Protein AF-A0A833LNR4-F1 (afdb_monomer)

Nearest PDB structures (foldseek):
  7oy2-assembly1_C  TM=5.574E-01  e=5.222E-10  Escherichia coli K-12
  7ose-assembly1_D  TM=5.497E-01  e=9.649E-09  Escherichia coli BW25113
  6rx4-assembly1_A  TM=5.932E-01  e=3.301E-07  Escherichia coli K-12
  5ir6-assembly1_A  TM=5.352E-01  e=8.827E-06  Geobacillus stearothermophilus

Structure (mmCIF, N/CA/C/O backbone):
data_AF-A0A833LNR4-F1
#
_entry.id   AF-A0A833LNR4-F1
#
loop_
_atom_site.group_PDB
_atom_site.id
_atom_site.type_symbol
_atom_site.label_atom_id
_atom_site.label_alt_id
_atom_site.label_comp_id
_atom_site.label_asym_id
_atom_site.label_entity_id
_atom_site.label_seq_id
_atom_site.pdbx_PDB_ins_code
_atom_site.Cartn_x
_atom_site.Cartn_y
_atom_site.Cartn_z
_atom_site.occupancy
_atom_site.B_iso_or_equiv
_atom_site.auth_seq_id
_atom_site.auth_comp_id
_atom_site.auth_asym_id
_atom_site.auth_atom_id
_atom_site.pdbx_PDB_model_num
ATOM 1 N N . MET A 1 1 ? -3.643 -22.275 0.382 1.00 26.97 1 MET A N 1
ATOM 2 C CA . MET A 1 1 ? -3.975 -20.830 0.351 1.00 26.97 1 MET A CA 1
ATOM 3 C C . MET A 1 1 ? -5.478 -20.564 0.208 1.00 26.97 1 MET A C 1
ATOM 5 O O . MET A 1 1 ? -6.018 -19.852 1.044 1.00 26.97 1 MET A O 1
ATOM 9 N N . TYR A 1 2 ? -6.187 -21.166 -0.759 1.00 21.41 2 TYR A N 1
ATOM 10 C CA . TYR A 1 2 ? -7.639 -20.962 -0.960 1.00 21.41 2 TYR A CA 1
ATOM 11 C C . TYR A 1 2 ? -8.532 -21.499 0.190 1.00 21.41 2 TYR A C 1
ATOM 13 O O . TYR A 1 2 ? -9.515 -20.869 0.572 1.00 21.41 2 TYR A O 1
ATOM 21 N N . SER A 1 3 ? -8.159 -22.621 0.821 1.00 20.62 3 SER A N 1
ATOM 22 C CA . SER A 1 3 ? -8.869 -23.191 1.984 1.00 20.62 3 SER A CA 1
ATOM 23 C C . SER A 1 3 ? -8.682 -22.378 3.275 1.00 20.62 3 SER A C 1
ATOM 25 O O . SER A 1 3 ? -9.603 -22.268 4.082 1.00 20.62 3 SER A O 1
ATOM 27 N N . THR A 1 4 ? -7.523 -21.738 3.438 1.00 26.19 4 THR A N 1
ATOM 28 C CA . THR A 1 4 ? -7.178 -20.885 4.586 1.00 26.19 4 THR A CA 1
ATOM 29 C C . THR A 1 4 ? -7.967 -19.567 4.573 1.00 26.19 4 THR A C 1
ATOM 31 O O . THR A 1 4 ? -8.422 -19.106 5.617 1.00 26.19 4 THR A O 1
ATOM 34 N N . PHE A 1 5 ? -8.225 -19.009 3.384 1.00 25.56 5 PHE A N 1
ATOM 35 C CA . PHE A 1 5 ? -9.082 -17.829 3.196 1.00 25.56 5 PHE A CA 1
ATOM 36 C C . PHE A 1 5 ? -10.557 -18.112 3.525 1.00 25.56 5 PHE A C 1
ATOM 38 O O . PHE A 1 5 ? -11.243 -17.280 4.119 1.00 25.56 5 PHE A O 1
ATOM 45 N N . LYS A 1 6 ? -11.040 -19.321 3.206 1.00 23.75 6 LYS A N 1
ATOM 46 C CA . LYS A 1 6 ? -12.401 -19.771 3.539 1.00 23.75 6 LYS A CA 1
ATOM 47 C C . LYS A 1 6 ? -12.593 -19.959 5.051 1.00 23.75 6 LYS A C 1
ATOM 49 O O . LYS A 1 6 ? -13.648 -19.608 5.572 1.00 23.75 6 LYS A O 1
ATOM 54 N N . ALA A 1 7 ? -11.566 -20.440 5.757 1.00 25.20 7 ALA A N 1
ATOM 55 C CA . ALA A 1 7 ? -11.578 -20.577 7.216 1.00 25.20 7 ALA A CA 1
ATOM 56 C C . ALA A 1 7 ? -11.598 -19.214 7.933 1.00 25.20 7 ALA A C 1
ATOM 58 O O . ALA A 1 7 ? -12.363 -19.031 8.879 1.00 25.20 7 ALA A O 1
ATOM 59 N N . ALA A 1 8 ? -10.841 -18.229 7.430 1.00 25.89 8 ALA A N 1
ATOM 60 C CA . ALA A 1 8 ? -10.901 -16.855 7.928 1.00 25.89 8 ALA A CA 1
ATOM 61 C C . ALA A 1 8 ? -12.287 -16.226 7.691 1.00 25.89 8 ALA A C 1
ATOM 63 O O . ALA A 1 8 ? -12.847 -15.622 8.599 1.00 25.89 8 ALA A O 1
ATOM 64 N N . ALA A 1 9 ? -12.895 -16.433 6.518 1.00 26.27 9 ALA A N 1
ATOM 65 C CA . ALA A 1 9 ? -14.231 -15.918 6.208 1.00 26.27 9 ALA A CA 1
ATOM 66 C C . ALA A 1 9 ? -15.363 -16.587 7.020 1.00 26.27 9 ALA A C 1
ATOM 68 O O . ALA A 1 9 ? -16.347 -15.926 7.351 1.00 26.27 9 ALA A O 1
ATOM 69 N N . ALA A 1 10 ? -15.229 -17.873 7.365 1.00 25.19 10 ALA A N 1
ATOM 70 C CA . ALA A 1 10 ? -16.212 -18.607 8.167 1.00 25.19 10 ALA A CA 1
ATOM 71 C C . ALA A 1 10 ? -16.162 -18.228 9.660 1.00 25.19 10 ALA A C 1
ATOM 73 O O . ALA A 1 10 ? -17.213 -18.088 10.288 1.00 25.19 10 ALA A O 1
ATOM 74 N N . ALA A 1 11 ? -14.968 -17.974 10.208 1.00 27.94 11 ALA A N 1
ATOM 75 C CA . ALA A 1 11 ? -14.774 -17.605 11.615 1.00 27.94 11 ALA A CA 1
ATOM 76 C C . ALA A 1 11 ? -15.354 -16.224 11.986 1.00 27.94 11 ALA A C 1
ATOM 78 O O . ALA A 1 11 ? -15.681 -15.983 13.145 1.00 27.94 11 ALA A O 1
ATOM 79 N N . PHE A 1 12 ? -15.548 -15.332 11.009 1.00 30.39 12 PHE A N 1
ATOM 80 C CA . PHE A 1 12 ? -16.202 -14.032 11.216 1.00 30.39 12 PHE A CA 1
ATOM 81 C C . PHE A 1 12 ? -17.741 -14.111 11.315 1.00 30.39 12 PHE A C 1
ATOM 83 O O . PHE A 1 12 ? -18.375 -13.107 11.628 1.00 30.39 12 PHE A O 1
ATOM 90 N N . SER A 1 13 ? -18.367 -15.265 11.042 1.00 27.08 13 SER A N 1
ATOM 91 C CA . SER A 1 13 ? -19.835 -15.381 10.921 1.00 27.08 13 SER A CA 1
ATOM 92 C C . SER A 1 13 ? -20.575 -15.844 12.188 1.00 27.08 13 SER A C 1
ATOM 94 O O . SER A 1 13 ? -21.800 -15.714 12.263 1.00 27.08 13 SER A O 1
ATOM 96 N N . THR A 1 14 ? -19.865 -16.359 13.196 1.00 24.86 14 THR A N 1
ATOM 97 C CA . THR A 1 14 ? -20.464 -17.110 14.320 1.00 24.86 14 THR A CA 1
ATOM 98 C C . THR A 1 14 ? -20.619 -16.347 15.640 1.00 24.86 14 THR A C 1
ATOM 100 O O . THR A 1 14 ? -21.005 -16.942 16.642 1.00 24.86 14 THR A O 1
ATOM 103 N N . THR A 1 15 ? -20.400 -15.034 15.680 1.00 28.66 15 THR A N 1
ATOM 104 C CA . THR A 1 15 ? -20.482 -14.240 16.920 1.00 28.66 15 THR A CA 1
ATOM 105 C C . THR A 1 15 ? -21.613 -13.212 16.886 1.00 28.66 15 THR A C 1
ATOM 107 O O . THR A 1 15 ? -21.409 -12.040 16.605 1.00 28.66 15 THR A O 1
ATOM 110 N N . SER A 1 16 ? -22.823 -13.638 17.249 1.00 30.72 16 SER A N 1
ATOM 111 C CA . SER A 1 16 ? -23.807 -12.741 17.875 1.00 30.72 16 SER A CA 1
ATOM 112 C C . SER A 1 16 ? -24.598 -13.534 18.916 1.00 30.72 16 SER A C 1
ATOM 114 O O . SER A 1 16 ? -25.577 -14.209 18.592 1.00 30.72 16 SER A O 1
ATOM 116 N N . GLY A 1 17 ? -24.104 -13.518 20.155 1.00 27.55 17 GLY A N 1
ATOM 117 C CA . GLY A 1 17 ? -24.778 -14.102 21.311 1.00 27.55 17 GLY A CA 1
ATOM 118 C C . GLY A 1 17 ? -26.038 -13.314 21.670 1.00 27.55 17 GLY A C 1
ATOM 119 O O . GLY A 1 17 ? -26.046 -12.086 21.629 1.00 27.55 17 GLY A O 1
ATOM 120 N N . ARG A 1 18 ? -27.100 -14.055 22.003 1.00 26.69 18 ARG A N 1
ATOM 121 C CA . ARG A 1 18 ? -28.385 -13.566 22.518 1.00 26.69 18 ARG A CA 1
ATOM 122 C C . ARG A 1 18 ? -28.190 -12.713 23.772 1.00 26.69 18 ARG A C 1
ATOM 124 O O . ARG A 1 18 ? -27.484 -13.128 24.685 1.00 26.69 18 ARG A O 1
ATOM 131 N N . CYS A 1 19 ? -28.915 -11.603 23.851 1.00 25.64 19 CYS A N 1
ATOM 132 C CA . CYS A 1 19 ? -29.234 -10.946 25.112 1.00 25.64 19 CYS A CA 1
ATOM 133 C C . CYS A 1 19 ? -30.764 -10.877 25.208 1.00 25.64 19 CYS A C 1
ATOM 135 O O . CYS A 1 19 ? -31.403 -10.169 24.431 1.00 25.64 19 CYS A O 1
ATOM 137 N N . GLU A 1 20 ? -31.351 -11.690 26.087 1.00 25.50 20 GLU A N 1
ATOM 138 C CA . GLU A 1 20 ? -32.779 -11.659 26.409 1.00 25.50 20 GLU A CA 1
ATOM 139 C C . GLU A 1 20 ? -33.092 -10.404 27.232 1.00 25.50 20 GLU A C 1
ATOM 141 O O . GLU A 1 20 ? -32.463 -10.132 28.255 1.00 25.50 20 GLU A O 1
ATOM 146 N N . SER A 1 21 ? -34.068 -9.625 26.770 1.00 26.22 21 SER A N 1
ATOM 147 C CA . SER A 1 21 ? -34.586 -8.450 27.463 1.00 26.22 21 SER A CA 1
ATOM 148 C C . SER A 1 21 ? -35.647 -8.855 28.486 1.00 26.22 21 SER A C 1
ATOM 150 O O . SER A 1 21 ? -36.695 -9.381 28.112 1.00 26.22 21 SER A O 1
ATOM 152 N N . SER A 1 22 ? -35.431 -8.526 29.757 1.00 24.62 22 SER A N 1
ATOM 153 C CA . SER A 1 22 ? -36.500 -8.438 30.755 1.00 24.62 22 SER A CA 1
ATOM 154 C C . SER A 1 22 ? -36.568 -7.005 31.273 1.00 24.62 22 SER A C 1
ATOM 156 O O . SER A 1 22 ? -35.786 -6.618 32.138 1.00 24.62 22 SER A O 1
ATOM 158 N N . SER A 1 23 ? -37.524 -6.223 30.770 1.00 27.25 23 SER A N 1
ATOM 159 C CA . SER A 1 23 ? -37.958 -4.970 31.390 1.00 27.25 23 SER A CA 1
ATOM 160 C C . SER A 1 23 ? -39.469 -5.018 31.633 1.00 27.25 23 SER A C 1
ATOM 162 O O . SER A 1 23 ? -40.284 -4.926 30.719 1.00 27.25 23 SER A O 1
ATOM 164 N N . LYS A 1 24 ? -39.852 -5.172 32.904 1.00 26.02 24 LYS A N 1
ATOM 165 C CA . LYS A 1 24 ? -41.174 -4.785 33.406 1.00 26.02 24 LYS A CA 1
ATOM 166 C C . LYS A 1 24 ? -41.070 -3.333 33.867 1.00 26.02 24 LYS A C 1
ATOM 168 O O . LYS A 1 24 ? -40.304 -3.051 34.783 1.00 26.02 24 LYS A O 1
ATOM 173 N N . VAL A 1 25 ? -41.850 -2.438 33.268 1.00 27.92 25 VAL A N 1
ATOM 174 C CA . VAL A 1 25 ? -42.151 -1.115 33.833 1.00 27.92 25 VAL A CA 1
ATOM 175 C C . VAL A 1 25 ? -43.666 -0.953 33.838 1.00 27.92 25 VAL A C 1
ATOM 177 O O . VAL A 1 25 ? -44.320 -1.078 32.805 1.00 27.92 25 VAL A O 1
ATOM 180 N N . SER A 1 26 ? -44.207 -0.747 35.037 1.00 26.31 26 SER A N 1
ATOM 181 C CA . SER A 1 26 ? -45.615 -0.505 35.331 1.00 26.31 26 SER A CA 1
ATOM 182 C C . SER A 1 26 ? -46.020 0.922 34.964 1.00 26.31 26 SER A C 1
ATOM 184 O O . SER A 1 26 ? -45.296 1.869 35.268 1.00 26.31 26 SER A O 1
ATOM 186 N N . ALA A 1 27 ? -47.206 1.064 34.379 1.00 26.52 27 ALA A N 1
ATOM 187 C CA . ALA A 1 27 ? -47.874 2.334 34.128 1.00 26.52 27 ALA A CA 1
ATOM 188 C C . ALA A 1 27 ? -48.898 2.673 35.230 1.00 26.52 27 ALA A C 1
ATOM 190 O O . ALA A 1 27 ? -49.461 1.776 35.857 1.00 26.52 27 ALA A O 1
ATOM 191 N N . GLY A 1 28 ? -49.191 3.972 35.357 1.00 25.56 28 GLY A N 1
ATOM 192 C CA . GLY A 1 28 ? -50.339 4.546 36.072 1.00 25.56 28 GLY A CA 1
ATOM 193 C C . GLY A 1 28 ? -49.942 5.225 37.384 1.00 25.56 28 GLY A C 1
ATOM 194 O O . GLY A 1 28 ? -49.178 4.669 38.158 1.00 25.56 28 GLY A O 1
ATOM 195 N N . SER A 1 29 ? -50.413 6.409 37.752 1.00 26.56 29 SER A N 1
ATOM 196 C CA . SER A 1 29 ? -51.312 7.421 37.184 1.00 26.56 29 SER A CA 1
ATOM 197 C C . SER A 1 29 ? -51.276 8.596 38.183 1.00 26.56 29 SER A C 1
ATOM 199 O O . SER A 1 29 ? -50.959 8.364 39.352 1.00 26.56 29 SER A O 1
ATOM 201 N N . ARG A 1 30 ? -51.601 9.830 37.764 1.00 28.72 30 ARG A N 1
ATOM 202 C CA . ARG A 1 30 ? -52.413 10.803 38.535 1.00 28.72 30 ARG A CA 1
ATOM 203 C C . ARG A 1 30 ? -52.502 12.157 37.829 1.00 28.72 30 ARG A C 1
ATOM 205 O O . ARG A 1 30 ? -51.495 12.807 37.563 1.00 28.72 30 ARG A O 1
ATOM 212 N N . ASP A 1 31 ? -53.749 12.547 37.596 1.00 28.44 31 ASP A N 1
ATOM 213 C CA . ASP A 1 31 ? -54.226 13.900 37.330 1.00 28.44 31 ASP A CA 1
ATOM 214 C C . ASP A 1 31 ? -53.944 14.859 38.499 1.00 28.44 31 ASP A C 1
ATOM 216 O O . ASP A 1 31 ? -53.999 14.450 39.660 1.00 28.44 31 ASP A O 1
ATOM 220 N N . HIS A 1 32 ? -53.783 16.154 38.196 1.00 30.45 32 HIS A N 1
ATOM 221 C CA . HIS A 1 32 ? -54.558 17.202 38.872 1.00 30.45 32 HIS A CA 1
ATOM 222 C C . HIS A 1 32 ? -54.570 18.552 38.127 1.00 30.45 32 HIS A C 1
ATOM 224 O O . HIS A 1 32 ? -53.598 19.009 37.535 1.00 30.45 32 HIS A O 1
ATOM 230 N N . GLN A 1 33 ? -55.751 19.158 38.216 1.00 29.45 33 GLN A N 1
ATOM 231 C CA . GLN A 1 33 ? -56.315 20.380 37.646 1.00 29.45 33 GLN A CA 1
ATOM 232 C C . GLN A 1 33 ? -55.677 21.751 37.993 1.00 29.45 33 GLN A C 1
ATOM 234 O O . GLN A 1 33 ? -55.513 22.110 39.153 1.00 29.45 33 GLN A O 1
ATOM 239 N N . SER A 1 34 ? -55.654 22.598 36.953 1.00 28.27 34 SER A N 1
ATOM 240 C CA . SER A 1 34 ? -56.197 23.980 36.871 1.00 28.27 34 SER A CA 1
ATOM 241 C C . SER A 1 34 ? -55.483 25.210 37.467 1.00 28.27 34 SER A C 1
ATOM 243 O O . SER A 1 34 ? -55.195 25.271 38.658 1.00 28.27 34 SER A O 1
ATOM 245 N N . ARG A 1 35 ? -55.402 26.282 36.648 1.00 27.23 35 ARG A N 1
ATOM 246 C CA . ARG A 1 35 ? -56.013 27.617 36.889 1.00 27.23 35 ARG A CA 1
ATOM 247 C C . ARG A 1 35 ? -55.856 28.572 35.682 1.00 27.23 35 ARG A C 1
ATOM 249 O O . ARG A 1 35 ? -54.918 28.458 34.906 1.00 27.23 35 ARG A O 1
ATOM 256 N N . ARG A 1 36 ? -56.852 29.461 35.552 1.00 28.61 36 ARG A N 1
ATOM 257 C CA . ARG A 1 36 ? -57.173 30.448 34.494 1.00 28.61 36 ARG A CA 1
ATOM 258 C C . ARG A 1 36 ? -56.266 31.693 34.464 1.00 28.61 36 ARG A C 1
ATOM 260 O O . ARG A 1 36 ? -55.694 32.039 35.492 1.00 28.61 36 ARG A O 1
ATOM 267 N N . GLY A 1 37 ? -56.327 32.444 33.354 1.00 25.69 37 GLY A N 1
ATOM 268 C CA . GLY A 1 37 ? -56.049 33.890 33.296 1.00 25.69 37 GLY A CA 1
ATOM 269 C C . GLY A 1 37 ? -56.087 34.468 31.871 1.00 25.69 37 GLY A C 1
ATOM 270 O O . GLY A 1 37 ? -55.189 34.189 31.087 1.00 25.69 37 GLY A O 1
ATOM 271 N N . ASP A 1 38 ? -57.131 35.245 31.563 1.00 27.75 38 ASP A N 1
ATOM 272 C CA . ASP A 1 38 ? -57.493 35.859 30.270 1.00 27.75 38 ASP A CA 1
ATOM 273 C C . ASP A 1 38 ? -56.772 37.193 29.939 1.00 27.75 38 ASP A C 1
ATOM 275 O O . ASP A 1 38 ? -56.253 37.860 30.832 1.00 27.75 38 ASP A O 1
ATOM 279 N N . GLY A 1 39 ? -56.871 37.634 28.668 1.00 25.98 39 GLY A N 1
ATOM 280 C CA . GLY A 1 39 ? -56.767 39.047 28.222 1.00 25.98 39 GLY A CA 1
ATOM 281 C C . GLY A 1 39 ? -56.064 39.239 26.860 1.00 25.98 39 GLY A C 1
ATOM 282 O O . GLY A 1 39 ? -54.843 39.200 26.811 1.00 25.98 39 GLY A O 1
ATOM 283 N N . ALA A 1 40 ? -56.778 39.232 25.715 1.00 26.20 40 ALA A N 1
ATOM 284 C CA . ALA A 1 40 ? -57.269 40.393 24.917 1.00 26.20 40 ALA A CA 1
ATOM 285 C C . ALA A 1 40 ? -56.138 41.306 24.351 1.00 26.20 40 ALA A C 1
ATOM 287 O O . ALA A 1 40 ? -55.266 41.709 25.106 1.00 26.20 40 ALA A O 1
ATOM 288 N N . TRP A 1 41 ? -56.010 41.624 23.047 1.00 26.23 41 TRP A N 1
ATOM 289 C CA . TRP A 1 41 ? -56.839 42.504 22.182 1.00 26.23 41 TRP A CA 1
ATOM 290 C C . TRP A 1 41 ? -56.400 42.362 20.685 1.00 26.23 41 TRP A C 1
ATOM 292 O O . TRP A 1 41 ? -55.207 42.277 20.419 1.00 26.23 41 TRP A O 1
ATOM 302 N N . SER A 1 42 ? -57.310 42.130 19.715 1.00 24.00 42 SER A N 1
ATOM 303 C CA . SER A 1 42 ? -57.925 43.088 18.738 1.00 24.00 42 SER A CA 1
ATOM 304 C C . SER A 1 42 ? -56.969 43.680 17.663 1.00 24.00 42 SER A C 1
ATOM 306 O O . SER A 1 42 ? -56.093 44.449 18.025 1.00 24.00 42 SER A O 1
ATOM 308 N N . VAL A 1 43 ? -56.958 43.273 16.374 1.00 27.83 43 VAL A N 1
ATOM 309 C CA . VAL A 1 43 ? -57.868 43.501 15.198 1.00 27.83 43 VAL A CA 1
ATOM 310 C C . VAL A 1 43 ? -57.495 44.712 14.305 1.00 27.83 43 VAL A C 1
ATOM 312 O O . VAL A 1 43 ? -57.303 45.815 14.800 1.00 27.83 43 VAL A O 1
ATOM 315 N N . SER A 1 44 ? -57.562 44.476 12.976 1.00 26.72 44 SER A N 1
ATOM 316 C CA . SER A 1 44 ? -57.637 45.404 11.811 1.00 26.72 44 SER A CA 1
ATOM 317 C C . SER A 1 44 ? -56.313 45.999 11.291 1.00 26.72 44 SER A C 1
ATOM 319 O O . SER A 1 44 ? -55.415 46.259 12.073 1.00 26.72 44 SER A O 1
ATOM 321 N N . SER A 1 45 ? -56.071 46.251 9.997 1.00 26.86 45 SER A N 1
ATOM 322 C CA . SER A 1 45 ? -56.759 46.003 8.716 1.00 26.86 45 SER A CA 1
ATOM 323 C C . SER A 1 45 ? -55.799 46.398 7.564 1.00 26.86 45 SER A C 1
ATOM 325 O O . SER A 1 45 ? -55.014 47.330 7.679 1.00 26.86 45 SER A O 1
ATOM 327 N N . LEU A 1 46 ? -55.857 45.645 6.459 1.00 29.38 46 LEU A N 1
ATOM 328 C CA . LEU A 1 46 ? -55.750 46.055 5.042 1.00 29.38 46 LEU A CA 1
ATOM 329 C C . LEU A 1 46 ? -55.273 47.493 4.688 1.00 29.38 46 LEU A C 1
ATOM 331 O O . LEU A 1 46 ? -55.995 48.448 4.946 1.00 29.38 46 LEU A O 1
ATOM 335 N N . THR A 1 47 ? -54.194 47.643 3.895 1.00 28.19 47 THR A N 1
ATOM 336 C CA . THR A 1 47 ? -54.214 48.065 2.459 1.00 28.19 47 THR A CA 1
ATOM 337 C C . THR A 1 47 ? -52.827 48.435 1.879 1.00 28.19 47 THR A C 1
ATOM 339 O O . THR A 1 47 ? -51.884 48.772 2.581 1.00 28.19 47 THR A O 1
ATOM 342 N N . ARG A 1 48 ? -52.753 48.290 0.545 1.00 29.05 48 ARG A N 1
ATOM 343 C CA . ARG A 1 48 ? -51.685 48.502 -0.459 1.00 29.05 48 ARG A CA 1
ATOM 344 C C . ARG A 1 48 ? -50.717 49.682 -0.258 1.00 29.05 48 ARG A C 1
ATOM 346 O O . ARG A 1 48 ? -51.140 50.778 0.080 1.00 29.05 48 ARG A O 1
ATOM 353 N N . GLY A 1 49 ? -49.482 49.513 -0.747 1.00 25.94 49 GLY A N 1
ATOM 354 C CA . GLY A 1 49 ? -48.644 50.637 -1.186 1.00 25.94 49 GLY A CA 1
ATOM 355 C C . GLY A 1 49 ? -47.181 50.273 -1.445 1.00 25.94 49 GLY A C 1
ATOM 356 O O . GLY A 1 49 ? -46.469 49.857 -0.546 1.00 25.94 49 GLY A O 1
ATOM 357 N N . SER A 1 50 ? -46.750 50.428 -2.692 1.00 30.98 50 SER A N 1
ATOM 358 C CA . SER A 1 50 ? -45.412 50.191 -3.244 1.00 30.98 50 SER A CA 1
ATOM 359 C C . SER A 1 50 ? -44.260 50.923 -2.540 1.00 30.98 50 SER A C 1
ATOM 361 O O . SER A 1 50 ? -44.377 52.103 -2.224 1.00 30.98 50 SER A O 1
ATOM 363 N N . GLY A 1 51 ? -43.094 50.274 -2.458 1.00 27.16 51 GLY A N 1
ATOM 364 C CA . GLY A 1 51 ? -41.832 50.932 -2.113 1.00 27.16 51 GLY A CA 1
ATOM 365 C C . GLY A 1 51 ? -40.657 49.959 -2.092 1.00 27.16 51 GLY A C 1
ATOM 366 O O . GLY A 1 51 ? -40.286 49.444 -1.042 1.00 27.16 51 GLY A O 1
ATOM 367 N N . ALA A 1 52 ? -40.074 49.685 -3.259 1.00 33.59 52 ALA A N 1
ATOM 368 C CA . ALA A 1 52 ? -38.844 48.915 -3.376 1.00 33.59 52 ALA A CA 1
ATOM 369 C C . ALA A 1 52 ? -37.682 49.641 -2.668 1.00 33.59 52 ALA A C 1
ATOM 371 O O . ALA A 1 52 ? -37.197 50.666 -3.140 1.00 33.59 52 ALA A O 1
ATOM 372 N N . ARG A 1 53 ? -37.197 49.079 -1.555 1.00 28.78 53 ARG A N 1
ATOM 373 C CA . ARG A 1 53 ? -35.840 49.317 -1.044 1.00 28.78 53 ARG A CA 1
ATOM 374 C C . ARG A 1 53 ? -35.069 48.010 -1.153 1.00 28.78 53 ARG A C 1
ATOM 376 O O . ARG A 1 53 ? -35.308 47.071 -0.398 1.00 28.78 53 ARG A O 1
ATOM 383 N N . ALA A 1 54 ? -34.158 47.953 -2.120 1.00 30.17 54 ALA A N 1
ATOM 384 C CA . ALA A 1 54 ? -33.188 46.880 -2.239 1.00 30.17 54 ALA A CA 1
ATOM 385 C C . ALA A 1 54 ? -32.276 46.896 -1.004 1.00 30.17 54 ALA A C 1
ATOM 387 O O . ALA A 1 54 ? -31.374 47.722 -0.887 1.00 30.17 54 ALA A O 1
ATOM 388 N N . VAL A 1 55 ? -32.530 45.987 -0.065 1.00 32.72 55 VAL A N 1
ATOM 389 C CA . VAL A 1 55 ? -31.573 45.646 0.986 1.00 32.72 55 VAL A CA 1
ATOM 390 C C . VAL A 1 55 ? -30.513 44.767 0.332 1.00 32.72 55 VAL A C 1
ATOM 392 O O . VAL A 1 55 ? -30.745 43.588 0.061 1.00 32.72 55 VAL A O 1
ATOM 395 N N . THR A 1 56 ? -29.348 45.342 0.043 1.00 35.91 56 THR A N 1
ATOM 396 C CA . THR A 1 56 ? -28.143 44.592 -0.317 1.00 35.91 56 THR A CA 1
ATOM 397 C C . THR A 1 56 ? -27.748 43.721 0.873 1.00 35.91 56 THR A C 1
ATOM 399 O O . THR A 1 56 ? -27.119 44.157 1.834 1.00 35.91 56 THR A O 1
ATOM 402 N N . ARG A 1 57 ? -28.178 42.458 0.844 1.00 38.50 57 ARG A N 1
ATOM 403 C CA . ARG A 1 57 ? -27.816 41.459 1.850 1.00 38.50 57 ARG A CA 1
ATOM 404 C C . ARG A 1 57 ? -26.312 41.203 1.732 1.00 38.50 57 ARG A C 1
ATOM 406 O O . ARG A 1 57 ? -25.851 40.691 0.714 1.00 38.50 57 ARG A O 1
ATOM 413 N N . ALA A 1 58 ? -25.548 41.575 2.757 1.00 43.03 58 ALA A N 1
ATOM 414 C CA . ALA A 1 58 ? -24.139 41.211 2.843 1.00 43.03 58 ALA A CA 1
ATOM 415 C C . ALA A 1 58 ? -24.002 39.676 2.725 1.00 43.03 58 ALA A C 1
ATOM 417 O O . ALA A 1 58 ? -24.803 38.954 3.327 1.00 43.03 58 ALA A O 1
ATOM 418 N N . PRO A 1 59 ? -23.024 39.158 1.959 1.00 41.44 59 PRO A N 1
ATOM 419 C CA . PRO A 1 59 ? -22.837 37.720 1.808 1.00 41.44 59 PRO A CA 1
ATOM 420 C C . PRO A 1 59 ? -22.610 37.072 3.178 1.00 41.44 59 PRO A C 1
ATOM 422 O O . PRO A 1 59 ? -21.827 37.585 3.987 1.00 41.44 59 PRO A O 1
ATOM 425 N N . SER A 1 60 ? -23.305 35.959 3.439 1.00 45.28 60 SER A N 1
ATOM 426 C CA . SER A 1 60 ? -23.207 35.231 4.704 1.00 45.28 60 SER A CA 1
ATOM 427 C C . SER A 1 60 ? -21.771 34.743 4.930 1.00 45.28 60 SER A C 1
ATOM 429 O O . SER A 1 60 ? -20.980 34.595 3.992 1.00 45.28 60 SER A O 1
ATOM 431 N N . ALA A 1 61 ? -21.401 34.487 6.188 1.00 43.25 61 ALA A N 1
ATOM 432 C CA . ALA A 1 61 ? -20.070 33.977 6.533 1.00 43.25 61 ALA A CA 1
ATOM 433 C C . ALA A 1 61 ? -19.717 32.672 5.778 1.00 43.25 61 ALA A C 1
ATOM 435 O O . ALA A 1 61 ? -18.551 32.437 5.460 1.00 43.25 61 ALA A O 1
ATOM 436 N N . GLU A 1 62 ? -20.731 31.878 5.413 1.00 41.31 62 GLU A N 1
ATOM 437 C CA . GLU A 1 62 ? -20.631 30.698 4.542 1.00 41.31 62 GLU A CA 1
ATOM 438 C C . GLU A 1 62 ? -20.178 31.058 3.114 1.00 41.31 62 GLU A C 1
ATOM 440 O O . GLU A 1 62 ? -19.263 30.430 2.579 1.00 41.31 62 GLU A O 1
ATOM 445 N N . THR A 1 63 ? -20.733 32.118 2.511 1.00 44.41 63 THR A N 1
ATOM 446 C CA . THR A 1 63 ? -20.351 32.581 1.164 1.00 44.41 63 THR A CA 1
ATOM 447 C C . THR A 1 63 ? -18.923 33.135 1.135 1.00 44.41 63 THR A C 1
ATOM 449 O O . THR A 1 63 ? -18.172 32.874 0.193 1.00 44.41 63 THR A O 1
ATOM 452 N N . LYS A 1 64 ? -18.514 33.851 2.194 1.00 40.12 64 LYS A N 1
ATOM 453 C CA . LYS A 1 64 ? -17.145 34.380 2.332 1.00 40.12 64 LYS A CA 1
ATOM 454 C C . LYS A 1 64 ? -16.110 33.263 2.521 1.00 40.12 64 LYS A C 1
ATOM 456 O O . LYS A 1 64 ? -15.052 33.316 1.896 1.00 40.12 64 LYS A O 1
ATOM 461 N N . ARG A 1 65 ? -16.422 32.220 3.307 1.00 47.97 65 ARG A N 1
ATOM 462 C CA . ARG A 1 65 ? -15.571 31.019 3.445 1.00 47.97 65 ARG A CA 1
ATOM 463 C C . ARG A 1 65 ? -15.441 30.246 2.129 1.00 47.97 65 ARG A C 1
ATOM 465 O O . ARG A 1 65 ? -14.334 29.851 1.775 1.00 47.97 65 ARG A O 1
ATOM 472 N N . GLY A 1 66 ? -16.532 30.096 1.374 1.00 39.59 66 GLY A N 1
ATOM 473 C CA . GLY A 1 66 ? -16.512 29.449 0.058 1.00 39.59 66 GLY A CA 1
ATOM 474 C C . GLY A 1 66 ? -15.664 30.200 -0.977 1.00 39.59 66 GLY A C 1
ATOM 475 O O . GLY A 1 66 ? -14.925 29.582 -1.742 1.00 39.59 66 GLY A O 1
ATOM 476 N N . GLN A 1 67 ? -15.704 31.536 -0.972 1.00 41.22 67 GLN A N 1
ATOM 477 C CA . GLN A 1 67 ? -14.848 32.363 -1.833 1.00 41.22 67 GLN A CA 1
ATOM 478 C C . GLN A 1 67 ? -13.374 32.348 -1.412 1.00 41.22 67 GLN A C 1
ATOM 480 O O . GLN A 1 67 ? -12.505 32.290 -2.281 1.00 41.22 67 GLN A O 1
ATOM 485 N N . ALA A 1 68 ? -13.081 32.366 -0.108 1.00 44.78 68 ALA A N 1
ATOM 486 C CA . ALA A 1 68 ? -11.713 32.254 0.395 1.00 44.78 68 ALA A CA 1
ATOM 487 C C . ALA A 1 68 ? -11.090 30.904 0.012 1.00 44.78 68 ALA A C 1
ATOM 489 O O . ALA A 1 68 ? -9.993 30.875 -0.534 1.00 44.78 68 ALA A O 1
ATOM 490 N N . MET A 1 69 ? -11.830 29.803 0.173 1.00 43.00 69 MET A N 1
ATOM 491 C CA . MET A 1 69 ? -11.359 28.466 -0.197 1.00 43.00 69 MET A CA 1
ATOM 492 C C . MET A 1 69 ? -11.162 28.308 -1.710 1.00 43.00 69 MET A C 1
ATOM 494 O O . MET A 1 69 ? -10.171 27.725 -2.136 1.00 43.00 69 MET A O 1
ATOM 498 N N . ARG A 1 70 ? -12.034 28.902 -2.539 1.00 47.03 70 ARG A N 1
ATOM 499 C CA . ARG A 1 70 ? -11.838 28.967 -4.000 1.00 47.03 70 ARG A CA 1
ATOM 500 C C . ARG A 1 70 ? -10.554 29.697 -4.383 1.00 47.03 70 ARG A C 1
ATOM 502 O O . ARG A 1 70 ? -9.837 29.232 -5.262 1.00 47.03 70 ARG A O 1
ATOM 509 N N . ARG A 1 71 ? -10.250 30.814 -3.712 1.00 48.91 71 ARG A N 1
ATOM 510 C CA . ARG A 1 71 ? -8.996 31.553 -3.913 1.00 48.91 71 ARG A CA 1
ATOM 511 C C . ARG A 1 71 ? -7.794 30.721 -3.474 1.00 48.91 71 ARG A C 1
ATOM 513 O O . ARG A 1 71 ? -6.829 30.651 -4.217 1.00 48.91 71 ARG A O 1
ATOM 520 N N . THR A 1 72 ? -7.871 30.028 -2.339 1.00 53.72 72 THR A N 1
ATOM 521 C CA . THR A 1 72 ? -6.791 29.150 -1.867 1.00 53.72 72 THR A CA 1
ATOM 522 C C . THR A 1 72 ? -6.555 27.965 -2.807 1.00 53.72 72 THR A C 1
ATOM 524 O O . THR A 1 72 ? -5.412 27.702 -3.152 1.00 53.72 72 THR A O 1
ATOM 527 N N . CYS A 1 73 ? -7.601 27.288 -3.293 1.00 42.69 73 CYS A N 1
ATOM 528 C CA . CYS A 1 73 ? -7.459 26.198 -4.265 1.00 42.69 73 CYS A CA 1
ATOM 529 C C . CYS A 1 73 ? -6.921 26.685 -5.619 1.00 42.69 73 CYS A C 1
ATOM 531 O O . CYS A 1 73 ? -6.103 25.998 -6.220 1.00 42.69 73 CYS A O 1
ATOM 533 N N . ALA A 1 74 ? -7.336 27.869 -6.084 1.00 44.78 74 ALA A N 1
ATOM 534 C CA . ALA A 1 74 ? -6.803 28.465 -7.309 1.00 44.78 74 ALA A CA 1
ATOM 535 C C . ALA A 1 74 ? -5.323 28.855 -7.159 1.00 44.78 74 ALA A C 1
ATOM 537 O O . ALA A 1 74 ? -4.531 28.591 -8.057 1.00 44.78 74 ALA A O 1
ATOM 538 N N . VAL A 1 75 ? -4.939 29.420 -6.010 1.00 54.53 75 VAL A N 1
ATOM 539 C CA . VAL A 1 75 ? -3.543 29.755 -5.689 1.00 54.53 75 VAL A CA 1
ATOM 540 C C . VAL A 1 75 ? -2.693 28.491 -5.571 1.00 54.53 75 VAL A C 1
ATOM 542 O O . VAL A 1 75 ? -1.615 28.440 -6.145 1.00 54.53 75 VAL A O 1
ATOM 545 N N . LEU A 1 76 ? -3.185 27.442 -4.907 1.00 48.34 76 LEU A N 1
ATOM 546 C CA . LEU A 1 76 ? -2.487 26.156 -4.829 1.00 48.34 76 LEU A CA 1
ATOM 547 C C . LEU A 1 76 ? -2.355 25.495 -6.208 1.00 48.34 76 LEU A C 1
ATOM 549 O O . LEU A 1 76 ? -1.286 24.990 -6.528 1.00 48.34 76 LEU A O 1
ATOM 553 N N . GLY A 1 77 ? -3.395 25.555 -7.047 1.00 42.84 77 GLY A N 1
ATOM 554 C CA . GLY A 1 77 ? -3.346 25.085 -8.434 1.00 42.84 77 GLY A CA 1
ATOM 555 C C . GLY A 1 77 ? -2.317 25.842 -9.278 1.00 42.84 77 GLY A C 1
ATOM 556 O O . GLY A 1 77 ? -1.533 25.218 -9.985 1.00 42.84 77 GLY A O 1
ATOM 557 N N . LEU A 1 78 ? -2.253 27.171 -9.142 1.00 50.50 78 LEU A N 1
ATOM 558 C CA . LEU A 1 78 ? -1.218 28.007 -9.761 1.00 50.50 78 LEU A CA 1
ATOM 559 C C . LEU A 1 78 ? 0.186 27.658 -9.254 1.00 50.50 78 LEU A C 1
ATOM 561 O O . LEU A 1 78 ? 1.112 27.611 -10.054 1.00 50.50 78 LEU A O 1
ATOM 565 N N . ILE A 1 79 ? 0.344 27.358 -7.963 1.00 55.22 79 ILE A N 1
ATOM 566 C CA . ILE A 1 79 ? 1.621 26.917 -7.384 1.00 55.22 79 ILE A CA 1
ATOM 567 C C . ILE A 1 79 ? 2.032 25.545 -7.933 1.00 55.22 79 ILE A C 1
ATOM 569 O O . ILE A 1 79 ? 3.202 25.359 -8.238 1.00 55.22 79 ILE A O 1
ATOM 573 N N . ALA A 1 80 ? 1.107 24.597 -8.118 1.00 48.41 80 ALA A N 1
ATOM 574 C CA . ALA A 1 80 ? 1.431 23.302 -8.725 1.00 48.41 80 ALA A CA 1
ATOM 575 C C . ALA A 1 80 ? 1.790 23.418 -10.208 1.00 48.41 80 ALA A C 1
ATOM 577 O O . ALA A 1 80 ? 2.720 22.754 -10.653 1.00 48.41 80 ALA A O 1
ATOM 578 N N . VAL A 1 81 ? 1.098 24.277 -10.962 1.00 53.31 81 VAL A N 1
ATOM 579 C CA . VAL A 1 81 ? 1.453 24.571 -12.359 1.00 53.31 81 VAL A CA 1
ATOM 580 C C . VAL A 1 81 ? 2.809 25.271 -12.430 1.00 53.31 81 VAL A C 1
ATOM 582 O O . VAL A 1 81 ? 3.628 24.904 -13.261 1.00 53.31 81 VAL A O 1
ATOM 585 N N . ALA A 1 82 ? 3.088 26.217 -11.530 1.00 52.06 82 ALA A N 1
ATOM 586 C CA . ALA A 1 82 ? 4.382 26.887 -11.446 1.00 52.06 82 ALA A CA 1
ATOM 587 C C . ALA A 1 82 ? 5.507 25.933 -11.013 1.00 52.06 82 ALA A C 1
ATOM 589 O O . ALA A 1 82 ? 6.601 26.014 -11.553 1.00 52.06 82 ALA A O 1
ATOM 590 N N . ALA A 1 83 ? 5.247 25.000 -10.094 1.00 49.81 83 ALA A N 1
ATOM 591 C CA . ALA A 1 83 ? 6.208 23.980 -9.679 1.00 49.81 83 ALA A CA 1
ATOM 592 C C . ALA A 1 83 ? 6.469 22.957 -10.795 1.00 49.81 83 ALA A C 1
ATOM 594 O O . ALA A 1 83 ? 7.617 22.602 -11.036 1.00 49.81 83 ALA A O 1
ATOM 595 N N . ALA A 1 84 ? 5.429 22.530 -11.519 1.00 47.25 84 ALA A N 1
ATOM 596 C CA . ALA A 1 84 ? 5.572 21.694 -12.708 1.00 47.25 84 ALA A CA 1
ATOM 597 C C . ALA A 1 84 ? 6.348 22.424 -13.815 1.00 47.25 84 ALA A C 1
ATOM 599 O O . ALA A 1 84 ? 7.242 21.842 -14.413 1.00 47.25 84 ALA A O 1
ATOM 600 N N . ALA A 1 85 ? 6.067 23.710 -14.042 1.00 52.62 85 ALA A N 1
ATOM 601 C CA . ALA A 1 85 ? 6.791 24.539 -15.004 1.00 52.62 85 ALA A CA 1
ATOM 602 C C . ALA A 1 85 ? 8.247 24.800 -14.585 1.00 52.62 85 ALA A C 1
ATOM 604 O O . ALA A 1 85 ? 9.116 24.852 -15.444 1.00 52.62 85 ALA A O 1
ATOM 605 N N . ALA A 1 86 ? 8.526 24.923 -13.284 1.00 55.62 86 ALA A N 1
ATOM 606 C CA . ALA A 1 86 ? 9.879 25.073 -12.754 1.00 55.62 86 ALA A CA 1
ATOM 607 C C . ALA A 1 86 ? 10.691 23.771 -12.846 1.00 55.62 86 ALA A C 1
ATOM 609 O O . ALA A 1 86 ? 11.887 23.828 -13.096 1.00 55.62 86 ALA A O 1
ATOM 610 N N . LEU A 1 87 ? 10.051 22.606 -12.691 1.00 51.62 87 LEU A N 1
ATOM 611 C CA . LEU A 1 87 ? 10.679 21.299 -12.933 1.00 51.62 87 LEU A CA 1
ATOM 612 C C . LEU A 1 87 ? 10.934 21.050 -14.424 1.00 51.62 87 LEU A C 1
ATOM 614 O O . LEU A 1 87 ? 11.868 20.345 -14.770 1.00 51.62 87 LEU A O 1
ATOM 618 N N . LEU A 1 88 ? 10.100 21.617 -15.297 1.00 49.03 88 LEU A N 1
ATOM 619 C CA . LEU A 1 88 ? 10.232 21.539 -16.754 1.00 49.03 88 LEU A CA 1
ATOM 620 C C . LEU A 1 88 ? 11.077 22.684 -17.339 1.00 49.03 88 LEU A C 1
ATOM 622 O O . LEU A 1 88 ? 11.187 22.786 -18.561 1.00 49.03 88 LEU A O 1
ATOM 626 N N . ALA A 1 89 ? 11.636 23.562 -16.499 1.00 43.53 89 ALA A N 1
ATOM 627 C CA . ALA A 1 89 ? 12.492 24.642 -16.962 1.00 43.53 89 ALA A CA 1
ATOM 628 C C . ALA A 1 89 ? 13.794 24.033 -17.510 1.00 43.53 89 ALA A C 1
ATOM 630 O O . ALA A 1 89 ? 14.451 23.279 -16.794 1.00 43.53 89 ALA A O 1
ATOM 631 N N . PRO A 1 90 ? 14.165 24.314 -18.768 1.00 43.28 90 PRO A N 1
ATOM 632 C CA . PRO A 1 90 ? 15.358 23.732 -19.358 1.00 43.28 90 PRO A CA 1
ATOM 633 C C . PRO A 1 90 ? 16.605 24.266 -18.649 1.00 43.28 90 PRO A C 1
ATOM 635 O O . PRO A 1 90 ? 16.814 25.481 -18.598 1.00 43.28 90 PRO A O 1
ATOM 638 N N . ASP A 1 91 ? 17.468 23.369 -18.170 1.00 39.12 91 ASP A N 1
ATOM 639 C CA . ASP A 1 91 ? 18.871 23.714 -17.963 1.00 39.12 91 ASP A CA 1
ATOM 640 C C . ASP A 1 91 ? 19.474 23.968 -19.346 1.00 39.12 91 ASP A C 1
ATOM 642 O O . ASP A 1 91 ? 19.723 23.058 -20.138 1.00 39.12 91 ASP A O 1
ATOM 646 N N . ALA A 1 92 ? 19.650 25.246 -19.673 1.00 35.91 92 ALA A N 1
ATOM 647 C CA . ALA A 1 92 ? 20.312 25.689 -20.888 1.00 35.91 92 ALA A CA 1
ATOM 648 C C . ALA A 1 92 ? 21.827 25.438 -20.776 1.00 35.91 92 ALA A C 1
ATOM 650 O O . ALA A 1 92 ? 22.619 26.371 -20.665 1.00 35.91 92 ALA A O 1
ATOM 651 N N . ALA A 1 93 ? 22.234 24.171 -20.807 1.00 35.16 93 ALA A N 1
ATOM 652 C CA . ALA A 1 93 ? 23.619 23.760 -20.983 1.00 35.16 93 ALA A CA 1
ATOM 653 C C . ALA A 1 93 ? 23.749 22.996 -22.311 1.00 35.16 93 ALA A C 1
ATOM 655 O O . ALA A 1 93 ? 23.382 21.836 -22.447 1.00 35.16 93 ALA A O 1
ATOM 656 N N . LEU A 1 94 ? 24.223 23.746 -23.306 1.00 44.28 94 LEU A N 1
ATOM 657 C CA . LEU A 1 94 ? 24.667 23.392 -24.657 1.00 44.28 94 LEU A CA 1
ATOM 658 C C . LEU A 1 94 ? 24.893 21.897 -24.966 1.00 44.28 94 LEU A C 1
ATOM 660 O O . LEU A 1 94 ? 25.858 21.298 -24.500 1.00 44.28 94 LEU A O 1
ATOM 664 N N . ALA A 1 95 ? 24.143 21.380 -25.942 1.00 31.80 95 ALA A N 1
ATOM 665 C CA . ALA A 1 95 ? 24.609 20.304 -26.815 1.00 31.80 95 ALA A CA 1
ATOM 666 C C . ALA A 1 95 ? 24.095 20.532 -28.248 1.00 31.80 95 ALA A C 1
ATOM 668 O O . ALA A 1 95 ? 22.984 20.152 -28.612 1.00 31.80 95 ALA A O 1
ATOM 669 N N . GLN A 1 96 ? 24.912 21.192 -29.074 1.00 39.50 96 GLN A N 1
ATOM 670 C CA . GLN A 1 96 ? 24.779 21.117 -30.529 1.00 39.50 96 GLN A CA 1
ATOM 671 C C . GLN A 1 96 ? 25.410 19.796 -30.985 1.00 39.50 96 GLN A C 1
ATOM 673 O O . GLN A 1 96 ? 26.620 19.617 -30.870 1.00 39.50 96 GLN A O 1
ATOM 678 N N . GLY A 1 97 ? 24.585 18.879 -31.490 1.00 31.80 97 GLY A N 1
ATOM 679 C CA . GLY A 1 97 ? 25.005 17.592 -32.041 1.00 31.80 97 GLY A CA 1
ATOM 680 C C . GLY A 1 97 ? 24.136 17.189 -33.234 1.00 31.80 97 GLY A C 1
ATOM 681 O O . GLY A 1 97 ? 22.926 17.390 -33.238 1.00 31.80 97 GLY A O 1
ATOM 682 N N . THR A 1 98 ? 24.804 16.678 -34.261 1.00 31.41 98 THR A N 1
ATOM 683 C CA . THR A 1 98 ? 24.395 16.347 -35.638 1.00 31.41 98 THR A CA 1
ATOM 684 C C . THR A 1 98 ? 23.081 15.546 -35.759 1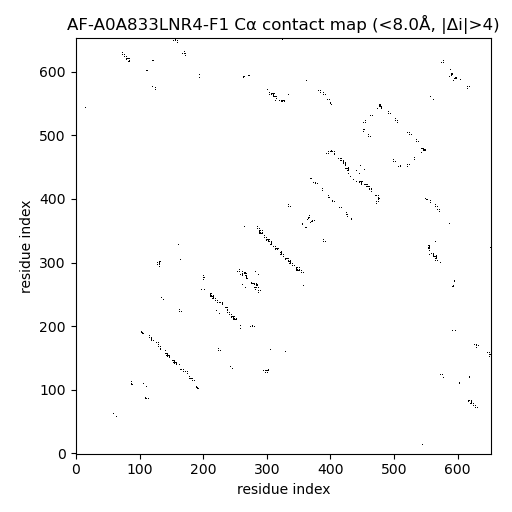.00 31.41 98 THR A C 1
ATOM 686 O O . THR A 1 98 ? 22.823 14.678 -34.926 1.00 31.41 98 THR A O 1
ATOM 689 N N . PRO A 1 99 ? 22.254 15.752 -36.811 1.00 39.69 99 PRO A N 1
ATOM 690 C CA . PRO A 1 99 ? 20.987 15.038 -36.969 1.00 39.69 99 PRO A CA 1
ATOM 691 C C . PRO A 1 99 ? 21.220 13.598 -37.451 1.00 39.69 99 PRO A C 1
ATOM 693 O O . PRO A 1 99 ? 21.254 13.326 -38.649 1.00 39.69 99 PRO A O 1
ATOM 696 N N . ALA A 1 100 ? 21.360 12.660 -36.517 1.00 34.41 100 ALA A N 1
ATOM 697 C CA . ALA A 1 100 ? 21.080 11.251 -36.784 1.00 34.41 100 ALA A CA 1
ATOM 698 C C . ALA A 1 100 ? 19.554 11.035 -36.784 1.00 34.41 100 ALA A C 1
ATOM 700 O O . ALA A 1 100 ? 18.836 11.751 -36.081 1.00 34.41 100 ALA A O 1
ATOM 701 N N . LEU A 1 101 ? 19.049 10.089 -37.591 1.00 38.81 101 LEU A N 1
ATOM 702 C CA . LEU A 1 101 ? 17.626 9.717 -37.647 1.00 38.81 101 LEU A CA 1
ATOM 703 C C . LEU A 1 101 ? 17.037 9.642 -36.226 1.00 38.81 101 LEU A C 1
ATOM 705 O O . LEU A 1 101 ? 17.437 8.790 -35.437 1.00 38.81 101 LEU A O 1
ATOM 709 N N . ARG A 1 102 ? 16.111 10.546 -35.891 1.00 46.22 102 ARG A N 1
ATOM 710 C CA . ARG A 1 102 ? 15.561 10.683 -34.535 1.00 46.22 102 ARG A CA 1
ATOM 711 C C . ARG A 1 102 ? 14.719 9.456 -34.158 1.00 46.22 102 ARG A C 1
ATOM 713 O O . ARG A 1 102 ? 13.538 9.393 -34.484 1.00 46.22 102 ARG A O 1
ATOM 720 N N . SER A 1 103 ? 15.323 8.498 -33.455 1.00 57.41 103 SER A N 1
ATOM 721 C CA . SER A 1 103 ? 14.635 7.410 -32.735 1.00 57.41 103 SER A CA 1
ATOM 722 C C . SER A 1 103 ? 13.880 7.905 -31.490 1.00 57.41 103 SER A C 1
ATOM 724 O O . SER A 1 103 ? 12.984 7.218 -30.998 1.00 57.41 103 SER A O 1
ATOM 726 N N . TYR A 1 104 ? 14.204 9.120 -31.039 1.00 65.44 104 TYR A N 1
ATOM 727 C CA . TYR A 1 104 ? 13.607 9.842 -29.918 1.00 65.44 104 TYR A CA 1
ATOM 728 C C . TYR A 1 104 ? 13.191 11.239 -30.376 1.00 65.44 104 TYR A C 1
ATOM 730 O O . TYR A 1 104 ? 13.894 11.865 -31.174 1.00 65.44 104 TYR A O 1
ATOM 738 N N . ALA A 1 105 ? 12.067 11.743 -29.876 1.00 64.00 105 ALA A N 1
ATOM 739 C CA . ALA A 1 105 ? 11.641 13.114 -30.130 1.00 64.00 105 ALA A CA 1
ATOM 740 C C . ALA A 1 105 ? 11.538 13.858 -28.805 1.00 64.00 105 ALA A C 1
ATOM 742 O O . ALA A 1 105 ? 10.912 13.335 -27.897 1.00 64.00 105 ALA A O 1
ATOM 743 N N . ASP A 1 106 ? 12.095 15.067 -28.717 1.00 64.00 106 ASP A N 1
ATOM 744 C CA . ASP A 1 106 ? 11.930 15.938 -27.550 1.00 64.00 106 ASP A CA 1
ATOM 745 C C . ASP A 1 106 ? 10.648 16.757 -27.703 1.00 64.00 106 ASP A C 1
ATOM 747 O O . ASP A 1 106 ? 10.621 17.728 -28.476 1.00 64.00 106 ASP A O 1
ATOM 751 N N . PRO A 1 107 ? 9.544 16.380 -27.030 1.00 53.53 107 PRO A N 1
ATOM 752 C CA . PRO A 1 107 ? 8.324 17.144 -27.143 1.00 53.53 107 PRO A CA 1
ATOM 753 C C . PRO A 1 107 ? 8.538 18.483 -26.430 1.00 53.53 107 PRO A C 1
ATOM 755 O O . PRO A 1 107 ? 8.727 18.547 -25.220 1.00 53.53 107 PRO A O 1
ATOM 758 N N . VAL A 1 108 ? 8.463 19.576 -27.194 1.00 55.38 108 VAL A N 1
ATOM 759 C CA . VAL A 1 108 ? 8.425 20.955 -26.667 1.00 55.38 108 VAL A CA 1
ATOM 760 C C . VAL A 1 108 ? 9.734 21.406 -25.987 1.00 55.38 108 VAL A C 1
ATOM 762 O O . VAL A 1 108 ? 9.717 22.253 -25.103 1.00 55.38 108 VAL A O 1
ATOM 765 N N . GLY A 1 109 ? 10.891 20.868 -26.392 1.00 62.47 109 GLY A N 1
ATOM 766 C CA . GLY A 1 109 ? 12.200 21.316 -25.880 1.00 62.47 109 GLY A CA 1
ATOM 767 C C . GLY A 1 109 ? 12.447 21.039 -24.389 1.00 62.47 109 GLY A C 1
ATOM 768 O O . GLY A 1 109 ? 13.402 21.573 -23.830 1.00 62.47 109 GLY A O 1
ATOM 769 N N . ALA A 1 110 ? 11.597 20.225 -23.757 1.00 66.75 110 ALA A N 1
ATOM 770 C CA . ALA A 1 110 ? 11.790 19.685 -22.417 1.00 66.75 110 ALA A CA 1
ATOM 771 C C . ALA A 1 110 ? 12.373 18.267 -22.507 1.00 66.75 110 ALA A C 1
ATOM 773 O O . ALA A 1 110 ? 12.107 17.553 -23.475 1.00 66.75 110 ALA A O 1
ATOM 774 N N . ASP A 1 111 ? 13.130 17.846 -21.489 1.00 79.19 111 ASP A N 1
ATOM 775 C CA . ASP A 1 111 ? 13.677 16.487 -21.426 1.00 79.19 111 ASP A CA 1
ATOM 776 C C . ASP A 1 111 ? 12.550 15.437 -21.453 1.00 79.19 111 ASP A C 1
ATOM 778 O O . ASP A 1 111 ? 11.733 15.320 -20.530 1.00 79.19 111 ASP A O 1
ATOM 782 N N . SER A 1 112 ? 12.537 14.649 -22.528 1.00 82.50 112 SER A N 1
ATOM 783 C CA . SER A 1 112 ? 11.619 13.540 -22.782 1.00 82.50 112 SER A CA 1
ATOM 784 C C . SER A 1 112 ? 11.497 12.577 -21.601 1.00 82.50 112 SER A C 1
ATOM 786 O O . SER A 1 112 ? 10.404 12.087 -21.293 1.00 82.50 112 SER A O 1
ATOM 788 N N . ARG A 1 113 ? 12.611 12.286 -20.919 1.00 83.81 113 ARG A N 1
ATOM 789 C CA . ARG A 1 113 ? 12.644 11.363 -19.781 1.00 83.81 113 ARG A CA 1
ATOM 790 C C . ARG A 1 113 ? 11.950 11.962 -18.567 1.00 83.81 113 ARG A C 1
ATOM 792 O O . ARG A 1 113 ? 11.115 11.288 -17.962 1.00 83.81 113 ARG A O 1
ATOM 799 N N . LEU A 1 114 ? 12.239 13.219 -18.240 1.00 86.19 114 LEU A N 1
ATOM 800 C CA . LEU A 1 114 ? 11.600 13.919 -17.131 1.00 86.19 114 LEU A CA 1
ATOM 801 C C . LEU A 1 114 ? 10.085 14.071 -17.332 1.00 86.19 114 LEU A C 1
ATOM 803 O O . LEU A 1 114 ? 9.316 13.798 -16.408 1.00 86.19 114 LEU A O 1
ATOM 807 N N . VAL A 1 115 ? 9.640 14.432 -18.541 1.00 88.12 115 VAL A N 1
ATOM 808 C CA . VAL A 1 115 ? 8.206 14.551 -18.868 1.00 88.12 115 VAL A CA 1
ATOM 809 C C . VAL A 1 115 ? 7.485 13.221 -18.650 1.00 88.12 115 VAL A C 1
ATOM 811 O O . VAL A 1 115 ? 6.469 13.170 -17.948 1.00 88.12 115 VAL A O 1
ATOM 814 N N . VAL A 1 116 ? 8.022 12.130 -19.210 1.00 90.94 116 VAL A N 1
ATOM 815 C CA . VAL A 1 116 ? 7.436 10.792 -19.049 1.00 90.94 116 VAL A CA 1
ATOM 816 C C . VAL A 1 116 ? 7.494 10.333 -17.594 1.00 90.94 116 VAL A C 1
ATOM 818 O O . VAL A 1 116 ? 6.531 9.733 -17.120 1.00 90.94 116 VAL A O 1
ATOM 821 N N . TRP A 1 117 ? 8.555 10.651 -16.850 1.00 91.19 117 TRP A N 1
ATOM 822 C CA . TRP A 1 117 ? 8.648 10.325 -15.427 1.00 91.19 117 TRP A CA 1
ATOM 823 C C . TRP A 1 117 ? 7.548 11.017 -14.617 1.00 91.19 117 TRP A C 1
ATOM 825 O O . TRP A 1 117 ? 6.800 10.340 -13.905 1.00 91.19 117 TRP A O 1
ATOM 835 N N . ILE A 1 118 ? 7.387 12.335 -14.761 1.00 91.88 118 ILE A N 1
ATOM 836 C CA . ILE A 1 118 ? 6.336 13.092 -14.067 1.00 91.88 118 ILE A CA 1
ATOM 837 C C . ILE A 1 118 ? 4.956 12.515 -14.414 1.00 91.88 118 ILE A C 1
ATOM 839 O O . ILE A 1 118 ? 4.163 12.233 -13.512 1.00 91.88 118 ILE A O 1
ATOM 843 N N . ALA A 1 119 ? 4.689 12.274 -15.702 1.00 94.25 119 ALA A N 1
ATOM 844 C CA . ALA A 1 119 ? 3.427 11.705 -16.172 1.00 94.25 119 ALA A CA 1
ATOM 845 C C . ALA A 1 119 ? 3.156 10.312 -15.579 1.00 94.25 119 ALA A C 1
ATOM 847 O O . ALA A 1 119 ? 2.085 10.068 -15.017 1.00 94.25 119 ALA A O 1
ATOM 848 N N . ALA A 1 120 ? 4.137 9.409 -15.665 1.00 95.12 120 ALA A N 1
ATOM 849 C CA . ALA A 1 120 ? 4.013 8.023 -15.227 1.00 95.12 120 ALA A CA 1
ATOM 850 C C . ALA A 1 120 ? 3.818 7.928 -13.717 1.00 95.12 120 ALA A C 1
ATOM 852 O O . ALA A 1 120 ? 2.978 7.167 -13.238 1.00 95.12 120 ALA A O 1
ATOM 853 N N . GLN A 1 121 ? 4.571 8.726 -12.962 1.00 95.31 121 GLN A N 1
ATOM 854 C CA . GLN A 1 121 ? 4.517 8.712 -11.512 1.00 95.31 121 GLN A CA 1
ATOM 855 C C . GLN A 1 121 ? 3.203 9.311 -10.991 1.00 95.31 121 GLN A C 1
ATOM 857 O O . GLN A 1 121 ? 2.606 8.732 -10.085 1.00 95.31 121 GLN A O 1
ATOM 862 N N . LEU A 1 122 ? 2.717 10.419 -11.571 1.00 95.94 122 LEU A N 1
ATOM 863 C CA . LEU A 1 122 ? 1.405 10.982 -11.222 1.00 95.94 122 LEU A CA 1
ATOM 864 C C . LEU A 1 122 ? 0.276 10.002 -11.540 1.00 95.94 122 LEU A C 1
ATOM 866 O O . LEU A 1 122 ? -0.580 9.760 -10.687 1.00 95.94 122 LEU A O 1
ATOM 870 N N . HIS A 1 123 ? 0.294 9.411 -12.737 1.00 96.38 123 HIS A N 1
ATOM 871 C CA . HIS A 1 123 ? -0.712 8.432 -13.130 1.00 96.38 123 HIS A CA 1
ATOM 872 C C . HIS A 1 123 ? -0.711 7.218 -12.194 1.00 96.38 123 HIS A C 1
ATOM 874 O O . HIS A 1 123 ? -1.770 6.832 -11.703 1.00 96.38 123 HIS A O 1
ATOM 880 N N . LEU A 1 124 ? 0.469 6.677 -11.864 1.00 95.50 124 LEU A N 1
ATOM 881 C CA . LEU A 1 124 ? 0.613 5.556 -10.932 1.00 95.50 124 LEU A CA 1
ATOM 882 C C . LEU A 1 124 ? -0.012 5.862 -9.565 1.00 95.50 124 LEU A C 1
ATOM 884 O O . LEU A 1 124 ? -0.688 5.004 -9.005 1.00 95.50 124 LEU A O 1
ATOM 888 N N . MET A 1 125 ? 0.191 7.069 -9.026 1.00 96.38 125 MET A N 1
ATOM 889 C CA . MET A 1 125 ? -0.387 7.451 -7.734 1.00 96.38 125 MET A CA 1
ATOM 890 C C . MET A 1 125 ? -1.912 7.498 -7.753 1.00 96.38 125 MET A C 1
ATOM 892 O O . MET A 1 125 ? -2.554 6.969 -6.846 1.00 96.38 125 MET A O 1
ATOM 896 N N . PHE A 1 126 ? -2.504 8.097 -8.784 1.00 96.12 126 PHE A N 1
ATOM 897 C CA . PHE A 1 126 ? -3.958 8.143 -8.902 1.00 96.12 126 PHE A CA 1
ATOM 898 C C . PHE A 1 126 ? -4.559 6.763 -9.198 1.00 96.12 126 PHE A C 1
ATOM 900 O O . PHE A 1 126 ? -5.534 6.383 -8.550 1.00 96.12 126 PHE A O 1
ATOM 907 N N . ALA A 1 127 ? -3.929 5.974 -10.072 1.00 95.56 127 ALA A N 1
ATOM 908 C CA . ALA A 1 127 ? -4.345 4.605 -10.369 1.00 95.56 127 ALA A CA 1
ATOM 909 C C . ALA A 1 127 ? -4.294 3.706 -9.123 1.00 95.56 127 ALA A C 1
ATOM 911 O O . ALA A 1 127 ? -5.249 2.983 -8.843 1.00 95.56 127 ALA A O 1
ATOM 912 N N . ALA A 1 128 ? -3.228 3.800 -8.319 1.00 96.50 128 ALA A N 1
ATOM 913 C CA . ALA A 1 128 ? -3.113 3.072 -7.057 1.00 96.50 128 ALA A CA 1
ATOM 914 C C . ALA A 1 128 ? -4.240 3.437 -6.079 1.00 96.50 128 ALA A C 1
ATOM 916 O O . ALA A 1 128 ? -4.826 2.552 -5.456 1.00 96.50 128 ALA A O 1
ATOM 917 N N . PHE A 1 129 ? -4.573 4.727 -5.961 1.00 95.81 129 PHE A N 1
ATOM 918 C CA . PHE A 1 129 ? -5.669 5.191 -5.109 1.00 95.81 129 PHE A CA 1
ATOM 919 C C . PHE A 1 129 ? -7.031 4.663 -5.578 1.00 95.81 129 PHE A C 1
ATOM 921 O O . PHE A 1 129 ? -7.793 4.119 -4.777 1.00 95.81 129 PHE A O 1
ATOM 928 N N . VAL A 1 130 ? -7.317 4.793 -6.875 1.00 95.19 130 VAL A N 1
ATOM 929 C CA . VAL A 1 130 ? -8.578 4.365 -7.491 1.00 95.19 130 VAL A CA 1
ATOM 930 C C . VAL A 1 130 ? -8.778 2.856 -7.415 1.00 95.19 130 VAL A C 1
ATOM 932 O O . VAL A 1 130 ? -9.901 2.423 -7.180 1.00 95.19 130 VAL A O 1
ATOM 935 N N . LEU A 1 131 ? -7.714 2.062 -7.546 1.00 95.44 131 LEU A N 1
ATOM 936 C CA . LEU A 1 131 ? -7.795 0.609 -7.400 1.00 95.44 131 LEU A CA 1
ATOM 937 C C . LEU A 1 131 ? -8.047 0.186 -5.945 1.00 95.44 131 LEU A C 1
ATOM 939 O O . LEU A 1 131 ? -8.765 -0.775 -5.680 1.00 95.44 131 LEU A O 1
ATOM 943 N N . ALA A 1 132 ? -7.436 0.887 -4.992 1.00 96.69 132 ALA A N 1
ATOM 944 C CA . ALA A 1 132 ? -7.408 0.488 -3.591 1.00 96.69 132 ALA A CA 1
ATOM 945 C C . ALA A 1 132 ? -8.714 0.750 -2.837 1.00 96.69 132 ALA A C 1
ATOM 947 O O . ALA A 1 132 ? -9.187 -0.110 -2.093 1.00 96.69 132 ALA A O 1
ATOM 948 N N . VAL A 1 133 ? -9.283 1.949 -2.993 1.00 96.88 133 VAL A N 1
ATOM 949 C CA . VAL A 1 133 ? -10.460 2.379 -2.222 1.00 96.88 133 VAL A CA 1
ATOM 950 C C . VAL A 1 133 ? -11.673 1.458 -2.418 1.00 96.88 133 VAL A C 1
ATOM 952 O O . VAL A 1 133 ? -12.279 1.085 -1.411 1.00 96.88 133 VAL A O 1
ATOM 955 N N . PRO A 1 134 ? -12.020 1.008 -3.642 1.00 97.50 134 PRO A N 1
ATOM 956 C CA . PRO A 1 134 ? -13.129 0.087 -3.855 1.00 97.50 134 PRO A CA 1
ATOM 957 C C . PRO A 1 134 ? -12.947 -1.254 -3.143 1.00 97.50 134 PRO A C 1
ATOM 959 O O . PRO A 1 134 ? -13.947 -1.852 -2.752 1.00 97.50 134 PRO A O 1
ATOM 962 N N . MET A 1 135 ? -11.711 -1.728 -2.940 1.00 96.88 135 MET A N 1
ATOM 963 C CA . MET A 1 135 ? -11.451 -3.034 -2.318 1.00 96.88 135 MET A CA 1
ATOM 964 C C . MET A 1 135 ? -11.929 -3.054 -0.871 1.00 96.88 135 MET A C 1
ATOM 966 O O . MET A 1 135 ? -12.707 -3.923 -0.469 1.00 96.88 135 MET A O 1
ATOM 970 N N . PHE A 1 136 ? -11.493 -2.075 -0.076 1.00 96.50 136 PHE A N 1
ATOM 971 C CA . PHE A 1 136 ? -11.901 -2.009 1.322 1.00 96.50 136 PHE A CA 1
ATOM 972 C C . PHE A 1 136 ? -13.278 -1.369 1.506 1.00 96.50 136 PHE A C 1
ATOM 974 O O . PHE A 1 136 ? -13.997 -1.771 2.418 1.00 96.50 136 PHE A O 1
ATOM 981 N N . ALA A 1 137 ? -13.698 -0.435 0.646 1.00 97.12 137 ALA A N 1
ATOM 982 C CA . ALA A 1 137 ? -15.043 0.131 0.723 1.00 97.12 137 ALA A CA 1
ATOM 983 C C . ALA A 1 137 ? -16.115 -0.935 0.442 1.00 97.12 137 ALA A C 1
ATOM 985 O O . ALA A 1 137 ? -17.079 -1.027 1.196 1.00 97.12 137 ALA A O 1
ATOM 986 N N . LEU A 1 138 ? -15.907 -1.817 -0.546 1.00 97.38 138 LEU A N 1
ATOM 987 C CA . LEU A 1 138 ? -16.782 -2.970 -0.788 1.00 97.38 138 LEU A CA 1
ATOM 988 C C . LEU A 1 138 ? -16.832 -3.912 0.419 1.00 97.38 138 LEU A C 1
ATOM 990 O O . LEU A 1 138 ? -17.900 -4.403 0.785 1.00 97.38 138 LEU A O 1
ATOM 994 N N . TYR A 1 139 ? -15.683 -4.179 1.044 1.00 96.25 139 TYR A N 1
ATOM 995 C CA . TYR A 1 139 ? -15.630 -5.012 2.243 1.00 96.25 139 TYR A CA 1
ATOM 996 C C . TYR A 1 139 ? -16.4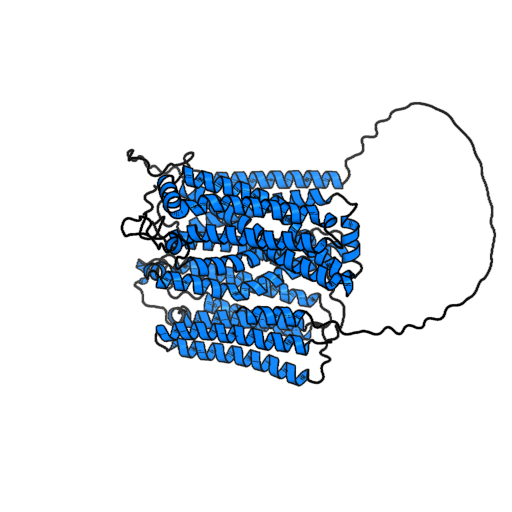62 -4.408 3.385 1.00 96.25 139 TYR A C 1
ATOM 998 O O . TYR A 1 139 ? -17.278 -5.109 3.987 1.00 96.25 139 TYR A O 1
ATOM 1006 N N . LEU A 1 140 ? -16.305 -3.107 3.645 1.00 96.00 140 LEU A N 1
ATOM 1007 C CA . LEU A 1 140 ? -17.071 -2.377 4.659 1.00 96.00 140 LEU A CA 1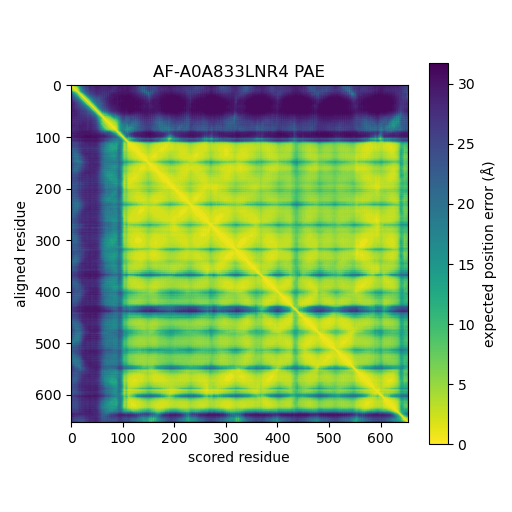
ATOM 1008 C C . LEU A 1 140 ? -18.571 -2.359 4.331 1.00 96.00 140 LEU A C 1
ATOM 1010 O O . LEU A 1 140 ? -19.395 -2.599 5.212 1.00 96.00 140 LEU A O 1
ATOM 1014 N N . GLU A 1 141 ? -18.930 -2.177 3.062 1.00 95.56 141 GLU A N 1
ATOM 1015 C CA . GLU A 1 141 ? -20.314 -2.243 2.594 1.00 95.56 141 GLU A CA 1
ATOM 1016 C C . GLU A 1 141 ? -20.926 -3.634 2.834 1.00 95.56 141 GLU A C 1
ATOM 1018 O O . GLU A 1 141 ? -22.029 -3.765 3.369 1.00 95.56 141 GLU A O 1
ATOM 1023 N N . CYS A 1 142 ? -20.187 -4.698 2.508 1.00 95.44 142 CYS A N 1
ATOM 1024 C CA . CYS A 1 142 ? -20.610 -6.075 2.753 1.00 95.44 142 CYS A CA 1
ATOM 1025 C C . CYS A 1 142 ? -20.790 -6.363 4.249 1.00 95.44 142 CYS A C 1
ATOM 1027 O O . CYS A 1 142 ? -21.705 -7.100 4.626 1.00 95.44 142 CYS A O 1
ATOM 1029 N N . MET A 1 143 ? -19.939 -5.797 5.112 1.00 93.12 143 MET A N 1
ATOM 1030 C CA . MET A 1 143 ? -20.113 -5.885 6.564 1.00 93.12 143 MET A CA 1
ATOM 1031 C C . MET A 1 143 ? -21.406 -5.201 7.011 1.00 93.12 143 MET A C 1
ATOM 1033 O O . MET A 1 143 ? -22.194 -5.821 7.727 1.00 93.12 143 MET A O 1
ATOM 1037 N N . GLY A 1 144 ? -21.654 -3.972 6.548 1.00 92.31 144 GLY A N 1
ATOM 1038 C CA . GLY A 1 144 ? -22.897 -3.250 6.820 1.00 92.31 144 GLY A CA 1
ATOM 1039 C C . GLY A 1 144 ? -24.125 -4.045 6.373 1.00 92.31 144 GLY A C 1
ATOM 1040 O O . GLY A 1 144 ? -25.050 -4.262 7.155 1.00 92.31 144 GLY A O 1
ATOM 1041 N N . TRP A 1 145 ? -24.093 -4.600 5.160 1.00 93.25 145 TRP A N 1
ATOM 1042 C CA . TRP A 1 145 ? -25.186 -5.409 4.621 1.00 93.25 145 TRP A CA 1
ATOM 1043 C C . TRP A 1 145 ? -25.460 -6.679 5.441 1.00 93.25 145 TRP A C 1
ATOM 1045 O O . TRP A 1 145 ? -26.616 -7.003 5.715 1.00 93.25 145 TRP A O 1
ATOM 1055 N N . ARG A 1 146 ? -24.413 -7.380 5.895 1.00 92.50 146 ARG A N 1
ATOM 1056 C CA . ARG A 1 146 ? -24.555 -8.571 6.755 1.00 92.50 146 ARG A CA 1
ATOM 1057 C C . ARG A 1 146 ? -25.123 -8.238 8.135 1.00 92.50 146 ARG A C 1
ATOM 1059 O O . ARG A 1 146 ? -25.873 -9.042 8.690 1.00 92.50 146 ARG A O 1
ATOM 1066 N N . LEU A 1 147 ? -24.775 -7.076 8.685 1.00 90.81 147 LEU A N 1
ATOM 1067 C CA . LEU A 1 147 ? -25.219 -6.623 10.006 1.00 90.81 147 LEU A CA 1
ATOM 1068 C C . LEU A 1 147 ? -26.609 -5.979 9.990 1.00 90.81 147 LEU A C 1
ATOM 1070 O O . LEU A 1 147 ? -27.241 -5.914 11.041 1.00 90.81 147 LEU A O 1
ATOM 1074 N N . ALA A 1 148 ? -27.122 -5.578 8.823 1.00 88.19 148 ALA A N 1
ATOM 1075 C CA . ALA A 1 148 ? -28.350 -4.792 8.675 1.00 88.19 148 ALA A CA 1
ATOM 1076 C C . ALA A 1 148 ? -29.568 -5.340 9.443 1.00 88.19 148 ALA A C 1
ATOM 1078 O O . ALA A 1 148 ? -30.365 -4.565 9.963 1.00 88.19 148 ALA A O 1
ATOM 1079 N N . LYS A 1 149 ? -29.708 -6.670 9.547 1.00 88.19 149 LYS A N 1
ATOM 1080 C CA . LYS A 1 149 ? -30.823 -7.312 10.271 1.00 88.19 149 LYS A CA 1
ATOM 1081 C C . LYS A 1 149 ? -30.590 -7.473 11.777 1.00 88.19 149 LYS A C 1
ATOM 1083 O O . LYS A 1 149 ? -31.559 -7.612 12.513 1.00 88.19 149 LYS A O 1
ATOM 1088 N N . ARG A 1 150 ? -29.332 -7.543 12.223 1.00 88.06 150 ARG A N 1
ATOM 1089 C CA . ARG A 1 150 ? -28.967 -7.862 13.618 1.00 88.06 150 ARG A CA 1
ATOM 1090 C C . ARG A 1 150 ? -28.654 -6.606 14.426 1.00 88.06 150 ARG A C 1
ATOM 1092 O O . ARG A 1 150 ? -29.079 -6.496 15.567 1.00 88.06 150 ARG A O 1
ATOM 1099 N N . GLU A 1 151 ? -27.929 -5.672 13.821 1.00 89.38 151 GLU A N 1
ATOM 1100 C CA . GLU A 1 151 ? -27.411 -4.461 14.457 1.00 89.38 151 GLU A CA 1
ATOM 1101 C C . GLU A 1 151 ? -27.551 -3.269 13.494 1.00 89.38 151 GLU A C 1
ATOM 1103 O O . GLU A 1 151 ? -26.576 -2.866 12.852 1.00 89.38 151 GLU A O 1
ATOM 1108 N N . PRO A 1 152 ? -28.762 -2.702 13.344 1.00 87.56 152 PRO A N 1
ATOM 1109 C CA . PRO A 1 152 ? -29.042 -1.701 12.312 1.00 87.56 152 PRO A CA 1
ATOM 1110 C C . PRO A 1 152 ? -28.217 -0.414 12.471 1.00 87.56 152 PRO A C 1
ATOM 1112 O O . PRO A 1 152 ? -27.801 0.165 11.472 1.00 87.56 152 PRO A O 1
ATOM 1115 N N . ALA A 1 153 ? -27.917 0.008 13.703 1.00 86.00 153 ALA A N 1
ATOM 1116 C CA . ALA A 1 153 ? -27.084 1.187 13.949 1.00 86.00 153 ALA A CA 1
ATOM 1117 C C . ALA A 1 153 ? -25.619 0.963 13.527 1.00 86.00 153 ALA A C 1
ATOM 1119 O O . ALA A 1 153 ? -25.042 1.763 12.791 1.00 86.00 153 ALA A O 1
ATOM 1120 N N . THR A 1 154 ? -25.034 -0.179 13.908 1.00 86.38 154 THR A N 1
ATOM 1121 C CA . THR A 1 154 ? -23.689 -0.586 13.476 1.00 86.38 154 THR A CA 1
ATOM 1122 C C . THR A 1 154 ? -23.620 -0.727 11.952 1.00 86.38 154 THR A C 1
ATOM 1124 O O . THR A 1 154 ? -22.656 -0.287 11.324 1.00 86.38 154 THR A O 1
ATOM 1127 N N . ALA A 1 155 ? -24.658 -1.300 11.336 1.00 89.50 155 ALA A N 1
ATOM 1128 C CA . ALA A 1 155 ? -24.763 -1.427 9.888 1.00 89.50 155 ALA A CA 1
ATOM 1129 C C . ALA A 1 155 ? -24.776 -0.064 9.179 1.00 89.50 155 ALA A C 1
ATOM 1131 O O . ALA A 1 155 ? -24.039 0.117 8.211 1.00 89.50 155 ALA A O 1
ATOM 1132 N N . ALA A 1 156 ? -25.548 0.901 9.693 1.00 89.81 156 ALA A N 1
ATOM 1133 C CA . ALA A 1 156 ? -25.599 2.262 9.159 1.00 89.81 156 ALA A CA 1
ATOM 1134 C C . ALA A 1 156 ? -24.237 2.966 9.245 1.00 89.81 156 ALA A C 1
ATOM 1136 O O . ALA A 1 156 ? -23.830 3.636 8.297 1.00 89.81 156 ALA A O 1
ATOM 1137 N N . ARG A 1 157 ? -23.488 2.761 10.337 1.00 89.75 157 ARG A N 1
ATOM 1138 C CA . ARG A 1 157 ? -22.108 3.257 10.452 1.00 89.75 157 ARG A CA 1
ATOM 1139 C C . ARG A 1 157 ? -21.213 2.679 9.356 1.00 89.75 157 ARG A C 1
ATOM 1141 O O . ARG A 1 157 ? -20.519 3.436 8.686 1.00 89.75 157 ARG A O 1
ATOM 1148 N N . TYR A 1 158 ? -21.224 1.362 9.146 1.00 93.50 158 TYR A N 1
ATOM 1149 C CA . TYR A 1 158 ? -20.403 0.729 8.103 1.00 93.50 158 TYR A CA 1
ATOM 1150 C C . TYR A 1 158 ? -20.763 1.190 6.687 1.00 93.50 158 TYR A C 1
ATOM 1152 O O . TYR A 1 158 ? -19.850 1.455 5.905 1.00 93.50 158 TYR A O 1
ATOM 1160 N N . ASP A 1 159 ? -22.054 1.330 6.372 1.00 93.38 159 ASP A N 1
ATOM 1161 C CA . ASP A 1 159 ? -22.492 1.831 5.064 1.00 93.38 159 ASP A CA 1
ATOM 1162 C C . ASP A 1 159 ? -22.069 3.296 4.860 1.00 93.38 159 ASP A C 1
ATOM 1164 O O . ASP A 1 159 ? -21.476 3.614 3.828 1.00 93.38 159 ASP A O 1
ATOM 1168 N N . TRP A 1 160 ? -22.228 4.153 5.883 1.00 93.75 160 TRP A N 1
ATOM 1169 C CA . TRP A 1 160 ? -21.722 5.530 5.855 1.00 93.75 160 TRP A CA 1
ATOM 1170 C C . TRP A 1 160 ? -20.217 5.570 5.590 1.00 93.75 160 TRP A C 1
ATOM 1172 O O . TRP A 1 160 ? -19.768 6.308 4.720 1.00 93.75 160 TRP A O 1
ATOM 1182 N N . LEU A 1 161 ? -19.427 4.767 6.308 1.00 95.06 161 LEU A N 1
ATOM 1183 C CA . LEU A 1 161 ? -17.973 4.757 6.155 1.00 95.06 161 LEU A CA 1
ATOM 1184 C C . LEU A 1 161 ? -17.547 4.305 4.757 1.00 95.06 161 LEU A C 1
ATOM 1186 O O . LEU A 1 161 ? -16.663 4.921 4.160 1.00 95.06 161 LEU A O 1
ATOM 1190 N N . ALA A 1 162 ? -18.175 3.248 4.237 1.00 96.19 162 ALA A N 1
ATOM 1191 C CA . ALA A 1 162 ? -17.922 2.754 2.890 1.00 96.19 162 ALA A CA 1
ATOM 1192 C C . ALA A 1 162 ? -18.234 3.831 1.842 1.00 96.19 162 ALA A C 1
ATOM 1194 O O . ALA A 1 162 ? -17.392 4.115 0.987 1.00 96.19 162 ALA A O 1
ATOM 1195 N N . HIS A 1 163 ? -19.396 4.479 1.952 1.00 94.69 163 HIS A N 1
ATOM 1196 C CA . HIS A 1 163 ? -19.805 5.549 1.046 1.00 94.69 163 HIS A CA 1
ATOM 1197 C C . HIS A 1 163 ? -18.879 6.769 1.141 1.00 94.69 163 HIS A C 1
ATOM 1199 O O . HIS A 1 163 ? -18.449 7.327 0.132 1.00 94.69 163 HIS A O 1
ATOM 1205 N N . GLU A 1 164 ? -18.507 7.156 2.361 1.00 93.62 164 GLU A N 1
ATOM 1206 C CA . GLU A 1 164 ? -17.659 8.314 2.632 1.00 93.62 164 GLU A CA 1
ATOM 1207 C C . GLU A 1 164 ? -16.219 8.116 2.142 1.00 93.62 164 GLU A C 1
ATOM 1209 O O . GLU A 1 164 ? -15.566 9.073 1.723 1.00 93.62 164 GLU A O 1
ATOM 1214 N N . MET A 1 165 ? -15.714 6.881 2.167 1.00 93.94 165 MET A N 1
ATOM 1215 C CA . MET A 1 165 ? -14.458 6.509 1.516 1.00 93.94 165 MET A CA 1
ATOM 1216 C C . MET A 1 165 ? -14.606 6.529 -0.011 1.00 93.94 165 MET A C 1
ATOM 1218 O O . MET A 1 165 ? -13.783 7.132 -0.701 1.00 93.94 165 MET A O 1
ATOM 1222 N N . ALA A 1 166 ? -15.686 5.942 -0.535 1.00 94.31 166 ALA A N 1
ATOM 1223 C CA . ALA A 1 166 ? -15.966 5.873 -1.966 1.00 94.31 166 ALA A CA 1
ATOM 1224 C C . ALA A 1 166 ? -16.194 7.248 -2.614 1.00 94.31 166 ALA A C 1
ATOM 1226 O O . ALA A 1 166 ? -15.891 7.418 -3.790 1.00 94.31 166 ALA A O 1
ATOM 1227 N N . ARG A 1 167 ? -16.642 8.267 -1.870 1.00 91.62 167 ARG A N 1
ATOM 1228 C CA . ARG A 1 167 ? -16.859 9.623 -2.415 1.00 91.62 167 ARG A CA 1
ATOM 1229 C C . ARG A 1 167 ? -15.617 10.275 -3.007 1.00 91.62 167 ARG A C 1
ATOM 1231 O O . ARG A 1 167 ? -15.731 11.220 -3.781 1.00 91.62 167 ARG A O 1
ATOM 1238 N N . LEU A 1 168 ? -14.436 9.809 -2.607 1.00 90.75 168 LEU A N 1
ATOM 1239 C CA . LEU A 1 168 ? -13.164 10.301 -3.124 1.00 90.75 168 LEU A CA 1
ATOM 1240 C C . LEU A 1 168 ? -12.879 9.773 -4.537 1.00 90.75 168 LEU A C 1
ATOM 1242 O O . LEU A 1 168 ? -12.045 10.337 -5.242 1.00 90.75 168 LEU A O 1
ATOM 1246 N N . LEU A 1 169 ? -13.572 8.708 -4.954 1.00 92.31 169 LEU A N 1
ATOM 1247 C CA . LEU A 1 169 ? -13.307 7.995 -6.195 1.00 92.31 169 LEU A CA 1
ATOM 1248 C C . LEU A 1 169 ? -13.679 8.770 -7.455 1.00 92.31 169 LEU A C 1
ATOM 1250 O O . LEU A 1 169 ? -12.804 8.868 -8.307 1.00 92.31 169 LEU A O 1
ATOM 1254 N N . PRO A 1 170 ? -14.889 9.345 -7.629 1.00 91.38 170 PRO A N 1
ATOM 1255 C CA . PRO A 1 170 ? -15.250 9.950 -8.910 1.00 91.38 170 PRO A CA 1
ATOM 1256 C C . PRO A 1 170 ? -14.269 11.032 -9.399 1.00 91.38 170 PRO A C 1
ATOM 1258 O O . PRO A 1 170 ? -13.832 10.949 -10.547 1.00 91.38 170 PRO A O 1
ATOM 1261 N N . PRO A 1 171 ? -13.841 12.019 -8.582 1.00 90.75 171 PRO A N 1
ATOM 1262 C CA . PRO A 1 171 ? -12.874 13.002 -9.062 1.00 90.75 171 PRO A CA 1
ATOM 1263 C C . PRO A 1 171 ? -11.451 12.438 -9.177 1.00 90.75 171 PRO A C 1
ATOM 1265 O O . PRO A 1 171 ? -10.718 12.855 -10.074 1.00 90.75 171 PRO A O 1
ATOM 1268 N N . ALA A 1 172 ? -11.054 11.480 -8.333 1.00 92.31 172 ALA A N 1
ATOM 1269 C CA . ALA A 1 172 ? -9.765 10.805 -8.483 1.00 92.31 172 ALA A CA 1
ATOM 1270 C C . ALA A 1 172 ? -9.704 9.949 -9.760 1.00 92.31 172 ALA A C 1
ATOM 1272 O O . ALA A 1 172 ? -8.664 9.901 -10.414 1.00 92.31 172 ALA A O 1
ATOM 1273 N N . TYR A 1 173 ? -10.819 9.336 -10.162 1.00 91.75 173 TYR A N 1
ATOM 1274 C CA . TYR A 1 173 ? -10.946 8.580 -11.407 1.00 91.75 173 TYR A CA 1
ATOM 1275 C C . TYR A 1 173 ? -10.748 9.485 -12.621 1.00 91.75 173 TYR A C 1
ATOM 1277 O O . TYR A 1 173 ? -9.948 9.173 -13.499 1.00 91.75 173 TYR A O 1
ATOM 1285 N N . SER A 1 174 ? -11.382 10.662 -12.631 1.00 91.25 174 SER A N 1
ATOM 1286 C CA . SER A 1 174 ? -11.166 11.662 -13.684 1.00 91.25 174 SER A CA 1
ATOM 1287 C C . SER A 1 174 ? -9.698 12.086 -13.786 1.00 91.25 174 SER A C 1
ATOM 1289 O O . SER A 1 174 ? -9.149 12.144 -14.884 1.00 91.25 174 SER A O 1
ATOM 1291 N N . LEU A 1 175 ? -9.032 12.344 -12.653 1.00 93.00 175 LEU A N 1
ATOM 1292 C CA . LEU A 1 175 ? -7.600 12.670 -12.636 1.00 93.00 175 LEU A CA 1
ATOM 1293 C C . LEU A 1 175 ? -6.738 11.498 -13.123 1.00 93.00 175 LEU A C 1
ATOM 1295 O O . LEU A 1 175 ? -5.775 11.715 -13.858 1.00 93.00 175 LEU A O 1
ATOM 1299 N N . THR A 1 176 ? -7.108 10.263 -12.778 1.00 94.44 176 THR A N 1
ATOM 1300 C CA . THR A 1 176 ? -6.454 9.042 -13.273 1.00 94.44 176 THR A CA 1
ATOM 1301 C C . THR A 1 176 ? -6.550 8.952 -14.793 1.00 94.44 176 THR A C 1
ATOM 1303 O O . THR A 1 176 ? -5.537 8.737 -15.452 1.00 94.44 176 THR A O 1
ATOM 1306 N N . ALA A 1 177 ? -7.737 9.181 -15.361 1.00 91.94 177 ALA A N 1
ATOM 1307 C CA . ALA A 1 177 ? -7.961 9.144 -16.804 1.00 91.94 177 ALA A CA 1
ATOM 1308 C C . ALA A 1 177 ? -7.182 10.247 -17.540 1.00 91.94 177 ALA A C 1
ATOM 1310 O O . ALA A 1 177 ? -6.533 9.969 -18.545 1.00 91.94 177 ALA A O 1
ATOM 1311 N N . ILE A 1 178 ? -7.185 11.481 -17.020 1.00 92.88 178 ILE A N 1
ATOM 1312 C CA . ILE A 1 178 ? -6.449 12.611 -17.613 1.00 92.88 178 ILE A CA 1
ATOM 1313 C C . ILE A 1 178 ? -4.939 12.350 -17.588 1.00 92.88 178 ILE A C 1
ATOM 1315 O O . ILE A 1 178 ? -4.272 12.478 -18.613 1.00 92.88 178 ILE A O 1
ATOM 1319 N N . THR A 1 179 ? -4.396 11.959 -16.432 1.00 94.88 179 THR A N 1
ATOM 1320 C CA . THR A 1 179 ? -2.959 11.662 -16.290 1.00 94.88 179 THR A CA 1
ATOM 1321 C C . THR A 1 179 ? -2.543 10.428 -17.091 1.00 94.88 179 THR A C 1
ATOM 1323 O O . THR A 1 179 ? -1.444 10.410 -17.634 1.00 94.88 179 THR A O 1
ATOM 1326 N N . GLY A 1 180 ? -3.422 9.431 -17.229 1.00 93.31 180 GLY A N 1
ATOM 1327 C CA . GLY A 1 180 ? -3.181 8.231 -18.033 1.00 93.31 180 GLY A CA 1
ATOM 1328 C C . GLY A 1 180 ? -3.184 8.509 -19.531 1.00 93.31 180 GLY A C 1
ATOM 1329 O O . GLY A 1 180 ? -2.281 8.067 -20.238 1.00 93.31 180 GLY A O 1
ATOM 1330 N N . ALA A 1 181 ? -4.144 9.300 -20.016 1.00 92.00 181 ALA A N 1
ATOM 1331 C CA . ALA A 1 181 ? -4.158 9.760 -21.401 1.00 92.00 181 ALA A CA 1
ATOM 1332 C C . ALA A 1 181 ? -2.906 10.592 -21.712 1.00 92.00 181 ALA A C 1
ATOM 1334 O O . ALA A 1 181 ? -2.240 10.347 -22.715 1.00 92.00 181 ALA A O 1
ATOM 1335 N N . PHE A 1 182 ? -2.543 11.520 -20.818 1.00 93.88 182 PHE A N 1
ATOM 1336 C CA . PHE A 1 182 ? -1.319 12.307 -20.949 1.00 93.88 182 PHE A CA 1
ATOM 1337 C C . PHE A 1 182 ? -0.065 11.426 -20.999 1.00 93.88 182 PHE A C 1
ATOM 1339 O O . PHE A 1 182 ? 0.760 11.612 -21.888 1.00 93.88 182 PHE A O 1
ATOM 1346 N N . LEU A 1 183 ? 0.055 10.433 -20.110 1.00 94.44 183 LEU A N 1
ATOM 1347 C CA . LEU A 1 183 ? 1.146 9.457 -20.139 1.00 94.44 183 LEU A CA 1
ATOM 1348 C C . LEU A 1 183 ? 1.201 8.700 -21.471 1.00 94.44 183 LEU A C 1
ATOM 1350 O O . LEU A 1 183 ? 2.276 8.573 -22.051 1.00 94.44 183 LEU A O 1
ATOM 1354 N N . GLY A 1 184 ? 0.057 8.220 -21.966 1.00 91.56 184 GLY A N 1
ATOM 1355 C CA . GLY A 1 184 ? -0.025 7.535 -23.254 1.00 91.56 184 GLY A CA 1
ATOM 1356 C C . GLY A 1 184 ? 0.496 8.409 -24.395 1.00 91.56 184 GLY A C 1
ATOM 1357 O O . GLY A 1 184 ? 1.392 7.992 -25.128 1.00 91.56 184 GLY A O 1
ATOM 1358 N N . PHE A 1 185 ? 0.006 9.647 -24.505 1.00 91.25 185 PHE A N 1
ATOM 1359 C CA . PHE A 1 185 ? 0.483 10.589 -25.520 1.00 91.25 185 PHE A CA 1
ATOM 1360 C C . PHE A 1 185 ? 1.972 10.911 -25.366 1.00 91.25 185 PHE A C 1
ATOM 1362 O O . PHE A 1 185 ? 2.688 10.914 -26.363 1.00 91.25 185 PHE A O 1
ATOM 1369 N N . ALA A 1 186 ? 2.451 11.131 -24.139 1.00 91.00 186 ALA A N 1
ATOM 1370 C CA . ALA A 1 186 ? 3.858 11.411 -23.871 1.00 91.00 186 ALA A CA 1
ATOM 1371 C C . ALA A 1 186 ? 4.765 10.245 -24.295 1.00 91.00 186 ALA A C 1
ATOM 1373 O O . ALA A 1 186 ? 5.788 10.477 -24.929 1.00 91.00 186 ALA A O 1
ATOM 1374 N N . LEU A 1 187 ? 4.374 8.996 -24.017 1.00 91.31 187 LEU A N 1
ATOM 1375 C CA . LEU A 1 187 ? 5.135 7.809 -24.415 1.00 91.31 187 LEU A CA 1
ATOM 1376 C C . LEU A 1 187 ? 5.206 7.643 -25.938 1.00 91.31 187 LEU A C 1
ATOM 1378 O O . LEU A 1 187 ? 6.294 7.448 -26.471 1.00 91.31 187 LEU A O 1
ATOM 1382 N N . PHE A 1 188 ? 4.076 7.744 -26.646 1.00 89.75 188 PHE A N 1
ATOM 1383 C CA . PHE A 1 188 ? 4.061 7.610 -28.109 1.00 89.75 188 PHE A CA 1
ATOM 1384 C C . PHE A 1 188 ? 4.763 8.772 -28.821 1.00 89.75 188 PHE A C 1
ATOM 1386 O O . PHE A 1 188 ? 5.354 8.559 -29.877 1.00 89.75 188 PHE A O 1
ATOM 1393 N N . ALA A 1 189 ? 4.712 9.981 -28.255 1.00 87.81 189 ALA A N 1
ATOM 1394 C CA . ALA A 1 189 ? 5.399 11.141 -28.809 1.00 87.81 189 ALA A CA 1
ATOM 1395 C C . ALA A 1 189 ? 6.912 11.082 -28.567 1.00 87.81 189 ALA A C 1
ATOM 1397 O O . ALA A 1 189 ? 7.674 11.273 -29.508 1.00 87.81 189 ALA A O 1
ATOM 1398 N N . ALA A 1 190 ? 7.347 10.810 -27.333 1.00 86.50 190 ALA A N 1
ATOM 1399 C CA . ALA A 1 190 ? 8.760 10.863 -26.962 1.00 86.50 190 ALA A CA 1
ATOM 1400 C C . ALA A 1 190 ? 9.545 9.599 -27.354 1.00 86.50 190 ALA A C 1
ATOM 1402 O O . ALA A 1 190 ? 10.715 9.682 -27.728 1.00 86.50 190 ALA A O 1
ATOM 1403 N N . TYR A 1 191 ? 8.894 8.430 -27.311 1.00 89.06 191 TYR A N 1
ATOM 1404 C CA . TYR A 1 191 ? 9.523 7.118 -27.489 1.00 89.06 191 TYR A CA 1
ATOM 1405 C C . TYR A 1 191 ? 8.817 6.261 -28.563 1.00 89.06 191 TYR A C 1
ATOM 1407 O O . TYR A 1 191 ? 8.400 5.131 -28.280 1.00 89.06 191 TYR A O 1
ATOM 1415 N N . PRO A 1 192 ? 8.672 6.747 -29.814 1.00 89.25 192 PRO A N 1
ATOM 1416 C CA . PRO A 1 192 ? 7.888 6.065 -30.847 1.00 89.25 192 PRO A CA 1
ATOM 1417 C C . PRO A 1 192 ? 8.446 4.682 -31.220 1.00 89.25 192 PRO A C 1
ATOM 1419 O O . PRO A 1 192 ? 7.669 3.749 -31.411 1.00 89.25 192 PRO A O 1
ATOM 1422 N N . GLY A 1 193 ? 9.774 4.514 -31.274 1.00 89.56 193 GLY A N 1
ATOM 1423 C CA . GLY A 1 193 ? 10.402 3.219 -31.572 1.00 89.56 193 GLY A CA 1
ATOM 1424 C C . GLY A 1 193 ? 10.149 2.170 -30.484 1.00 89.56 193 GLY A C 1
ATOM 1425 O O . GLY A 1 193 ? 9.707 1.058 -30.776 1.00 89.56 193 GLY A O 1
ATOM 1426 N N . PHE A 1 194 ? 10.345 2.551 -29.218 1.00 91.19 194 PHE A N 1
ATOM 1427 C CA . PHE A 1 194 ? 10.042 1.700 -28.064 1.00 91.19 194 PHE A CA 1
ATOM 1428 C C . PHE A 1 194 ? 8.557 1.322 -28.015 1.00 91.19 194 PHE A C 1
ATOM 1430 O O . PHE A 1 194 ? 8.221 0.148 -27.863 1.00 91.19 194 PHE A O 1
ATOM 1437 N N . MET A 1 195 ? 7.656 2.290 -28.204 1.00 93.56 195 MET A N 1
ATOM 1438 C CA . MET A 1 195 ? 6.219 2.016 -28.208 1.00 93.56 195 MET A CA 1
ATOM 1439 C C . MET A 1 195 ? 5.794 1.151 -29.398 1.00 93.56 195 MET A C 1
ATOM 1441 O O . MET A 1 195 ? 4.934 0.284 -29.235 1.00 93.56 195 MET A O 1
ATOM 1445 N N . GLY A 1 196 ? 6.418 1.313 -30.567 1.00 93.56 196 GLY A N 1
ATOM 1446 C CA . GLY A 1 196 ? 6.228 0.423 -31.714 1.00 93.56 196 GLY A CA 1
ATOM 1447 C C . GLY A 1 196 ? 6.599 -1.025 -31.385 1.00 93.56 196 GLY A C 1
ATOM 1448 O O . GLY A 1 196 ? 5.833 -1.945 -31.658 1.00 93.56 196 GLY A O 1
ATOM 1449 N N . TYR A 1 197 ? 7.727 -1.238 -30.706 1.00 94.81 197 TYR A N 1
ATOM 1450 C CA . TYR A 1 197 ? 8.119 -2.571 -30.249 1.00 94.81 197 TYR A CA 1
ATOM 1451 C C . TYR A 1 197 ? 7.144 -3.150 -29.212 1.00 94.81 197 TYR A C 1
ATOM 1453 O O . TYR A 1 197 ? 6.653 -4.268 -29.378 1.00 94.81 197 TYR A O 1
ATOM 1461 N N . MET A 1 198 ? 6.797 -2.380 -28.175 1.00 95.50 198 MET A N 1
ATOM 1462 C CA . MET A 1 198 ? 5.865 -2.824 -27.132 1.00 95.50 198 MET A CA 1
ATOM 1463 C C . MET A 1 198 ? 4.488 -3.176 -27.703 1.00 95.50 198 MET A C 1
ATOM 1465 O O . MET A 1 198 ? 3.905 -4.188 -27.318 1.00 95.50 198 MET A O 1
ATOM 1469 N N . THR A 1 199 ? 3.974 -2.381 -28.643 1.00 93.69 199 THR A N 1
ATOM 1470 C CA . THR A 1 199 ? 2.684 -2.651 -29.300 1.00 93.69 199 THR A CA 1
ATOM 1471 C C . THR A 1 199 ? 2.738 -3.858 -30.233 1.00 93.69 199 THR A C 1
ATOM 1473 O O . THR A 1 199 ? 1.756 -4.594 -30.298 1.00 93.69 199 THR A O 1
ATOM 1476 N N . ASN A 1 200 ? 3.873 -4.136 -30.880 1.00 93.06 200 ASN A N 1
ATOM 1477 C CA . ASN A 1 200 ? 4.057 -5.364 -31.659 1.00 93.06 200 ASN A CA 1
ATOM 1478 C C . ASN A 1 200 ? 4.057 -6.619 -30.771 1.00 93.06 200 ASN A C 1
ATOM 1480 O O . ASN A 1 200 ? 3.386 -7.597 -31.090 1.00 93.06 200 ASN A O 1
ATOM 1484 N N . VAL A 1 201 ? 4.763 -6.588 -29.635 1.00 94.06 201 VAL A N 1
ATOM 1485 C CA . VAL A 1 201 ? 4.821 -7.713 -28.682 1.00 94.06 201 VAL A CA 1
ATOM 1486 C C . VAL A 1 201 ? 3.464 -7.937 -28.009 1.00 94.06 201 VAL A C 1
ATOM 1488 O O . VAL A 1 201 ? 2.993 -9.068 -27.913 1.00 94.06 201 VAL A O 1
ATOM 1491 N N . PHE A 1 202 ? 2.812 -6.866 -27.553 1.00 95.69 202 PHE A N 1
ATOM 1492 C CA . PHE A 1 202 ? 1.635 -6.924 -26.680 1.00 95.69 202 PHE A CA 1
ATOM 1493 C C . PHE A 1 202 ? 0.317 -6.531 -27.358 1.00 95.69 202 PHE A C 1
ATOM 1495 O O . PHE A 1 202 ? -0.673 -6.300 -26.656 1.00 95.69 202 PHE A O 1
ATOM 1502 N N . GLY A 1 203 ? 0.269 -6.473 -28.692 1.00 90.56 203 GLY A N 1
ATOM 1503 C CA . GLY A 1 203 ? -0.860 -5.961 -29.483 1.00 90.56 203 GLY A CA 1
ATOM 1504 C C . GLY A 1 203 ? -2.254 -6.361 -28.977 1.00 90.56 203 GLY A C 1
ATOM 1505 O O . GLY A 1 203 ? -3.063 -5.471 -28.704 1.00 90.56 203 GLY A O 1
ATOM 1506 N N . PRO A 1 204 ? -2.541 -7.658 -28.735 1.00 90.94 204 PRO A N 1
ATOM 1507 C CA . PRO A 1 204 ? -3.837 -8.083 -28.201 1.00 90.94 204 PRO A CA 1
ATOM 1508 C C . PRO A 1 204 ? -4.180 -7.442 -26.850 1.00 90.94 204 PRO A C 1
ATOM 1510 O O . PRO A 1 204 ? -5.311 -7.019 -26.620 1.00 90.94 204 PRO A O 1
ATOM 1513 N N . THR A 1 205 ? -3.200 -7.319 -25.953 1.00 91.69 205 THR A N 1
ATOM 1514 C CA . THR A 1 205 ? -3.413 -6.730 -24.624 1.00 91.69 205 THR A CA 1
ATOM 1515 C C . THR A 1 205 ? -3.583 -5.210 -24.678 1.00 91.69 205 THR A C 1
ATOM 1517 O O . THR A 1 205 ? -4.370 -4.682 -23.899 1.00 91.69 205 THR A O 1
ATOM 1520 N N . PHE A 1 206 ? -2.949 -4.514 -25.633 1.00 87.75 206 PHE A N 1
ATOM 1521 C CA . PHE A 1 206 ? -3.167 -3.078 -25.874 1.00 87.75 206 PHE A CA 1
ATOM 1522 C C . PHE A 1 206 ? -4.600 -2.767 -26.337 1.00 87.75 206 PHE A C 1
ATOM 1524 O O . PHE A 1 206 ? -5.106 -1.684 -26.057 1.00 87.75 206 PHE A O 1
ATOM 1531 N N . VAL A 1 207 ? -5.273 -3.717 -26.996 1.00 86.44 207 VAL A N 1
ATOM 1532 C CA . VAL A 1 207 ? -6.691 -3.598 -27.387 1.00 86.44 207 VAL A CA 1
ATOM 1533 C C . VAL A 1 207 ? -7.629 -3.978 -26.240 1.00 86.44 207 VAL A C 1
ATOM 1535 O O . VAL A 1 207 ? -8.647 -3.324 -26.022 1.00 86.44 207 VAL A O 1
ATOM 1538 N N . VAL A 1 208 ? -7.296 -5.028 -25.487 1.00 89.31 208 VAL A N 1
ATOM 1539 C CA . VAL A 1 208 ? -8.126 -5.521 -24.375 1.00 89.31 208 VAL A CA 1
ATOM 1540 C C . VAL A 1 208 ? -8.089 -4.584 -23.162 1.00 89.31 208 VAL A C 1
ATOM 1542 O O . VAL A 1 208 ? -9.101 -4.426 -22.478 1.00 89.31 208 VAL A O 1
ATOM 1545 N N . TYR A 1 209 ? -6.957 -3.927 -22.902 1.00 90.44 209 TYR A N 1
ATOM 1546 C CA . TYR A 1 209 ? -6.776 -3.031 -21.759 1.00 90.44 209 TYR A CA 1
ATOM 1547 C C . TYR A 1 209 ? -7.816 -1.890 -21.704 1.00 90.44 209 TYR A C 1
ATOM 1549 O O . TYR A 1 209 ? -8.500 -1.775 -20.682 1.00 90.44 209 TYR A O 1
ATOM 1557 N N . PRO A 1 210 ? -8.041 -1.098 -22.778 1.00 89.81 210 PRO A N 1
ATOM 1558 C CA . PRO A 1 210 ? -9.078 -0.066 -22.786 1.00 89.81 210 PRO A CA 1
ATOM 1559 C C . PRO A 1 210 ? -10.497 -0.597 -22.551 1.00 89.81 210 PRO A C 1
ATOM 1561 O O . PRO A 1 210 ? -11.309 0.102 -21.950 1.00 89.81 210 PRO A O 1
ATOM 1564 N N . LEU A 1 211 ? -10.815 -1.824 -22.986 1.00 90.31 211 LEU A N 1
ATOM 1565 C CA . LEU A 1 211 ? -12.145 -2.413 -22.781 1.00 90.31 211 LEU A CA 1
ATOM 1566 C C . LEU A 1 211 ? -12.424 -2.654 -21.295 1.00 90.31 211 LEU A C 1
ATOM 1568 O O . LEU A 1 211 ? -13.491 -2.289 -20.800 1.00 90.31 211 LEU A O 1
ATOM 1572 N N . PHE A 1 212 ? -11.454 -3.221 -20.571 1.00 94.62 212 PHE A N 1
ATOM 1573 C CA . PHE A 1 212 ? -11.574 -3.401 -19.124 1.00 94.62 212 PHE A CA 1
ATOM 1574 C C . PHE A 1 212 ? -11.549 -2.074 -18.370 1.00 94.62 212 PHE A C 1
ATOM 1576 O O . PHE A 1 212 ? -12.295 -1.934 -17.407 1.00 94.62 212 PHE A O 1
ATOM 1583 N N . PHE A 1 213 ? -10.782 -1.085 -18.834 1.00 89.94 213 PHE A N 1
ATOM 1584 C CA . PHE A 1 213 ? -10.817 0.273 -18.286 1.00 89.94 213 PHE A CA 1
ATOM 1585 C C . PHE A 1 213 ? -12.208 0.922 -18.425 1.00 89.94 213 PHE A C 1
ATOM 1587 O O . PHE A 1 213 ? -12.734 1.487 -17.467 1.00 89.94 213 PHE A O 1
ATOM 1594 N N . VAL A 1 214 ? -12.865 0.791 -19.583 1.00 91.69 214 VAL A N 1
ATOM 1595 C CA . VAL A 1 214 ? -14.244 1.280 -19.771 1.00 91.69 214 VAL A CA 1
ATOM 1596 C C . VAL A 1 214 ? -15.224 0.511 -18.882 1.00 91.69 214 VAL A C 1
ATOM 1598 O O . VAL A 1 214 ? -16.080 1.123 -18.243 1.00 91.69 214 VAL A O 1
ATOM 1601 N N . ALA A 1 215 ? -15.099 -0.816 -18.796 1.00 94.69 215 ALA A N 1
ATOM 1602 C CA . ALA A 1 215 ? -15.947 -1.635 -17.931 1.00 94.69 215 ALA A CA 1
ATOM 1603 C C . ALA A 1 215 ? -15.783 -1.272 -16.444 1.00 94.69 215 ALA A C 1
ATOM 1605 O O . ALA A 1 215 ? -16.775 -1.151 -15.722 1.00 94.69 215 ALA A O 1
ATOM 1606 N N . GLU A 1 216 ? -14.547 -1.043 -16.000 1.00 94.81 216 GLU A N 1
ATOM 1607 C CA . GLU A 1 216 ? -14.206 -0.540 -14.669 1.00 94.81 216 GLU A CA 1
ATOM 1608 C C . GLU A 1 216 ? -14.849 0.831 -14.425 1.00 94.81 216 GLU A C 1
ATOM 1610 O O . GLU A 1 216 ? -15.547 1.003 -13.425 1.00 94.81 216 GLU A O 1
ATOM 1615 N N . THR A 1 217 ? -14.697 1.773 -15.366 1.00 93.06 217 THR A N 1
ATOM 1616 C CA . THR A 1 217 ? -15.312 3.109 -15.295 1.00 93.06 217 THR A CA 1
ATOM 1617 C C . THR A 1 217 ? -16.822 2.988 -15.099 1.00 93.06 217 THR A C 1
ATOM 1619 O O . THR A 1 217 ? -17.388 3.554 -14.165 1.00 93.06 217 THR A O 1
ATOM 1622 N N . LEU A 1 218 ? -17.498 2.216 -15.952 1.00 94.75 218 LEU A N 1
ATOM 1623 C CA . LEU A 1 218 ? -18.946 2.032 -15.875 1.00 94.75 218 LEU A CA 1
ATOM 1624 C C . LEU A 1 218 ? -19.361 1.440 -14.525 1.00 94.75 218 LEU A C 1
ATOM 1626 O O . LEU A 1 218 ? -20.284 1.959 -13.897 1.00 94.75 218 LEU A O 1
ATOM 1630 N N . CYS A 1 219 ? -18.660 0.409 -14.045 1.00 96.62 219 CYS A N 1
ATOM 1631 C CA . CYS A 1 219 ? -18.940 -0.185 -12.741 1.00 96.62 219 CYS A CA 1
ATOM 1632 C C . CYS A 1 219 ? -18.752 0.823 -11.606 1.00 96.62 219 CYS A C 1
ATOM 1634 O O . CYS A 1 219 ? -19.611 0.892 -10.735 1.00 96.62 219 CYS A O 1
ATOM 1636 N N . LEU A 1 220 ? -17.694 1.640 -11.630 1.00 95.25 220 LEU A N 1
ATOM 1637 C CA . LEU A 1 220 ? -17.431 2.651 -10.604 1.00 95.25 220 LEU A CA 1
ATOM 1638 C C . LEU A 1 220 ? -18.528 3.705 -10.535 1.00 95.25 220 LEU A C 1
ATOM 1640 O O . LEU A 1 220 ? -19.052 3.979 -9.454 1.00 95.25 220 LEU A O 1
ATOM 1644 N N . TYR A 1 221 ? -18.891 4.289 -11.677 1.00 93.38 221 TYR A N 1
ATOM 1645 C CA . TYR A 1 221 ? -19.908 5.335 -11.718 1.00 93.38 221 TYR A CA 1
ATOM 1646 C C . TYR A 1 221 ? -21.291 4.777 -11.367 1.00 93.38 221 TYR A C 1
ATOM 1648 O O . TYR A 1 221 ? -22.027 5.410 -10.609 1.00 93.38 221 TYR A O 1
ATOM 1656 N N . LEU A 1 222 ? -21.640 3.580 -11.852 1.00 95.12 222 LEU A N 1
ATOM 1657 C CA . LEU A 1 222 ? -22.896 2.929 -11.480 1.00 95.12 222 LEU A CA 1
ATOM 1658 C C . LEU A 1 222 ? -22.926 2.566 -9.996 1.00 95.12 222 LEU A C 1
ATOM 1660 O O . LEU A 1 222 ? -23.924 2.846 -9.344 1.00 95.12 222 LEU A O 1
ATOM 1664 N N . TRP A 1 223 ? -21.849 1.998 -9.453 1.00 95.69 223 TRP A N 1
ATOM 1665 C CA . TRP A 1 223 ? -21.738 1.667 -8.034 1.00 95.69 223 TRP A CA 1
ATOM 1666 C C . TRP A 1 223 ? -21.898 2.930 -7.180 1.00 95.69 223 TRP A C 1
ATOM 1668 O O . TRP A 1 223 ? -22.844 3.041 -6.410 1.00 95.69 223 TRP A O 1
ATOM 1678 N N . TYR A 1 224 ? -21.084 3.962 -7.403 1.00 95.00 224 TYR A N 1
ATOM 1679 C CA . TYR A 1 224 ? -21.134 5.165 -6.574 1.00 95.00 224 TYR A CA 1
ATOM 1680 C C . TYR A 1 224 ? -22.458 5.945 -6.685 1.00 95.00 224 TYR A C 1
ATOM 1682 O O . TYR A 1 224 ? -23.060 6.297 -5.672 1.00 95.00 224 TYR A O 1
ATOM 1690 N N . TYR A 1 225 ? -22.953 6.219 -7.897 1.00 94.12 225 TYR A N 1
ATOM 1691 C CA . TYR A 1 225 ? -24.154 7.051 -8.066 1.00 94.12 225 TYR A CA 1
ATOM 1692 C C . TYR A 1 225 ? -25.468 6.294 -7.848 1.00 94.12 225 TYR A C 1
ATOM 1694 O O . TYR A 1 225 ? -26.506 6.924 -7.620 1.00 94.12 225 TYR A O 1
ATOM 1702 N N . ALA A 1 226 ? -25.460 4.960 -7.898 1.00 93.81 226 ALA A N 1
ATOM 1703 C CA . ALA A 1 226 ? -26.634 4.155 -7.582 1.00 93.81 226 ALA A CA 1
ATOM 1704 C C . ALA A 1 226 ? -26.712 3.747 -6.102 1.00 93.81 226 ALA A C 1
ATOM 1706 O O . ALA A 1 226 ? -27.644 3.016 -5.756 1.00 93.81 226 ALA A O 1
ATOM 1707 N N . TRP A 1 227 ? -25.825 4.264 -5.236 1.00 93.06 227 TRP A N 1
ATOM 1708 C CA . TRP A 1 227 ? -25.741 3.899 -3.815 1.00 93.06 227 TRP A CA 1
ATOM 1709 C C . TRP A 1 227 ? -27.098 3.878 -3.119 1.00 93.06 227 TRP A C 1
ATOM 1711 O O . TRP A 1 227 ? -27.477 2.859 -2.560 1.00 93.06 227 TRP A O 1
ATOM 1721 N N . ASN A 1 228 ? -27.883 4.954 -3.234 1.00 89.94 228 ASN A N 1
ATOM 1722 C CA . ASN A 1 228 ? -29.205 5.058 -2.597 1.00 89.94 228 ASN A CA 1
ATOM 1723 C C . ASN A 1 228 ? -30.314 4.336 -3.379 1.00 89.94 228 ASN A C 1
ATOM 1725 O O . ASN A 1 228 ? -31.324 3.931 -2.809 1.00 89.94 228 ASN A O 1
ATOM 1729 N N . ARG A 1 229 ? -30.150 4.180 -4.699 1.00 91.25 229 ARG A N 1
ATOM 1730 C CA . ARG A 1 229 ? -31.170 3.592 -5.589 1.00 91.25 229 ARG A CA 1
ATOM 1731 C C . ARG A 1 229 ? -31.196 2.067 -5.536 1.00 91.25 229 ARG A C 1
ATOM 1733 O O . ARG A 1 229 ? -32.232 1.468 -5.821 1.00 91.25 229 ARG A O 1
ATOM 1740 N N . LEU A 1 230 ? -30.063 1.451 -5.212 1.00 91.69 230 LEU A N 1
ATOM 1741 C CA . LEU A 1 230 ? -29.895 0.003 -5.140 1.00 91.69 230 LEU A CA 1
ATOM 1742 C C . LEU A 1 230 ? -29.860 -0.510 -3.693 1.00 91.69 230 LEU A C 1
ATOM 1744 O O . LEU A 1 230 ? -29.290 -1.560 -3.438 1.00 91.69 230 LEU A O 1
ATOM 1748 N N . GLN A 1 231 ? -30.478 0.192 -2.741 1.00 88.69 231 GLN A N 1
ATOM 1749 C CA . GLN A 1 231 ? -30.645 -0.303 -1.367 1.00 88.69 231 GLN A CA 1
ATOM 1750 C C . GLN A 1 231 ? -31.813 -1.306 -1.253 1.00 88.69 231 GLN A C 1
ATOM 1752 O O . GLN A 1 231 ? -32.557 -1.544 -2.209 1.00 88.69 231 GLN A O 1
ATOM 1757 N N . GLY A 1 232 ? -31.977 -1.918 -0.074 1.00 86.94 232 GLY A N 1
ATOM 1758 C CA . GLY A 1 232 ? -33.042 -2.893 0.198 1.00 86.94 232 GLY A CA 1
ATOM 1759 C C . GLY A 1 232 ? -32.858 -4.194 -0.589 1.00 86.94 232 GLY A C 1
ATOM 1760 O O . GLY A 1 232 ? -31.760 -4.750 -0.627 1.00 86.94 232 GLY A O 1
ATOM 1761 N N . ASP A 1 233 ? -33.914 -4.665 -1.257 1.00 88.50 233 ASP A N 1
ATOM 1762 C CA . ASP A 1 233 ? -33.902 -5.931 -2.011 1.00 88.50 233 ASP A CA 1
ATOM 1763 C C . ASP A 1 233 ? -32.910 -5.936 -3.183 1.00 88.50 233 ASP A C 1
ATOM 1765 O O . ASP A 1 233 ? -32.489 -6.993 -3.651 1.00 88.50 233 ASP A O 1
ATOM 1769 N N . ARG A 1 234 ? -32.494 -4.752 -3.652 1.00 93.38 234 ARG A N 1
ATOM 1770 C CA . ARG A 1 234 ? -31.540 -4.585 -4.758 1.00 93.38 234 ARG A CA 1
ATOM 1771 C C . ARG A 1 234 ? -30.086 -4.443 -4.296 1.00 93.38 234 ARG A C 1
ATOM 1773 O O . ARG A 1 234 ? -29.210 -4.333 -5.150 1.00 93.38 234 ARG A O 1
ATOM 1780 N N . LYS A 1 235 ? -29.801 -4.511 -2.986 1.00 93.31 235 LYS A N 1
ATOM 1781 C CA . LYS A 1 235 ? -28.440 -4.335 -2.429 1.00 93.31 235 LYS A CA 1
ATOM 1782 C C . LYS A 1 235 ? -27.426 -5.316 -3.007 1.00 93.31 235 LYS A C 1
ATOM 1784 O O . LYS A 1 235 ? -26.269 -4.960 -3.205 1.00 93.31 235 LYS A O 1
ATOM 1789 N N . TRP A 1 236 ? -27.863 -6.520 -3.368 1.00 93.75 236 TRP A N 1
ATOM 1790 C CA . TRP A 1 236 ? -26.994 -7.505 -4.009 1.00 93.75 236 TRP A CA 1
ATOM 1791 C C . TRP A 1 236 ? -26.463 -7.036 -5.377 1.00 93.75 236 TRP A C 1
ATOM 1793 O O . TRP A 1 236 ? -25.316 -7.336 -5.696 1.00 93.75 236 TRP A O 1
ATOM 1803 N N . LEU A 1 237 ? -27.246 -6.272 -6.158 1.00 96.12 237 LEU A N 1
ATOM 1804 C CA . LEU A 1 237 ? -26.800 -5.694 -7.435 1.00 96.12 237 LEU A CA 1
ATOM 1805 C C . LEU A 1 237 ? -25.716 -4.646 -7.202 1.00 96.12 237 LEU A C 1
ATOM 1807 O O . LEU A 1 237 ? -24.728 -4.612 -7.927 1.00 96.12 237 LEU A O 1
ATOM 1811 N N . HIS A 1 238 ? -25.885 -3.814 -6.173 1.00 96.31 238 HIS A N 1
ATOM 1812 C CA . HIS A 1 238 ? -24.886 -2.821 -5.796 1.00 96.31 238 HIS A CA 1
ATOM 1813 C C . HIS A 1 238 ? -23.567 -3.493 -5.386 1.00 96.31 238 HIS A C 1
ATOM 1815 O O . HIS A 1 238 ? -22.513 -3.177 -5.930 1.00 96.31 238 HIS A O 1
ATOM 1821 N N . VAL A 1 239 ? -23.629 -4.513 -4.527 1.00 96.38 239 VAL A N 1
ATOM 1822 C CA . VAL A 1 239 ? -22.449 -5.303 -4.140 1.00 96.38 239 VAL A CA 1
ATOM 1823 C C . VAL A 1 239 ? -21.815 -6.000 -5.349 1.00 96.38 239 VAL A C 1
ATOM 1825 O O . VAL A 1 239 ? -20.593 -6.014 -5.469 1.00 96.38 239 VAL A O 1
ATOM 1828 N N . MET A 1 240 ? -22.614 -6.533 -6.280 1.00 97.12 240 MET A N 1
ATOM 1829 C CA . MET A 1 240 ? -22.108 -7.134 -7.520 1.00 97.12 240 MET A CA 1
ATOM 1830 C C . MET A 1 240 ? -21.344 -6.116 -8.378 1.00 97.12 240 MET A C 1
ATOM 1832 O O . MET A 1 240 ? -20.266 -6.442 -8.868 1.00 97.12 240 MET A O 1
ATOM 1836 N N . LEU A 1 241 ? -21.853 -4.886 -8.528 1.00 97.38 241 LEU A N 1
ATOM 1837 C CA . LEU A 1 241 ? -21.141 -3.808 -9.228 1.00 97.38 241 LEU A CA 1
ATOM 1838 C C . LEU A 1 241 ? -19.798 -3.501 -8.559 1.00 97.38 241 LEU A C 1
ATOM 1840 O O . LEU A 1 241 ? -18.795 -3.358 -9.252 1.00 97.38 241 LEU A O 1
ATOM 1844 N N . GLY A 1 242 ? -19.755 -3.476 -7.225 1.00 97.12 242 GLY A N 1
ATOM 1845 C CA . GLY A 1 242 ? -18.508 -3.319 -6.481 1.00 97.12 242 GLY A CA 1
ATOM 1846 C C . GLY A 1 242 ? -17.534 -4.487 -6.690 1.00 97.12 242 GLY A C 1
ATOM 1847 O O . GLY A 1 242 ? -16.333 -4.267 -6.843 1.00 97.12 242 GLY A O 1
ATOM 1848 N N . VAL A 1 243 ? -18.014 -5.735 -6.751 1.00 98.25 243 VAL A N 1
ATOM 1849 C CA . VAL A 1 243 ? -17.173 -6.909 -7.066 1.00 98.25 243 VAL A CA 1
ATOM 1850 C C . VAL A 1 243 ? -16.604 -6.811 -8.482 1.00 98.25 243 VAL A C 1
ATOM 1852 O O . VAL A 1 243 ? -15.407 -7.019 -8.669 1.00 98.25 243 VAL A O 1
ATOM 1855 N N . LEU A 1 244 ? -17.438 -6.471 -9.469 1.00 98.25 244 LEU A N 1
ATOM 1856 C CA . LEU A 1 244 ? -17.018 -6.307 -10.863 1.00 98.25 244 LEU A CA 1
ATOM 1857 C C . LEU A 1 244 ? -16.014 -5.164 -11.023 1.00 98.25 244 LEU A C 1
ATOM 1859 O O . LEU A 1 244 ? -15.010 -5.341 -11.703 1.00 98.25 244 LEU A O 1
ATOM 1863 N N . LEU A 1 245 ? -16.232 -4.039 -10.339 1.00 97.88 245 LEU A N 1
ATOM 1864 C CA . LEU A 1 245 ? -15.286 -2.926 -10.279 1.00 97.88 245 LEU A CA 1
AT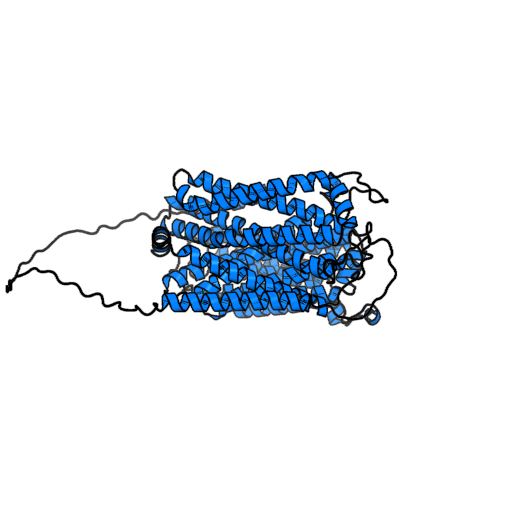OM 1865 C C . LEU A 1 245 ? -13.900 -3.396 -9.820 1.00 97.88 245 LEU A C 1
ATOM 1867 O O . LEU A 1 245 ? -12.906 -3.161 -10.501 1.00 97.88 245 LEU A O 1
ATOM 1871 N N . ASN A 1 246 ? -13.840 -4.115 -8.698 1.00 98.06 246 ASN A N 1
ATOM 1872 C CA . ASN A 1 246 ? -12.581 -4.632 -8.164 1.00 98.06 246 ASN A CA 1
ATOM 1873 C C . ASN A 1 246 ? -11.929 -5.669 -9.090 1.00 98.06 246 ASN A C 1
ATOM 1875 O O . ASN A 1 246 ? -10.706 -5.685 -9.238 1.00 98.06 246 ASN A O 1
ATOM 1879 N N . LEU A 1 247 ? -12.733 -6.525 -9.728 1.00 98.00 247 LEU A N 1
ATOM 1880 C CA . LEU A 1 247 ? -12.255 -7.506 -10.697 1.00 98.00 247 LEU A CA 1
ATOM 1881 C C . LEU A 1 247 ? -11.626 -6.819 -11.915 1.00 98.00 247 LEU A C 1
ATOM 1883 O O . LEU A 1 247 ? -10.493 -7.133 -12.270 1.00 98.00 247 LEU A O 1
ATOM 1887 N N . PHE A 1 248 ? -12.336 -5.873 -12.532 1.00 98.00 248 PHE A N 1
ATOM 1888 C CA . PHE A 1 248 ? -11.860 -5.165 -13.718 1.00 98.00 248 PHE A CA 1
ATOM 1889 C C . PHE A 1 248 ? -10.637 -4.303 -13.414 1.00 98.00 248 PHE A C 1
ATOM 1891 O O . PHE A 1 248 ? -9.652 -4.416 -14.138 1.00 98.00 248 PHE A O 1
ATOM 1898 N N . GLY A 1 249 ? -10.629 -3.552 -12.308 1.00 96.50 249 GLY A N 1
ATOM 1899 C CA . GLY A 1 249 ? -9.447 -2.793 -11.893 1.00 96.50 249 GLY A CA 1
ATOM 1900 C C . GLY A 1 249 ? -8.222 -3.688 -11.664 1.00 96.50 249 GLY A C 1
ATOM 1901 O O . GLY A 1 249 ? -7.113 -3.363 -12.089 1.00 96.50 249 GLY A O 1
ATOM 1902 N N . THR A 1 250 ? -8.412 -4.872 -11.068 1.00 97.56 250 THR A N 1
ATOM 1903 C CA . THR A 1 250 ? -7.317 -5.842 -10.878 1.00 97.56 250 THR A CA 1
ATOM 1904 C C . THR A 1 250 ? -6.803 -6.384 -12.215 1.00 97.56 250 THR A C 1
ATOM 1906 O O . THR A 1 250 ? -5.594 -6.499 -12.398 1.00 97.56 250 THR A O 1
ATOM 1909 N N . ILE A 1 251 ? -7.692 -6.672 -13.173 1.00 97.19 251 ILE A N 1
ATOM 1910 C CA . ILE A 1 251 ? -7.307 -7.107 -14.527 1.00 97.19 251 ILE A CA 1
ATOM 1911 C C . ILE A 1 251 ? -6.512 -6.011 -15.250 1.00 97.19 251 ILE A C 1
ATOM 1913 O O . ILE A 1 251 ? -5.467 -6.305 -15.829 1.00 97.19 251 ILE A O 1
ATOM 1917 N N . VAL A 1 252 ? -6.964 -4.755 -15.184 1.00 96.12 252 VAL A N 1
ATOM 1918 C CA . VAL A 1 252 ? -6.263 -3.593 -15.762 1.00 96.12 252 VAL A CA 1
ATOM 1919 C C . VAL A 1 252 ? -4.854 -3.472 -15.176 1.00 96.12 252 VAL A C 1
ATOM 1921 O O . VAL A 1 252 ? -3.888 -3.351 -15.932 1.00 96.12 252 VAL A O 1
ATOM 1924 N N . MET A 1 253 ? -4.716 -3.591 -13.850 1.00 96.69 253 MET A N 1
ATOM 1925 C CA . MET A 1 253 ? -3.411 -3.597 -13.181 1.00 96.69 253 MET A CA 1
ATOM 1926 C C . MET A 1 253 ? -2.529 -4.748 -13.676 1.00 96.69 253 MET A C 1
ATOM 1928 O O . MET A 1 253 ? -1.381 -4.516 -14.039 1.00 96.69 253 MET A O 1
ATOM 1932 N N . PHE A 1 254 ? -3.064 -5.969 -13.744 1.00 97.75 254 PHE A N 1
ATOM 1933 C CA . PHE A 1 254 ? -2.315 -7.157 -14.161 1.00 97.75 254 PHE A CA 1
ATOM 1934 C C . PHE A 1 254 ? -1.795 -7.040 -15.597 1.00 97.75 254 PHE A C 1
ATOM 1936 O O . PHE A 1 254 ? -0.670 -7.453 -15.883 1.00 97.75 254 PHE A O 1
ATOM 1943 N N . ILE A 1 255 ? -2.584 -6.455 -16.501 1.00 97.19 255 ILE A N 1
ATOM 1944 C CA . ILE A 1 255 ? -2.150 -6.189 -17.875 1.00 97.19 255 ILE A CA 1
ATOM 1945 C C . ILE A 1 255 ? -1.036 -5.132 -17.891 1.00 97.19 255 ILE A C 1
ATOM 1947 O O . ILE A 1 255 ? 0.010 -5.362 -18.494 1.00 97.19 255 ILE A O 1
ATOM 1951 N N . ALA A 1 256 ? -1.211 -4.005 -17.195 1.00 96.00 256 ALA A N 1
ATOM 1952 C CA . ALA A 1 256 ? -0.190 -2.955 -17.138 1.00 96.00 256 ALA A CA 1
ATOM 1953 C C . ALA A 1 256 ? 1.124 -3.446 -16.502 1.00 96.00 256 ALA A C 1
ATOM 1955 O O . ALA A 1 256 ? 2.219 -3.088 -16.944 1.00 96.00 256 ALA A O 1
ATOM 1956 N N . ASP A 1 257 ? 1.027 -4.304 -15.489 1.00 97.00 257 ASP A N 1
ATOM 1957 C CA . ASP A 1 257 ? 2.180 -4.899 -14.826 1.00 97.00 257 ASP A CA 1
ATOM 1958 C C . ASP A 1 257 ? 2.896 -5.912 -15.719 1.00 97.00 257 ASP A C 1
ATOM 1960 O O . ASP A 1 257 ? 4.113 -6.033 -15.603 1.00 97.00 257 ASP A O 1
ATOM 1964 N N . ALA A 1 258 ? 2.210 -6.571 -16.661 1.00 97.62 258 ALA A N 1
ATOM 1965 C CA . ALA A 1 258 ? 2.860 -7.388 -17.692 1.00 97.62 258 ALA A CA 1
ATOM 1966 C C . ALA A 1 258 ? 3.811 -6.542 -18.541 1.00 97.62 258 ALA A C 1
ATOM 1968 O O . ALA A 1 258 ? 4.977 -6.896 -18.699 1.00 97.62 258 ALA A O 1
ATOM 1969 N N . TRP A 1 259 ? 3.350 -5.377 -19.000 1.00 96.38 259 TRP A N 1
ATOM 1970 C CA . TRP A 1 259 ? 4.176 -4.456 -19.781 1.00 96.38 259 TRP A CA 1
ATOM 1971 C C . TRP A 1 259 ? 5.354 -3.926 -18.959 1.00 96.38 259 TRP A C 1
ATOM 1973 O O . TRP A 1 259 ? 6.494 -3.945 -19.418 1.00 96.38 259 TRP A O 1
ATOM 1983 N N . ALA A 1 260 ? 5.099 -3.505 -17.717 1.00 95.25 260 ALA A N 1
ATOM 1984 C CA . ALA A 1 260 ? 6.131 -2.952 -16.846 1.00 95.25 260 ALA A CA 1
ATOM 1985 C C . ALA A 1 260 ? 7.192 -3.989 -16.436 1.00 95.25 260 ALA A C 1
ATOM 1987 O O . ALA A 1 260 ? 8.367 -3.649 -16.302 1.00 95.25 260 ALA A O 1
ATOM 1988 N N . THR A 1 261 ? 6.790 -5.242 -16.207 1.00 96.38 261 THR A N 1
ATOM 1989 C CA . THR A 1 261 ? 7.703 -6.326 -15.801 1.00 96.38 261 THR A CA 1
ATOM 1990 C C . THR A 1 261 ? 8.465 -6.906 -16.968 1.00 96.38 261 THR A C 1
ATOM 1992 O O . THR A 1 261 ? 9.642 -7.200 -16.800 1.00 96.38 261 THR A O 1
ATOM 1995 N N . PHE A 1 262 ? 7.877 -6.943 -18.162 1.00 97.25 262 PHE A N 1
ATOM 1996 C CA . PHE A 1 262 ? 8.593 -7.317 -19.376 1.00 97.25 262 PHE A CA 1
ATOM 1997 C C . PHE A 1 262 ? 9.797 -6.403 -19.647 1.00 97.25 262 PHE A C 1
ATOM 1999 O O . PHE A 1 262 ? 10.845 -6.878 -20.065 1.00 97.25 262 PHE A O 1
ATOM 2006 N N . MET A 1 263 ? 9.703 -5.110 -19.317 1.00 95.69 263 MET A N 1
ATOM 2007 C CA . MET A 1 263 ? 10.846 -4.191 -19.406 1.00 95.69 263 MET A CA 1
ATOM 2008 C C . MET A 1 263 ? 12.018 -4.591 -18.489 1.00 95.69 263 MET A C 1
ATOM 2010 O O . MET A 1 263 ? 13.162 -4.248 -18.773 1.00 95.69 263 MET A O 1
ATOM 2014 N N . MET A 1 264 ? 11.752 -5.271 -17.368 1.00 94.62 264 MET A N 1
ATOM 2015 C CA . MET A 1 264 ? 12.767 -5.681 -16.385 1.00 94.62 264 MET A CA 1
ATOM 2016 C C . MET A 1 264 ? 13.236 -7.120 -16.616 1.00 94.62 264 MET A C 1
ATOM 2018 O O . MET A 1 264 ? 14.423 -7.405 -16.650 1.00 94.62 264 MET A O 1
ATOM 2022 N N . THR A 1 265 ? 12.305 -8.042 -16.792 1.00 95.50 265 THR A N 1
ATOM 2023 C CA . THR A 1 265 ? 12.586 -9.467 -16.950 1.00 95.50 265 THR A CA 1
ATOM 2024 C C . THR A 1 265 ? 11.954 -9.950 -18.247 1.00 95.50 265 THR A C 1
ATOM 2026 O O . THR A 1 265 ? 10.942 -10.649 -18.190 1.00 95.50 265 THR A O 1
ATOM 2029 N N . PRO A 1 266 ? 12.462 -9.531 -19.421 1.00 96.00 266 PRO A N 1
ATOM 2030 C CA . PRO A 1 266 ? 11.859 -9.929 -20.682 1.00 96.00 266 PRO A CA 1
ATOM 2031 C C . PRO A 1 266 ? 11.935 -11.446 -20.871 1.00 96.00 266 PRO A C 1
ATOM 2033 O O . PRO A 1 266 ? 12.938 -12.088 -20.559 1.00 96.00 266 PRO A O 1
ATOM 2036 N N . ALA A 1 267 ? 10.851 -12.017 -21.389 1.00 95.31 267 ALA A N 1
ATOM 2037 C CA . ALA A 1 267 ? 10.707 -13.440 -21.667 1.00 95.31 267 ALA A CA 1
ATOM 2038 C C . ALA A 1 267 ? 9.789 -13.642 -22.882 1.00 95.31 267 ALA A C 1
ATOM 2040 O O . ALA A 1 267 ? 9.051 -12.740 -23.268 1.00 95.31 267 ALA A O 1
ATOM 2041 N N . GLY A 1 268 ? 9.824 -14.823 -23.504 1.00 95.06 268 GLY A N 1
ATOM 2042 C CA . GLY A 1 268 ? 8.961 -15.120 -24.655 1.00 95.06 268 GLY A CA 1
ATOM 2043 C C . GLY A 1 268 ? 9.367 -14.444 -25.967 1.00 95.06 268 GLY A C 1
ATOM 2044 O O . GLY A 1 268 ? 8.557 -14.415 -26.894 1.00 95.06 268 GLY A O 1
ATOM 2045 N N . VAL A 1 269 ? 10.598 -13.940 -26.062 1.00 95.56 269 VAL A N 1
ATOM 2046 C CA . VAL A 1 269 ? 11.191 -13.362 -27.277 1.00 95.56 269 VAL A CA 1
ATOM 2047 C C . VAL A 1 269 ? 12.508 -14.058 -27.630 1.00 95.56 269 VAL A C 1
ATOM 2049 O O . VAL A 1 269 ? 13.137 -14.660 -26.75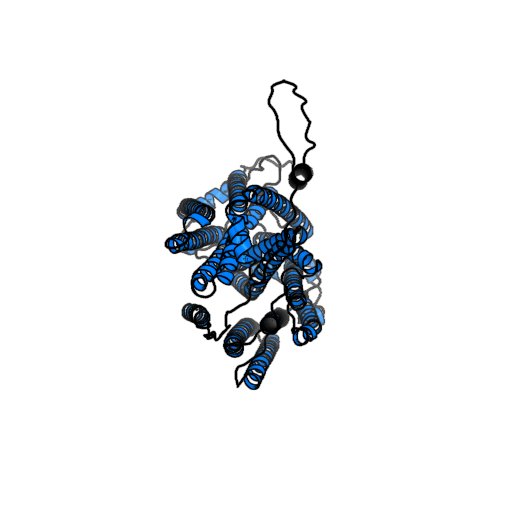7 1.00 95.56 269 VAL A O 1
ATOM 2052 N N . ASP A 1 270 ? 12.901 -14.017 -28.903 1.00 92.56 270 ASP A N 1
ATOM 2053 C CA . ASP A 1 270 ? 14.192 -14.533 -29.374 1.00 92.56 270 ASP A CA 1
ATOM 2054 C C . ASP A 1 270 ? 15.353 -13.562 -29.073 1.00 92.56 270 ASP A C 1
ATOM 2056 O O . ASP A 1 270 ? 15.161 -12.477 -28.523 1.00 92.56 270 ASP A O 1
ATOM 2060 N N . GLN A 1 271 ? 16.580 -13.948 -29.442 1.00 86.19 271 GLN A N 1
ATOM 2061 C CA . GLN A 1 271 ? 17.776 -13.111 -29.257 1.00 86.19 271 GLN A CA 1
ATOM 2062 C C . GLN A 1 271 ? 17.741 -11.808 -30.072 1.00 86.19 271 GLN A C 1
ATOM 2064 O O . GLN A 1 271 ? 18.444 -10.860 -29.739 1.00 86.19 271 GLN A O 1
ATOM 2069 N N . SER A 1 272 ? 16.942 -11.759 -31.137 1.00 87.56 272 SER A N 1
ATOM 2070 C CA . SER A 1 272 ? 16.717 -10.567 -31.957 1.00 87.56 272 SER A CA 1
ATOM 2071 C C . SER A 1 272 ? 15.541 -9.721 -31.449 1.00 87.56 272 SER A C 1
ATOM 2073 O O . SER A 1 272 ? 15.232 -8.690 -32.040 1.00 87.56 272 SER A O 1
ATOM 2075 N N . GLY A 1 273 ? 14.887 -10.135 -30.358 1.00 89.56 273 GLY A N 1
ATOM 2076 C CA . GLY A 1 273 ? 13.737 -9.466 -29.761 1.00 89.56 273 GLY A CA 1
ATOM 2077 C C . GLY A 1 273 ? 12.392 -9.798 -30.414 1.00 89.56 273 GLY A C 1
ATOM 2078 O O . GLY A 1 273 ? 11.385 -9.213 -30.018 1.00 89.56 273 GLY A O 1
ATOM 2079 N N . ASN A 1 274 ? 12.315 -10.723 -31.372 1.00 92.62 274 ASN A N 1
ATOM 2080 C CA . ASN A 1 274 ? 11.043 -11.094 -31.995 1.00 92.62 274 ASN A CA 1
ATOM 2081 C C . ASN A 1 274 ? 10.202 -11.964 -31.059 1.00 92.62 274 ASN A C 1
ATOM 2083 O O . ASN A 1 274 ? 10.720 -12.817 -30.339 1.00 92.62 274 ASN A O 1
ATOM 2087 N N . LEU A 1 275 ? 8.882 -11.779 -31.094 1.00 95.50 275 LEU A N 1
ATOM 2088 C CA . LEU A 1 275 ? 7.952 -12.529 -30.255 1.00 95.50 275 LEU A CA 1
ATOM 2089 C C . LEU A 1 275 ? 7.909 -14.016 -30.637 1.00 95.50 275 LEU A C 1
ATOM 2091 O O . LEU A 1 275 ? 7.533 -14.365 -31.752 1.00 95.50 275 LEU A O 1
ATOM 2095 N N . ILE A 1 276 ? 8.198 -14.887 -29.668 1.00 96.19 276 ILE A N 1
ATOM 2096 C CA . ILE A 1 276 ? 8.003 -16.341 -29.765 1.00 96.19 276 ILE A CA 1
ATOM 2097 C C . ILE A 1 276 ? 6.707 -16.750 -29.051 1.00 96.19 276 ILE A C 1
ATOM 2099 O O . ILE A 1 276 ? 5.951 -17.587 -29.540 1.00 96.19 276 ILE A O 1
ATOM 2103 N N . SER A 1 277 ? 6.445 -16.183 -27.868 1.00 96.56 277 SER A N 1
ATOM 2104 C CA . SER A 1 277 ? 5.300 -16.549 -27.031 1.00 96.56 277 SER A CA 1
ATOM 2105 C C . SER A 1 277 ? 4.775 -15.357 -26.241 1.00 96.56 277 SER A C 1
ATOM 2107 O O . SER A 1 277 ? 5.395 -14.906 -25.277 1.00 96.56 277 SER A O 1
ATOM 2109 N N . LEU A 1 278 ? 3.570 -14.901 -26.602 1.00 95.38 278 LEU A N 1
ATOM 2110 C CA . LEU A 1 278 ? 2.859 -13.854 -25.861 1.00 95.38 278 LEU A CA 1
ATOM 2111 C C . LEU A 1 278 ? 2.598 -14.270 -24.410 1.00 95.38 278 LEU A C 1
ATOM 2113 O O . LEU A 1 278 ? 2.706 -13.448 -23.505 1.00 95.38 278 LEU A O 1
ATOM 2117 N N . TYR A 1 279 ? 2.288 -15.548 -24.176 1.00 96.44 279 TYR A N 1
ATOM 2118 C CA . TYR A 1 279 ? 2.065 -16.049 -22.823 1.00 96.44 279 TYR A CA 1
ATOM 2119 C C . TYR A 1 279 ? 3.315 -15.884 -21.957 1.00 96.44 279 TYR A C 1
ATOM 2121 O O . TYR A 1 279 ? 3.206 -15.395 -20.840 1.00 96.44 279 TYR A O 1
ATOM 2129 N N . ALA A 1 280 ? 4.496 -16.240 -22.471 1.00 96.62 280 ALA A N 1
ATOM 2130 C CA . ALA A 1 280 ? 5.744 -16.092 -21.723 1.00 96.62 280 ALA A CA 1
ATOM 2131 C C . ALA A 1 280 ? 6.160 -14.619 -21.552 1.00 96.62 280 ALA A C 1
ATOM 2133 O O . ALA A 1 280 ? 6.741 -14.277 -20.528 1.00 96.62 280 ALA A O 1
ATOM 2134 N N . ALA A 1 281 ? 5.821 -13.742 -22.504 1.00 96.62 281 ALA A N 1
ATOM 2135 C CA . ALA A 1 281 ? 6.032 -12.300 -22.361 1.00 96.62 281 ALA A CA 1
ATOM 2136 C C . ALA A 1 281 ? 5.152 -11.689 -21.257 1.00 96.62 281 ALA A C 1
ATOM 2138 O O . ALA A 1 281 ? 5.620 -10.864 -20.468 1.00 96.62 281 ALA A O 1
ATOM 2139 N N . VAL A 1 282 ? 3.888 -12.124 -21.163 1.00 96.56 282 VAL A N 1
ATOM 2140 C CA . VAL A 1 282 ? 2.957 -11.701 -20.105 1.00 96.56 282 VAL A CA 1
ATOM 2141 C C . VAL A 1 282 ? 3.331 -12.320 -18.759 1.00 96.56 282 VAL A C 1
ATOM 2143 O O . VAL A 1 282 ? 3.541 -11.600 -17.789 1.00 96.56 282 VAL A O 1
ATOM 2146 N N . TRP A 1 283 ? 3.446 -13.647 -18.696 1.00 96.56 283 TRP A N 1
ATOM 2147 C CA . TRP A 1 283 ? 3.818 -14.410 -17.502 1.00 96.56 283 TRP A CA 1
ATOM 2148 C C . TRP A 1 283 ? 5.342 -14.483 -17.348 1.00 96.56 283 TRP A C 1
ATOM 2150 O O . TRP A 1 283 ? 5.939 -15.553 -17.234 1.00 96.56 283 TRP A O 1
ATOM 2160 N N . ASN A 1 284 ? 5.993 -13.327 -17.386 1.00 96.50 284 ASN A N 1
ATOM 2161 C CA . ASN A 1 284 ? 7.427 -13.242 -17.163 1.00 96.50 284 ASN A CA 1
ATOM 2162 C C . ASN A 1 284 ? 7.760 -13.364 -15.653 1.00 96.50 284 ASN A C 1
ATOM 2164 O O . ASN A 1 284 ? 6.863 -13.202 -14.816 1.00 96.50 284 ASN A O 1
ATOM 2168 N N . PRO A 1 285 ? 9.024 -13.639 -15.269 1.00 95.62 285 PRO A N 1
ATOM 2169 C CA . PRO A 1 285 ? 9.398 -13.901 -13.872 1.00 95.62 285 PRO A CA 1
ATOM 2170 C C . PRO A 1 285 ? 8.978 -12.806 -12.880 1.00 95.62 285 PRO A C 1
ATOM 2172 O O . PRO A 1 285 ? 8.552 -13.099 -11.764 1.00 95.62 285 PRO A O 1
ATOM 2175 N N . GLY A 1 286 ? 9.031 -11.536 -13.292 1.00 95.44 286 GLY A N 1
ATOM 2176 C CA . GLY A 1 286 ? 8.647 -10.403 -12.454 1.00 95.44 286 GLY A CA 1
ATOM 2177 C C . GLY A 1 286 ? 7.136 -10.188 -12.307 1.00 95.44 286 GLY A C 1
ATOM 2178 O O . GLY A 1 286 ? 6.727 -9.459 -11.401 1.00 95.44 286 GLY A O 1
ATOM 2179 N N . TRP A 1 287 ? 6.300 -10.804 -13.151 1.00 97.31 287 TRP A N 1
ATOM 2180 C CA . TRP A 1 287 ? 4.879 -10.465 -13.285 1.00 97.31 287 TRP A CA 1
ATOM 2181 C C . TRP A 1 287 ? 4.052 -10.727 -12.023 1.00 97.31 287 TRP A C 1
ATOM 2183 O O . TRP A 1 287 ? 3.508 -9.800 -11.421 1.00 97.31 287 TRP A O 1
ATOM 2193 N N . MET A 1 288 ? 3.964 -11.986 -11.586 1.00 96.38 288 MET A N 1
ATOM 2194 C CA . MET A 1 288 ? 3.166 -12.349 -10.410 1.00 96.38 288 MET A CA 1
ATOM 2195 C C . MET A 1 288 ? 3.698 -11.729 -9.104 1.00 96.38 288 MET A C 1
ATOM 2197 O O . MET A 1 288 ? 2.891 -11.199 -8.334 1.00 96.38 288 MET A O 1
ATOM 2201 N N . PRO A 1 289 ? 5.017 -11.724 -8.831 1.00 95.44 289 PRO A N 1
ATOM 2202 C CA . PRO A 1 289 ? 5.537 -11.058 -7.642 1.00 95.44 289 PRO A CA 1
ATOM 2203 C C . PRO A 1 289 ? 5.212 -9.558 -7.616 1.00 95.44 289 PRO A C 1
ATOM 2205 O O . PRO A 1 289 ? 4.818 -9.043 -6.566 1.00 95.44 289 PRO A O 1
ATOM 2208 N N . LEU A 1 290 ? 5.313 -8.858 -8.758 1.00 95.69 290 LEU A N 1
ATOM 2209 C CA . LEU A 1 290 ? 4.954 -7.441 -8.824 1.00 95.69 290 LEU A CA 1
ATOM 2210 C C . LEU A 1 290 ? 3.450 -7.228 -8.625 1.00 95.69 290 LEU A C 1
ATOM 2212 O O . LEU A 1 290 ? 3.087 -6.332 -7.865 1.00 95.69 290 LEU A O 1
ATOM 2216 N N . ASN A 1 291 ? 2.593 -8.059 -9.227 1.00 97.50 291 ASN A N 1
ATOM 2217 C CA . ASN A 1 291 ? 1.141 -8.001 -9.030 1.00 97.50 291 ASN A CA 1
ATOM 2218 C C . ASN A 1 291 ? 0.766 -8.136 -7.548 1.00 97.50 291 ASN A C 1
ATOM 2220 O O . ASN A 1 291 ? -0.022 -7.345 -7.030 1.00 97.50 291 ASN A O 1
ATOM 2224 N N . ILE A 1 292 ? 1.360 -9.106 -6.840 1.00 96.00 292 ILE A N 1
ATOM 2225 C CA . ILE A 1 292 ? 1.141 -9.299 -5.398 1.00 96.00 292 ILE A CA 1
ATOM 2226 C C . ILE A 1 292 ? 1.609 -8.064 -4.624 1.00 96.00 292 ILE A C 1
ATOM 2228 O O . ILE A 1 292 ? 0.878 -7.549 -3.776 1.00 96.00 292 ILE A O 1
ATOM 2232 N N . HIS A 1 293 ? 2.811 -7.566 -4.923 1.00 95.75 293 HIS A N 1
ATOM 2233 C CA . HIS A 1 293 ? 3.353 -6.383 -4.265 1.00 95.75 293 HIS A CA 1
ATOM 2234 C C . HIS A 1 293 ? 2.463 -5.157 -4.473 1.00 95.75 293 HIS A C 1
ATOM 2236 O O . HIS A 1 293 ? 2.102 -4.496 -3.501 1.00 95.75 293 HIS A O 1
ATOM 2242 N N . ARG A 1 294 ? 2.082 -4.862 -5.719 1.00 95.75 294 ARG A N 1
ATOM 2243 C CA . ARG A 1 294 ? 1.261 -3.701 -6.070 1.00 95.75 294 ARG A CA 1
ATOM 2244 C C . ARG A 1 294 ? -0.136 -3.796 -5.497 1.00 95.75 294 ARG A C 1
ATOM 2246 O O . ARG A 1 294 ? -0.598 -2.805 -4.952 1.00 95.75 294 ARG A O 1
ATOM 2253 N N . LEU A 1 295 ? -0.771 -4.965 -5.513 1.00 96.12 295 LEU A N 1
ATOM 2254 C CA . LEU A 1 295 ? -2.085 -5.142 -4.896 1.00 96.12 295 LEU A CA 1
ATOM 2255 C C . LEU A 1 295 ? -2.064 -4.734 -3.412 1.00 96.12 295 LEU A C 1
ATOM 2257 O O . LEU A 1 295 ? -2.864 -3.912 -2.969 1.00 96.12 295 LEU A O 1
ATOM 2261 N N . VAL A 1 296 ? -1.103 -5.261 -2.648 1.00 96.19 296 VAL A N 1
ATOM 2262 C CA . VAL A 1 296 ? -0.976 -4.986 -1.207 1.00 96.19 296 VAL A CA 1
ATOM 2263 C C . VAL A 1 296 ? -0.518 -3.542 -0.942 1.00 96.19 296 VAL A C 1
ATOM 2265 O O . VAL A 1 296 ? -1.020 -2.878 -0.026 1.00 96.19 296 VAL A O 1
ATOM 2268 N N . ALA A 1 297 ? 0.420 -3.032 -1.745 1.00 96.25 297 ALA A N 1
ATOM 2269 C CA . ALA A 1 297 ? 0.915 -1.662 -1.648 1.00 96.25 297 ALA A CA 1
ATOM 2270 C C . ALA A 1 297 ? -0.180 -0.635 -1.957 1.00 96.25 297 ALA A C 1
ATOM 2272 O O . ALA A 1 297 ? -0.324 0.331 -1.211 1.00 96.25 297 ALA A O 1
ATOM 2273 N N . ASN A 1 298 ? -1.000 -0.877 -2.983 1.00 97.31 298 ASN A N 1
ATOM 2274 C CA . ASN A 1 298 ? -2.103 -0.003 -3.366 1.00 97.31 298 ASN A CA 1
ATOM 2275 C C . ASN A 1 298 ? -3.133 0.081 -2.235 1.00 97.31 298 ASN A C 1
ATOM 2277 O O . ASN A 1 298 ? -3.503 1.186 -1.846 1.00 97.31 298 ASN A O 1
ATOM 2281 N N . ILE A 1 299 ? -3.527 -1.044 -1.619 1.00 97.81 299 ILE A N 1
ATOM 2282 C CA . ILE A 1 299 ? -4.459 -1.027 -0.474 1.00 97.81 299 ILE A CA 1
ATOM 2283 C C . ILE A 1 299 ? -3.902 -0.183 0.682 1.00 97.81 299 ILE A C 1
ATOM 2285 O O . ILE A 1 299 ? -4.619 0.648 1.239 1.00 97.81 299 ILE A O 1
ATOM 2289 N N . THR A 1 300 ? -2.613 -0.341 1.001 1.00 97.19 300 THR A N 1
ATOM 2290 C CA . THR A 1 300 ? -1.935 0.471 2.026 1.00 97.19 300 THR A CA 1
ATOM 2291 C C . THR A 1 300 ? -1.967 1.958 1.669 1.00 97.19 300 THR A C 1
ATOM 2293 O O . THR A 1 300 ? -2.334 2.793 2.495 1.00 97.19 300 THR A O 1
ATOM 2296 N N . PHE A 1 301 ? -1.610 2.281 0.427 1.00 97.69 301 PHE A N 1
ATOM 2297 C CA . PHE A 1 301 ? -1.585 3.635 -0.111 1.00 97.69 301 PHE A CA 1
ATOM 2298 C C . PHE A 1 301 ? -2.963 4.304 -0.022 1.00 97.69 301 PHE A C 1
ATOM 2300 O O . PHE A 1 301 ? -3.095 5.382 0.560 1.00 97.69 301 PHE A O 1
ATOM 2307 N N . GLY A 1 302 ? -4.010 3.634 -0.512 1.00 97.06 302 GLY A N 1
ATOM 2308 C CA . GLY A 1 302 ? -5.383 4.129 -0.462 1.00 97.06 302 GLY A CA 1
ATOM 2309 C C . GLY A 1 302 ? -5.899 4.319 0.962 1.00 97.06 302 GLY A C 1
ATOM 2310 O O . GLY A 1 302 ? -6.499 5.348 1.268 1.00 97.06 302 GLY A O 1
ATOM 2311 N N . ALA A 1 303 ? -5.610 3.374 1.857 1.00 97.81 303 ALA A N 1
ATOM 2312 C CA . ALA A 1 303 ? -6.036 3.445 3.249 1.00 97.81 303 ALA A CA 1
ATOM 2313 C C . ALA A 1 303 ? -5.386 4.617 4.009 1.00 97.81 303 ALA A C 1
ATOM 2315 O O . ALA A 1 303 ? -6.075 5.318 4.757 1.00 97.81 303 ALA A O 1
ATOM 2316 N N . LEU A 1 304 ? -4.094 4.885 3.779 1.00 97.69 304 LEU A N 1
ATOM 2317 C CA . LEU A 1 304 ? -3.401 6.040 4.359 1.00 97.69 304 LEU A CA 1
ATOM 2318 C C . LEU A 1 304 ? -3.904 7.370 3.781 1.00 97.69 304 LEU A C 1
ATOM 2320 O O . LEU A 1 304 ? -4.082 8.321 4.541 1.00 97.69 304 LEU A O 1
ATOM 2324 N N . LEU A 1 305 ? -4.211 7.443 2.480 1.00 96.88 305 LEU A N 1
ATOM 2325 C CA . LEU A 1 305 ? -4.814 8.640 1.880 1.00 96.88 305 LEU A CA 1
ATOM 2326 C C . LEU A 1 305 ? -6.233 8.907 2.403 1.00 96.88 305 LEU A C 1
ATOM 2328 O O . LEU A 1 305 ? -6.553 10.047 2.747 1.00 96.88 305 LEU A O 1
ATOM 2332 N N . CYS A 1 306 ? -7.069 7.873 2.547 1.00 96.25 306 CYS A N 1
ATOM 2333 C CA . CYS A 1 306 ? -8.361 7.997 3.227 1.00 96.25 306 CYS A CA 1
ATOM 2334 C C . CYS A 1 306 ? -8.190 8.417 4.695 1.00 96.25 306 CYS A C 1
ATOM 2336 O O . CYS A 1 306 ? -8.974 9.226 5.190 1.00 96.25 306 CYS A O 1
ATOM 2338 N N . GLY A 1 307 ? -7.155 7.920 5.379 1.00 96.50 307 GLY A N 1
ATOM 2339 C CA . GLY A 1 307 ? -6.797 8.335 6.735 1.00 96.50 307 GLY A CA 1
ATOM 2340 C C . GLY A 1 307 ? -6.420 9.815 6.823 1.00 96.50 307 GLY A C 1
ATOM 2341 O O . GLY A 1 307 ? -6.940 10.531 7.674 1.00 96.50 307 GLY A O 1
ATOM 2342 N N . ALA A 1 308 ? -5.585 10.314 5.911 1.00 95.94 308 ALA A N 1
ATOM 2343 C CA . ALA A 1 308 ? -5.231 11.732 5.844 1.00 95.94 308 ALA A CA 1
ATOM 2344 C C . ALA A 1 308 ? -6.431 12.620 5.502 1.00 95.94 308 ALA A C 1
ATOM 2346 O O . ALA A 1 308 ? -6.591 13.702 6.068 1.00 95.94 308 ALA A O 1
ATOM 2347 N N . TYR A 1 309 ? -7.314 12.147 4.624 1.00 94.69 309 TYR A N 1
ATOM 2348 C CA . TYR A 1 309 ? -8.568 12.828 4.344 1.00 94.69 309 TYR A CA 1
ATOM 2349 C C . TYR A 1 309 ? -9.471 12.918 5.582 1.00 94.69 309 TYR A C 1
ATOM 2351 O O . TYR A 1 309 ? -10.008 13.984 5.892 1.00 94.69 309 TYR A O 1
ATOM 2359 N N . ALA A 1 310 ? -9.600 11.818 6.323 1.00 95.31 310 ALA A N 1
ATOM 2360 C CA . ALA A 1 310 ? -10.331 11.786 7.579 1.00 95.31 310 ALA A CA 1
ATOM 2361 C C . ALA A 1 310 ? -9.710 12.735 8.613 1.00 95.31 310 ALA A C 1
ATOM 2363 O O . ALA A 1 310 ? -10.428 13.500 9.245 1.00 95.31 310 ALA A O 1
ATOM 2364 N N . ALA A 1 311 ? -8.381 12.773 8.717 1.00 95.69 311 ALA A N 1
ATOM 2365 C CA . ALA A 1 311 ? -7.662 13.695 9.590 1.00 95.69 311 ALA A CA 1
ATOM 2366 C C . ALA A 1 311 ? -7.917 15.164 9.238 1.00 95.69 311 ALA A C 1
ATOM 2368 O O . ALA A 1 311 ? -8.206 15.977 10.117 1.00 95.69 311 ALA A O 1
ATOM 2369 N N . TYR A 1 312 ? -7.878 15.505 7.949 1.00 92.88 312 TYR A N 1
ATOM 2370 C CA . TYR A 1 312 ? -8.222 16.841 7.469 1.00 92.88 312 TYR A CA 1
ATOM 2371 C C . TYR A 1 312 ? -9.657 17.225 7.853 1.00 92.88 312 TYR A C 1
ATOM 2373 O O . TYR A 1 312 ? -9.890 18.303 8.403 1.00 92.88 312 TYR A O 1
ATOM 2381 N N . ARG A 1 313 ? -10.623 16.326 7.629 1.00 92.25 313 ARG A N 1
ATOM 2382 C CA . ARG A 1 313 ? -12.026 16.560 7.987 1.00 92.25 313 ARG A CA 1
ATOM 2383 C C . ARG A 1 313 ? -12.247 16.639 9.497 1.00 92.25 313 ARG A C 1
ATOM 2385 O O . ARG A 1 313 ? -12.971 17.522 9.938 1.00 92.25 313 ARG A O 1
ATOM 2392 N N . PHE A 1 314 ? -11.579 15.800 10.284 1.00 94.19 314 PHE A N 1
ATOM 2393 C CA . PHE A 1 314 ? -11.601 15.837 11.747 1.00 94.19 314 PHE A CA 1
ATOM 2394 C C . PHE A 1 314 ? -11.127 17.195 12.281 1.00 94.19 314 PHE A C 1
ATOM 2396 O O . PHE A 1 314 ? -11.740 17.752 13.189 1.00 94.19 314 PHE A O 1
ATOM 2403 N N . LEU A 1 315 ? -10.037 17.740 11.725 1.00 93.56 315 LEU A N 1
ATOM 2404 C CA . LEU A 1 315 ? -9.472 19.024 12.155 1.00 93.56 315 LEU A CA 1
ATOM 2405 C C . LEU A 1 315 ? -10.373 20.218 11.807 1.00 93.56 315 LEU A C 1
ATOM 2407 O O . LEU A 1 315 ? -10.308 21.241 12.488 1.00 93.56 315 LEU A O 1
ATOM 2411 N N . LEU A 1 316 ? -11.203 20.090 10.768 1.00 90.94 316 LEU A N 1
ATOM 2412 C CA . LEU A 1 316 ? -12.158 21.116 10.342 1.00 90.94 316 LEU A CA 1
ATOM 2413 C C . LEU A 1 316 ? -13.570 20.938 10.913 1.00 90.94 316 LEU A C 1
ATOM 2415 O O . LEU A 1 316 ? -14.371 21.868 10.801 1.00 90.94 316 LEU A O 1
ATOM 2419 N N . ALA A 1 317 ? -13.877 19.780 11.499 1.00 92.00 317 ALA A N 1
ATOM 2420 C CA . ALA A 1 317 ? -15.197 19.460 12.028 1.00 92.00 317 ALA A CA 1
ATOM 2421 C C . ALA A 1 317 ? -15.611 20.463 13.116 1.00 92.00 317 ALA A C 1
ATOM 2423 O O . ALA A 1 317 ? -14.918 20.633 14.131 1.00 92.00 317 ALA A O 1
ATOM 2424 N N . ALA A 1 318 ? -16.748 21.124 12.893 1.00 88.75 318 ALA A N 1
ATOM 2425 C CA . ALA A 1 318 ? -17.298 22.112 13.816 1.00 88.75 318 ALA A CA 1
ATOM 2426 C C . ALA A 1 318 ? -18.023 21.441 14.989 1.00 88.75 318 ALA A C 1
ATOM 2428 O O . ALA A 1 318 ? -17.909 21.902 16.123 1.00 88.75 318 ALA A O 1
ATOM 2429 N N . ASP A 1 319 ? -18.725 20.345 14.714 1.00 91.38 319 ASP A N 1
ATOM 2430 C CA . ASP A 1 319 ? -19.458 19.553 15.691 1.00 91.38 319 ASP A CA 1
ATOM 2431 C C . ASP A 1 319 ? -18.699 18.283 16.109 1.00 91.38 319 ASP A C 1
ATOM 2433 O O . ASP A 1 319 ? -17.859 17.741 15.382 1.00 91.38 319 ASP A O 1
ATOM 2437 N N . ASP A 1 320 ? -18.979 17.830 17.331 1.00 90.25 320 ASP A N 1
ATOM 2438 C CA . ASP A 1 320 ? -18.328 16.661 17.932 1.00 90.25 320 ASP A CA 1
ATOM 2439 C C . ASP A 1 320 ? -18.745 15.352 17.246 1.00 90.25 320 ASP A C 1
ATOM 2441 O O . ASP A 1 320 ? -17.979 14.391 17.209 1.00 90.25 320 ASP A O 1
ATOM 2445 N N . GLU A 1 321 ? -19.936 15.338 16.653 1.00 88.31 321 GLU A N 1
ATOM 2446 C CA . GLU A 1 321 ? -20.527 14.207 15.947 1.00 88.31 321 GLU A CA 1
ATOM 2447 C C . GLU A 1 321 ? -19.778 13.907 14.636 1.00 88.31 321 GLU A C 1
ATOM 2449 O O . GLU A 1 321 ? -19.294 12.794 14.413 1.00 88.31 321 GLU A O 1
ATOM 2454 N N . GLU A 1 322 ? -19.580 14.921 13.794 1.00 89.00 322 GLU A N 1
ATOM 2455 C CA . GLU A 1 322 ? -18.764 14.846 12.586 1.00 89.00 322 GLU A CA 1
ATOM 2456 C C . GLU A 1 322 ? -17.313 14.494 12.933 1.00 89.00 322 GLU A C 1
ATOM 2458 O O . GLU A 1 322 ? -16.679 13.678 12.254 1.00 89.00 322 GLU A O 1
ATOM 2463 N N . ARG A 1 323 ? -16.792 15.052 14.031 1.00 93.25 323 ARG A N 1
ATOM 2464 C CA . ARG A 1 323 ? -15.450 14.726 14.515 1.00 93.25 323 ARG A CA 1
ATOM 2465 C C . ARG A 1 323 ? -15.328 13.250 14.897 1.00 93.25 323 ARG A C 1
ATOM 2467 O O . ARG A 1 323 ? -14.332 12.621 14.545 1.00 93.25 323 ARG A O 1
ATOM 2474 N N . ALA A 1 324 ? -16.331 12.679 15.561 1.00 93.56 324 ALA A N 1
ATOM 2475 C CA . ALA A 1 324 ? -16.369 11.264 15.923 1.00 93.56 324 ALA A CA 1
ATOM 2476 C C . ALA A 1 324 ? -16.396 10.339 14.696 1.00 93.56 324 ALA A C 1
ATOM 2478 O O . ALA A 1 324 ? -15.666 9.345 14.648 1.00 93.56 324 ALA A O 1
ATOM 2479 N N . LEU A 1 325 ? -17.183 10.692 13.678 1.00 92.31 325 LEU A N 1
ATOM 2480 C CA . LEU A 1 325 ? -17.260 9.945 12.424 1.00 92.31 325 LEU A CA 1
ATOM 2481 C C . LEU A 1 325 ? -15.911 9.909 11.686 1.00 92.31 325 LEU A C 1
ATOM 2483 O O . LEU A 1 325 ? -15.454 8.839 11.272 1.00 92.31 325 LEU A O 1
ATOM 2487 N N . TYR A 1 326 ? -15.230 11.052 11.562 1.00 95.19 326 TYR A N 1
ATOM 2488 C CA . TYR A 1 326 ? -13.920 11.098 10.906 1.00 95.19 326 TYR A CA 1
ATOM 2489 C C . TYR A 1 326 ? -12.784 10.523 11.751 1.00 95.19 326 TYR A C 1
ATOM 2491 O O . TYR A 1 326 ? -11.830 9.992 11.189 1.00 95.19 326 TYR A O 1
ATOM 2499 N N . ASP A 1 327 ? -12.887 10.543 13.079 1.00 95.50 327 ASP A N 1
ATOM 2500 C CA . ASP A 1 327 ? -11.963 9.791 13.937 1.00 95.50 327 ASP A CA 1
ATOM 2501 C C . ASP A 1 327 ? -12.044 8.292 13.631 1.00 95.50 327 ASP A C 1
ATOM 2503 O O . ASP A 1 327 ? -11.031 7.620 13.433 1.00 95.50 327 ASP A O 1
ATOM 2507 N N . TRP A 1 328 ? -13.266 7.773 13.499 1.00 94.50 328 TRP A N 1
ATOM 2508 C CA . TRP A 1 328 ? -13.487 6.375 13.158 1.00 94.50 328 TRP A CA 1
ATOM 2509 C C . TRP A 1 328 ? -13.015 6.019 11.742 1.00 94.50 328 TRP A C 1
ATOM 2511 O O . TRP A 1 328 ? -12.407 4.962 11.541 1.00 94.50 328 TRP A O 1
ATOM 2521 N N . MET A 1 329 ? -13.212 6.915 10.771 1.00 95.94 329 MET A N 1
ATOM 2522 C CA . MET A 1 329 ? -12.667 6.757 9.419 1.00 95.94 329 MET A CA 1
ATOM 2523 C C . MET A 1 329 ? -11.130 6.738 9.420 1.00 95.94 329 MET A C 1
ATOM 2525 O O . MET A 1 329 ? -10.533 5.853 8.806 1.00 95.94 329 MET A O 1
ATOM 2529 N N . GLY A 1 330 ? -10.489 7.662 10.146 1.00 96.44 330 GLY A N 1
ATOM 2530 C CA . GLY A 1 330 ? -9.031 7.725 10.285 1.00 96.44 330 GLY A CA 1
ATOM 2531 C C . GLY A 1 330 ? -8.459 6.481 10.963 1.00 96.44 330 GLY A C 1
ATOM 2532 O O . GLY A 1 330 ? -7.481 5.902 10.487 1.00 96.44 330 GLY A O 1
ATOM 2533 N N . TYR A 1 331 ? -9.130 6.005 12.014 1.00 95.19 331 TYR A N 1
ATOM 2534 C CA . TYR A 1 331 ? -8.798 4.747 12.672 1.00 95.19 331 TYR A CA 1
ATOM 2535 C C . TYR A 1 331 ? -8.883 3.555 11.722 1.00 95.19 331 TYR A C 1
ATOM 2537 O O . TYR A 1 331 ? -7.954 2.749 11.673 1.00 95.19 331 TYR A O 1
ATOM 2545 N N . THR A 1 332 ? -9.972 3.454 10.962 1.00 95.38 332 THR A N 1
ATOM 2546 C CA . THR A 1 332 ? -10.185 2.334 10.042 1.00 95.38 332 THR A CA 1
ATOM 2547 C C . THR A 1 332 ? -9.150 2.341 8.919 1.00 95.38 332 THR A C 1
ATOM 2549 O O . THR A 1 332 ? -8.574 1.296 8.627 1.00 95.38 332 THR A O 1
ATOM 2552 N N . GLY A 1 333 ? -8.836 3.513 8.354 1.00 96.38 333 GLY A N 1
ATOM 2553 C CA . GLY A 1 333 ? -7.766 3.665 7.364 1.00 96.38 333 GLY A CA 1
ATOM 2554 C C . GLY A 1 333 ? -6.401 3.230 7.905 1.00 96.38 333 GLY A C 1
ATOM 2555 O O . GLY A 1 333 ? -5.736 2.394 7.299 1.00 96.38 333 GLY A O 1
ATOM 2556 N N . ASN A 1 334 ? -6.004 3.707 9.091 1.00 95.81 334 ASN A N 1
ATOM 2557 C CA . ASN A 1 334 ? -4.736 3.293 9.703 1.00 95.81 334 ASN A CA 1
ATOM 2558 C C . ASN A 1 334 ? -4.703 1.794 10.032 1.00 95.81 334 ASN A C 1
ATOM 2560 O O . ASN A 1 334 ? -3.660 1.160 9.905 1.00 95.81 334 ASN A O 1
ATOM 2564 N N . LEU A 1 335 ? -5.830 1.217 10.454 1.00 93.00 335 LEU A N 1
ATOM 2565 C CA . LEU A 1 335 ? -5.924 -0.211 10.741 1.00 93.00 335 LEU A CA 1
ATOM 2566 C C . LEU A 1 335 ? -5.743 -1.058 9.475 1.00 93.00 335 LEU A C 1
ATOM 2568 O O . LEU A 1 335 ? -4.981 -2.023 9.502 1.00 93.00 335 LEU A O 1
ATOM 2572 N N . ILE A 1 336 ? -6.421 -0.693 8.381 1.00 95.06 336 ILE A N 1
ATOM 2573 C CA . ILE A 1 336 ? -6.262 -1.361 7.083 1.00 95.06 336 ILE A CA 1
ATOM 2574 C C . ILE A 1 336 ? -4.801 -1.262 6.640 1.00 95.06 336 ILE A C 1
ATOM 2576 O O . ILE A 1 336 ? -4.207 -2.288 6.322 1.00 95.06 336 ILE A O 1
ATOM 2580 N N . ALA A 1 337 ? -4.208 -0.065 6.705 1.00 95.31 337 ALA A N 1
ATOM 2581 C CA . ALA A 1 337 ? -2.815 0.161 6.332 1.00 95.31 337 ALA A CA 1
ATOM 2582 C C . ALA A 1 337 ? -1.839 -0.677 7.169 1.00 95.31 337 ALA A C 1
ATOM 2584 O O . ALA A 1 337 ? -0.980 -1.345 6.608 1.00 95.31 337 ALA A O 1
ATOM 2585 N N . LEU A 1 338 ? -1.983 -0.704 8.498 1.00 91.12 338 LEU A N 1
ATOM 2586 C CA . LEU A 1 338 ? -1.119 -1.496 9.379 1.00 91.12 338 LEU A CA 1
ATOM 2587 C C . LEU A 1 338 ? -1.224 -2.993 9.063 1.00 91.12 338 LEU A C 1
ATOM 2589 O O . LEU A 1 338 ? -0.209 -3.690 9.023 1.00 91.12 338 LEU A O 1
ATOM 2593 N N . PHE A 1 339 ? -2.440 -3.479 8.796 1.00 89.00 339 PHE A N 1
ATOM 2594 C CA . PHE A 1 339 ? -2.661 -4.867 8.408 1.00 89.00 339 PHE A CA 1
ATOM 2595 C C . PHE A 1 339 ? -2.020 -5.198 7.058 1.00 89.00 339 PHE A C 1
ATOM 2597 O O . PHE A 1 339 ? -1.342 -6.213 6.946 1.00 89.00 339 PHE A O 1
ATOM 2604 N N . THR A 1 340 ? -2.189 -4.366 6.031 1.00 92.12 340 THR A N 1
ATOM 2605 C CA . THR A 1 340 ? -1.601 -4.641 4.713 1.00 92.12 340 THR A CA 1
ATOM 2606 C C . THR A 1 340 ? -0.087 -4.453 4.699 1.00 92.12 340 THR A C 1
ATOM 2608 O O . THR A 1 340 ? 0.614 -5.271 4.105 1.00 92.12 340 THR A O 1
ATOM 2611 N N . MET A 1 341 ? 0.441 -3.466 5.431 1.00 89.38 341 MET A N 1
ATOM 2612 C CA . MET A 1 341 ? 1.881 -3.242 5.613 1.00 89.38 341 MET A CA 1
ATOM 2613 C C . MET A 1 341 ? 2.610 -4.442 6.207 1.00 89.38 341 MET A C 1
ATOM 2615 O O . MET A 1 341 ? 3.779 -4.642 5.888 1.00 89.38 341 MET A O 1
ATOM 2619 N N . LEU A 1 342 ? 1.935 -5.270 7.008 1.00 85.69 342 LEU A N 1
ATOM 2620 C CA . LEU A 1 342 ? 2.500 -6.517 7.526 1.00 85.69 342 LEU A CA 1
ATOM 2621 C C . LEU A 1 342 ? 2.978 -7.454 6.403 1.00 85.69 342 LEU A C 1
ATOM 2623 O O . LEU A 1 342 ? 3.943 -8.188 6.591 1.00 85.69 342 LEU A O 1
ATOM 2627 N N . PHE A 1 343 ? 2.334 -7.415 5.233 1.00 85.31 343 PHE A N 1
ATOM 2628 C CA . PHE A 1 343 ? 2.642 -8.297 4.105 1.00 85.31 343 PHE A CA 1
ATOM 2629 C C . PHE A 1 343 ? 3.601 -7.675 3.077 1.00 85.31 343 PHE A C 1
ATOM 2631 O O . PHE A 1 343 ? 4.230 -8.408 2.310 1.00 85.31 343 PHE A O 1
ATOM 2638 N N . LEU A 1 344 ? 3.744 -6.343 3.054 1.00 89.00 344 LEU A N 1
ATOM 2639 C CA . LEU A 1 344 ? 4.561 -5.634 2.059 1.00 89.00 344 LEU A CA 1
ATOM 2640 C C . LEU A 1 344 ? 6.040 -6.053 2.047 1.00 89.00 344 LEU A C 1
ATOM 2642 O O . LEU A 1 344 ? 6.553 -6.281 0.949 1.00 89.00 344 LEU A O 1
ATOM 2646 N N . PRO A 1 345 ? 6.739 -6.177 3.196 1.00 85.06 345 PRO A N 1
ATOM 2647 C CA . PRO A 1 345 ? 8.137 -6.603 3.204 1.00 85.06 345 PRO A CA 1
ATOM 2648 C C . PRO A 1 345 ? 8.340 -7.952 2.510 1.00 85.06 345 PRO A C 1
ATOM 2650 O O . PRO A 1 345 ? 9.314 -8.126 1.783 1.00 85.06 345 PRO A O 1
ATOM 2653 N N . PHE A 1 346 ? 7.389 -8.878 2.659 1.00 82.38 346 PHE A N 1
ATOM 2654 C CA . PHE A 1 346 ? 7.455 -10.190 2.016 1.00 82.38 346 PHE A CA 1
ATOM 2655 C C . PHE A 1 346 ? 7.199 -10.103 0.520 1.00 82.38 346 PHE A C 1
ATOM 2657 O O . PHE A 1 346 ? 7.960 -10.667 -0.258 1.00 82.38 346 PHE A O 1
ATOM 2664 N N . ALA A 1 347 ? 6.164 -9.369 0.105 1.00 88.94 347 ALA A N 1
ATOM 2665 C CA . ALA A 1 347 ? 5.874 -9.188 -1.312 1.00 88.94 347 ALA A CA 1
ATOM 2666 C C . ALA A 1 347 ? 7.032 -8.476 -2.037 1.00 88.94 347 ALA A C 1
ATOM 2668 O O . ALA A 1 347 ? 7.399 -8.848 -3.146 1.00 88.94 347 ALA A O 1
ATOM 2669 N N . GLY A 1 348 ? 7.651 -7.484 -1.386 1.00 87.62 348 GLY A N 1
ATOM 2670 C CA . GLY A 1 348 ? 8.853 -6.812 -1.883 1.00 87.62 348 GLY A CA 1
ATOM 2671 C C . GLY A 1 348 ? 10.074 -7.730 -1.945 1.00 87.62 348 GLY A C 1
ATOM 2672 O O . GLY A 1 348 ? 10.770 -7.729 -2.955 1.00 87.62 348 GLY A O 1
ATOM 2673 N N . TYR A 1 349 ? 10.312 -8.544 -0.910 1.00 82.62 349 TYR A N 1
ATOM 2674 C CA . TYR A 1 349 ? 11.396 -9.531 -0.908 1.00 82.62 349 TYR A CA 1
ATOM 2675 C C . TYR A 1 349 ? 11.217 -10.574 -2.015 1.00 82.62 349 TYR A C 1
ATOM 2677 O O . TYR A 1 349 ? 12.177 -10.880 -2.713 1.00 82.62 349 TYR A O 1
ATOM 2685 N N . TYR A 1 350 ? 9.992 -11.074 -2.212 1.00 86.00 350 TYR A N 1
ATOM 2686 C CA . TYR A 1 350 ? 9.686 -12.033 -3.270 1.00 86.00 350 TYR A CA 1
ATOM 2687 C C . TYR A 1 350 ? 9.947 -11.442 -4.659 1.00 86.00 350 TYR A C 1
ATOM 2689 O O . TYR A 1 350 ? 10.632 -12.057 -5.471 1.00 86.00 350 TYR A O 1
ATOM 2697 N N . PHE A 1 351 ? 9.482 -10.215 -4.907 1.00 90.12 351 PHE A N 1
ATOM 2698 C CA . PHE A 1 351 ? 9.761 -9.533 -6.167 1.00 90.12 351 PHE A CA 1
ATOM 2699 C C . PHE A 1 351 ? 11.256 -9.283 -6.378 1.00 90.12 351 PHE A C 1
ATOM 2701 O O . PHE A 1 351 ? 11.772 -9.548 -7.458 1.00 90.12 351 PHE A O 1
ATOM 2708 N N . GLY A 1 352 ? 11.966 -8.838 -5.337 1.00 86.38 352 GLY A N 1
ATOM 2709 C CA . GLY A 1 352 ? 13.417 -8.702 -5.381 1.00 86.38 352 GLY A CA 1
ATOM 2710 C C . GLY A 1 352 ? 14.081 -10.017 -5.772 1.00 86.38 352 GLY A C 1
ATOM 2711 O O . GLY A 1 352 ? 14.822 -10.044 -6.747 1.00 86.38 352 GLY A O 1
ATOM 2712 N N . PHE A 1 353 ? 13.778 -11.105 -5.057 1.00 83.56 353 PHE A N 1
ATOM 2713 C CA . PHE A 1 353 ? 14.340 -12.439 -5.284 1.00 83.56 353 PHE A CA 1
ATOM 2714 C C . PHE A 1 353 ? 14.236 -12.894 -6.746 1.00 83.56 353 PHE A C 1
ATOM 2716 O O . PHE A 1 353 ? 15.232 -13.351 -7.298 1.00 83.56 353 PHE A O 1
ATOM 2723 N N . GLU A 1 354 ? 13.080 -12.719 -7.385 1.00 89.44 354 GLU A N 1
ATOM 2724 C CA . GLU A 1 354 ? 12.881 -13.101 -8.791 1.00 89.44 354 GLU A CA 1
ATOM 2725 C C . GLU A 1 354 ? 13.732 -12.255 -9.753 1.00 89.44 354 GLU A C 1
ATOM 2727 O O . GLU A 1 354 ? 14.278 -12.784 -10.719 1.00 89.44 354 GLU A O 1
ATOM 2732 N N . LEU A 1 355 ? 13.947 -10.966 -9.458 1.00 89.31 355 LEU A N 1
ATOM 2733 C CA . LEU A 1 355 ? 14.892 -10.139 -10.221 1.00 89.31 355 LEU A CA 1
ATOM 2734 C C . LEU A 1 355 ? 16.336 -10.647 -10.076 1.00 89.31 355 LEU A C 1
ATOM 2736 O O . LEU A 1 355 ? 17.046 -10.754 -11.075 1.00 89.31 355 LEU A O 1
ATOM 2740 N N . PHE A 1 356 ? 16.769 -10.991 -8.856 1.00 84.56 356 PHE A N 1
ATOM 2741 C CA . PHE A 1 356 ? 18.106 -11.564 -8.624 1.00 84.56 356 PHE A CA 1
ATOM 2742 C C . PHE A 1 356 ? 18.280 -12.913 -9.329 1.00 84.56 356 PHE A C 1
ATOM 2744 O O . PHE A 1 356 ? 19.349 -13.182 -9.873 1.00 84.56 356 PHE A O 1
ATOM 2751 N N . ALA A 1 357 ? 17.248 -13.761 -9.302 1.00 87.25 357 ALA A N 1
ATOM 2752 C CA . ALA A 1 357 ? 17.258 -15.064 -9.956 1.00 87.25 357 ALA A CA 1
ATOM 2753 C C . ALA A 1 357 ? 17.305 -14.934 -11.485 1.00 87.25 357 ALA A C 1
ATOM 2755 O O . ALA A 1 357 ? 17.947 -15.747 -12.146 1.00 87.25 357 ALA A O 1
ATOM 2756 N N . PHE A 1 358 ? 16.669 -13.896 -12.035 1.00 90.88 358 PHE A N 1
ATOM 2757 C CA . PHE A 1 358 ? 16.717 -13.593 -13.460 1.00 90.88 358 PHE A CA 1
ATOM 2758 C C . PHE A 1 358 ? 18.098 -13.097 -13.910 1.00 90.88 358 PHE A C 1
ATOM 2760 O O . PHE A 1 358 ? 18.609 -13.551 -14.931 1.00 90.88 358 PHE A O 1
ATOM 2767 N N . SER A 1 359 ? 18.721 -12.173 -13.168 1.00 89.06 359 SER A N 1
ATOM 2768 C CA . SER A 1 359 ? 20.072 -11.696 -13.481 1.00 89.06 359 SER A CA 1
ATOM 2769 C C . SER A 1 359 ? 20.835 -11.224 -12.246 1.00 89.06 359 SER A C 1
ATOM 2771 O O . SER A 1 359 ? 20.363 -10.390 -11.470 1.00 89.06 359 SER A O 1
ATOM 2773 N N . ALA A 1 360 ? 22.089 -11.672 -12.128 1.00 83.38 360 ALA A N 1
ATOM 2774 C CA . ALA A 1 360 ? 23.007 -11.225 -11.084 1.00 83.38 360 ALA A CA 1
ATOM 2775 C C . ALA A 1 360 ? 23.281 -9.708 -11.141 1.00 83.38 360 ALA A C 1
ATOM 2777 O O . ALA A 1 360 ? 23.550 -9.102 -10.101 1.00 83.38 360 ALA A O 1
ATOM 2778 N N . THR A 1 361 ? 23.149 -9.076 -12.317 1.00 83.94 361 THR A N 1
ATOM 2779 C CA . THR A 1 361 ? 23.311 -7.622 -12.496 1.00 83.94 361 THR A CA 1
ATOM 2780 C C . THR A 1 361 ? 22.342 -6.838 -11.623 1.00 83.94 361 THR A C 1
ATOM 2782 O O . THR A 1 361 ? 22.745 -5.856 -11.000 1.00 83.94 361 THR A O 1
ATOM 2785 N N . TYR A 1 362 ? 21.091 -7.298 -11.500 1.00 84.69 362 TYR A N 1
ATOM 2786 C CA . TYR A 1 362 ? 20.124 -6.664 -10.607 1.00 84.69 362 TYR A CA 1
ATOM 2787 C C . TYR A 1 362 ? 20.642 -6.620 -9.180 1.00 84.69 362 TYR A C 1
ATOM 2789 O O . TYR A 1 362 ? 20.513 -5.600 -8.505 1.00 84.69 362 TYR A O 1
ATOM 2797 N N . GLY A 1 363 ? 21.285 -7.697 -8.738 1.00 72.25 363 GLY A N 1
ATOM 2798 C CA . GLY A 1 363 ? 21.789 -7.763 -7.386 1.00 72.25 363 GLY A CA 1
ATOM 2799 C C . GLY A 1 363 ? 22.999 -6.908 -7.100 1.00 72.25 363 GLY A C 1
ATOM 2800 O O . GLY A 1 363 ? 23.042 -6.262 -6.052 1.00 72.25 363 GLY A O 1
ATOM 2801 N N . VAL A 1 364 ? 23.936 -6.850 -8.042 1.00 74.12 364 VAL A N 1
ATOM 2802 C CA . VAL A 1 364 ? 25.088 -5.955 -7.934 1.00 74.12 364 VAL A CA 1
ATOM 2803 C C . VAL A 1 364 ? 24.607 -4.508 -7.873 1.00 74.12 364 VAL A C 1
ATOM 2805 O O . VAL A 1 364 ? 24.965 -3.798 -6.938 1.00 74.12 364 VAL A O 1
ATOM 2808 N N . THR A 1 365 ? 23.717 -4.090 -8.776 1.00 77.00 365 THR A N 1
ATOM 2809 C CA . THR A 1 365 ? 23.216 -2.709 -8.823 1.00 77.00 365 THR A CA 1
ATOM 2810 C C . THR A 1 365 ? 22.417 -2.326 -7.572 1.00 77.00 365 THR A C 1
ATOM 2812 O O . THR A 1 365 ? 22.617 -1.238 -7.034 1.00 77.00 365 THR A O 1
ATOM 2815 N N . LEU A 1 366 ? 21.537 -3.212 -7.089 1.00 75.06 366 LEU A N 1
ATOM 2816 C CA . LEU A 1 366 ? 20.638 -2.954 -5.958 1.00 75.06 366 LEU A CA 1
ATOM 2817 C C . LEU A 1 366 ? 21.323 -2.998 -4.588 1.00 75.06 366 LEU A C 1
ATOM 2819 O O . LEU A 1 366 ? 21.013 -2.177 -3.729 1.00 75.06 366 LEU A O 1
ATOM 2823 N N . MET A 1 367 ? 22.200 -3.979 -4.357 1.00 66.00 367 MET A N 1
ATOM 2824 C CA . MET A 1 367 ? 22.716 -4.285 -3.013 1.00 66.00 367 MET A CA 1
ATOM 2825 C C . MET A 1 367 ? 24.188 -3.917 -2.825 1.00 66.00 367 MET A C 1
ATOM 2827 O O . MET A 1 367 ? 24.595 -3.660 -1.694 1.00 66.00 367 MET A O 1
ATOM 2831 N N . GLY A 1 368 ? 24.980 -3.889 -3.899 1.00 59.00 368 GLY A N 1
ATOM 2832 C CA . GLY A 1 368 ? 26.421 -3.611 -3.844 1.00 59.00 368 GLY A CA 1
ATOM 2833 C C . GLY A 1 368 ? 26.869 -2.355 -4.595 1.00 59.00 368 GLY A C 1
ATOM 2834 O O . GLY A 1 368 ? 28.034 -1.992 -4.499 1.00 59.00 368 GLY A O 1
ATOM 2835 N N . GLY A 1 369 ? 25.977 -1.711 -5.352 1.00 66.31 369 GLY A N 1
ATOM 2836 C CA . GLY A 1 369 ? 26.304 -0.621 -6.270 1.00 66.31 369 GLY A CA 1
ATOM 2837 C C . GLY A 1 369 ? 25.702 0.727 -5.873 1.00 66.31 369 GLY A C 1
ATOM 2838 O O . GLY A 1 369 ? 25.315 0.953 -4.725 1.00 66.31 369 GLY A O 1
ATOM 2839 N N . VAL A 1 370 ? 25.585 1.618 -6.862 1.00 66.06 370 VAL A N 1
ATOM 2840 C CA . VAL A 1 370 ? 25.141 3.021 -6.718 1.00 66.06 370 VAL A CA 1
ATOM 2841 C C . VAL A 1 370 ? 23.744 3.157 -6.081 1.00 66.06 370 VAL A C 1
ATOM 2843 O O . VAL A 1 370 ? 23.452 4.161 -5.438 1.00 66.06 370 VAL A O 1
ATOM 2846 N N . LEU A 1 371 ? 22.879 2.138 -6.195 1.00 75.94 371 LEU A N 1
ATOM 2847 C CA . LEU A 1 371 ? 21.530 2.155 -5.608 1.00 75.94 371 LEU A CA 1
ATOM 2848 C C . LEU A 1 371 ? 21.455 1.585 -4.184 1.00 75.94 371 LEU A C 1
ATOM 2850 O O . LEU A 1 371 ? 20.381 1.602 -3.587 1.00 75.94 371 LEU A O 1
ATOM 2854 N N . SER A 1 372 ? 22.555 1.122 -3.592 1.00 75.94 372 SER A N 1
ATOM 2855 C CA . SER A 1 372 ? 22.548 0.598 -2.215 1.00 75.94 372 SER A CA 1
ATOM 2856 C C . SER A 1 372 ? 22.058 1.639 -1.194 1.00 75.94 372 SER A C 1
ATOM 2858 O O . SER A 1 372 ? 21.224 1.334 -0.338 1.00 75.94 372 SER A O 1
ATOM 2860 N N . TRP A 1 373 ? 22.473 2.901 -1.344 1.00 79.62 373 TRP A N 1
ATOM 2861 C CA . TRP A 1 373 ? 21.997 4.025 -0.531 1.00 79.62 373 TRP A CA 1
ATOM 2862 C C . TRP A 1 373 ? 20.504 4.313 -0.709 1.00 79.62 373 TRP A C 1
ATOM 2864 O O . TRP A 1 373 ? 19.838 4.692 0.257 1.00 79.62 373 TRP A O 1
ATOM 2874 N N . LEU A 1 374 ? 19.941 4.058 -1.896 1.00 85.31 374 LEU A N 1
ATOM 2875 C CA . LEU A 1 374 ? 18.497 4.156 -2.119 1.00 85.31 374 LEU A CA 1
ATOM 2876 C C . LEU A 1 374 ? 17.740 3.210 -1.185 1.00 85.31 374 LEU A C 1
ATOM 2878 O O . LEU A 1 374 ? 16.722 3.602 -0.621 1.00 85.31 374 LEU A O 1
ATOM 2882 N N . PHE A 1 375 ? 18.246 1.993 -0.974 1.00 81.62 375 PHE A N 1
ATOM 2883 C CA . PHE A 1 375 ? 17.615 1.010 -0.087 1.00 81.62 375 PHE A CA 1
ATOM 2884 C C . PHE A 1 375 ? 17.723 1.390 1.390 1.00 81.62 375 PHE A C 1
ATOM 2886 O O . PHE A 1 375 ? 16.829 1.068 2.172 1.00 81.62 375 PHE A O 1
ATOM 2893 N N . ILE A 1 376 ? 18.765 2.127 1.777 1.00 84.31 376 ILE A N 1
ATOM 2894 C CA . ILE A 1 376 ? 18.871 2.698 3.125 1.00 84.31 376 ILE A CA 1
ATOM 2895 C C . ILE A 1 376 ? 17.849 3.822 3.314 1.00 84.31 376 ILE A C 1
ATOM 2897 O O . ILE A 1 376 ? 17.111 3.819 4.301 1.00 84.31 376 ILE A O 1
ATOM 2901 N N . ILE A 1 377 ? 17.724 4.732 2.341 1.00 87.94 377 ILE A N 1
ATOM 2902 C CA . ILE A 1 377 ? 16.685 5.774 2.350 1.00 87.94 377 ILE A CA 1
ATOM 2903 C C . ILE A 1 377 ? 15.296 5.127 2.409 1.00 87.94 377 ILE A C 1
ATOM 2905 O O . ILE A 1 377 ? 14.468 5.500 3.240 1.00 87.94 377 ILE A O 1
ATOM 2909 N N . GLN A 1 378 ? 15.054 4.105 1.587 1.00 90.19 378 GLN A N 1
ATOM 2910 C CA . GLN A 1 378 ? 13.817 3.331 1.594 1.00 90.19 378 GLN A CA 1
ATOM 2911 C C . GLN A 1 378 ? 13.535 2.732 2.980 1.00 90.19 378 GLN A C 1
ATOM 2913 O O . GLN A 1 378 ? 12.408 2.839 3.467 1.00 90.19 378 GLN A O 1
ATOM 2918 N N . ALA A 1 379 ? 14.535 2.129 3.629 1.00 88.12 379 ALA A N 1
ATOM 2919 C CA . ALA A 1 379 ? 14.385 1.546 4.959 1.00 88.12 379 ALA A CA 1
ATOM 2920 C C . ALA A 1 379 ? 13.981 2.599 6.005 1.00 88.12 379 ALA A C 1
ATOM 2922 O O . ALA A 1 379 ? 13.067 2.358 6.792 1.00 88.12 379 ALA A O 1
ATOM 2923 N N . ILE A 1 380 ? 14.584 3.792 5.973 1.00 90.12 380 ILE A N 1
ATOM 2924 C CA . ILE A 1 380 ? 14.253 4.909 6.878 1.00 90.12 380 ILE A CA 1
ATOM 2925 C C . ILE A 1 380 ? 12.821 5.417 6.644 1.00 90.12 380 ILE A C 1
ATOM 2927 O O . ILE A 1 380 ? 12.069 5.684 7.587 1.00 90.12 380 ILE A O 1
ATOM 2931 N N . VAL A 1 381 ? 12.410 5.524 5.382 1.00 93.25 381 VAL A N 1
ATOM 2932 C CA . VAL A 1 381 ? 11.063 5.970 5.000 1.00 93.25 381 VAL A CA 1
ATOM 2933 C C . VAL A 1 381 ? 10.011 4.946 5.434 1.00 93.25 381 VAL A C 1
ATOM 2935 O O . VAL A 1 381 ? 8.998 5.309 6.032 1.00 93.25 381 VAL A O 1
ATOM 2938 N N . ILE A 1 382 ? 10.272 3.653 5.223 1.00 92.38 382 ILE A N 1
ATOM 2939 C CA . ILE A 1 382 ? 9.402 2.567 5.693 1.00 92.38 382 ILE A CA 1
ATOM 2940 C C . ILE A 1 382 ? 9.354 2.523 7.228 1.00 92.38 382 ILE A C 1
ATOM 2942 O O . ILE A 1 382 ? 8.272 2.372 7.797 1.00 92.38 382 ILE A O 1
ATOM 2946 N N . ALA A 1 383 ? 10.487 2.709 7.909 1.00 91.31 383 ALA A N 1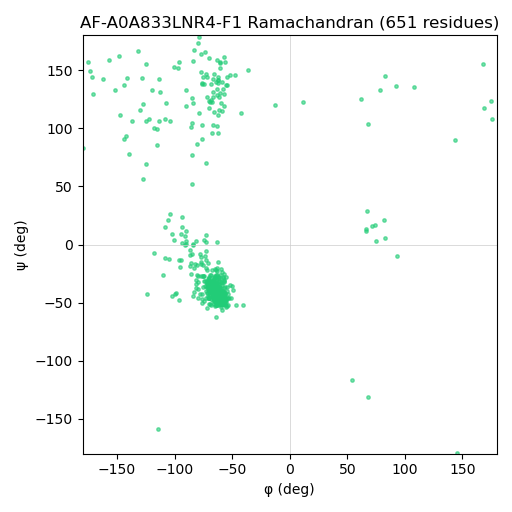
ATOM 2947 C CA . ALA A 1 383 ? 10.539 2.805 9.366 1.00 91.31 383 ALA A CA 1
ATOM 2948 C C . ALA A 1 383 ? 9.628 3.920 9.888 1.00 91.31 383 ALA A C 1
ATOM 2950 O O . ALA A 1 383 ? 8.834 3.706 10.804 1.00 91.31 383 ALA A O 1
ATOM 2951 N N . SER A 1 384 ? 9.676 5.085 9.241 1.00 93.19 384 SER A N 1
ATOM 2952 C CA . SER A 1 384 ? 8.826 6.229 9.574 1.00 93.19 384 SER A CA 1
ATOM 2953 C C . SER A 1 384 ? 7.336 5.911 9.406 1.00 93.19 384 SER A C 1
ATOM 2955 O O . SER A 1 384 ? 6.533 6.299 10.257 1.00 93.19 384 SER A O 1
ATOM 2957 N N . LEU A 1 385 ? 6.957 5.150 8.369 1.00 94.00 385 LEU A N 1
ATOM 2958 C CA . LEU A 1 385 ? 5.576 4.685 8.191 1.00 94.00 385 LEU A CA 1
ATOM 2959 C C . LEU A 1 385 ? 5.128 3.758 9.322 1.00 94.00 385 LEU A C 1
ATOM 2961 O O . LEU A 1 385 ? 4.063 3.961 9.899 1.00 94.00 385 LEU A O 1
ATOM 2965 N N . PHE A 1 386 ? 5.933 2.750 9.657 1.00 92.12 386 PHE A N 1
ATOM 2966 C CA . PHE A 1 386 ? 5.585 1.790 10.702 1.00 92.12 386 PHE A CA 1
ATOM 2967 C C . PHE A 1 386 ? 5.517 2.437 12.086 1.00 92.12 386 PHE A C 1
ATOM 2969 O O . PHE A 1 386 ? 4.550 2.211 12.814 1.00 92.12 386 PHE A O 1
ATOM 2976 N N . ILE A 1 387 ? 6.500 3.271 12.438 1.00 91.88 387 ILE A N 1
ATOM 2977 C CA . ILE A 1 387 ? 6.516 4.003 13.710 1.00 91.88 387 ILE A CA 1
ATOM 2978 C C . ILE A 1 387 ? 5.324 4.959 13.776 1.00 91.88 387 ILE A C 1
ATOM 2980 O O . ILE A 1 387 ? 4.624 4.980 14.784 1.00 91.88 387 ILE A O 1
ATOM 2984 N N . GLY A 1 388 ? 5.045 5.716 12.711 1.00 94.06 388 GLY A N 1
ATOM 2985 C CA . GLY A 1 388 ? 3.905 6.631 12.674 1.00 94.06 388 GLY A CA 1
ATOM 2986 C C . GLY A 1 388 ? 2.563 5.901 12.797 1.00 94.06 388 GLY A C 1
ATOM 2987 O O . GLY A 1 388 ? 1.725 6.293 13.609 1.00 94.06 388 GLY A O 1
ATOM 2988 N N . ALA A 1 389 ? 2.369 4.801 12.064 1.00 93.44 389 ALA A N 1
ATOM 2989 C CA . ALA A 1 389 ? 1.141 4.007 12.121 1.00 93.44 389 ALA A CA 1
ATOM 2990 C C . ALA A 1 389 ? 0.936 3.352 13.497 1.00 93.44 389 ALA A C 1
ATOM 2992 O O . ALA A 1 389 ? -0.186 3.337 14.018 1.00 93.44 389 ALA A O 1
ATOM 2993 N N . ALA A 1 390 ? 2.016 2.856 14.115 1.00 92.50 390 ALA A N 1
ATOM 2994 C CA . ALA A 1 390 ? 2.003 2.322 15.474 1.00 92.50 390 ALA A CA 1
ATOM 2995 C C . ALA A 1 390 ? 1.702 3.417 16.503 1.00 92.50 390 ALA A C 1
ATOM 2997 O O . ALA A 1 390 ? 0.825 3.251 17.348 1.00 92.50 390 ALA A O 1
ATOM 2998 N N . TYR A 1 391 ? 2.359 4.571 16.385 1.00 93.12 391 TYR A N 1
ATOM 2999 C CA . TYR A 1 391 ? 2.143 5.717 17.259 1.00 93.12 391 TYR A CA 1
ATOM 3000 C C . TYR A 1 391 ? 0.698 6.216 17.201 1.00 93.12 391 TYR A C 1
ATOM 3002 O O . TYR A 1 391 ? 0.081 6.438 18.245 1.00 93.12 391 TYR A O 1
ATOM 3010 N N . TYR A 1 392 ? 0.113 6.316 16.005 1.00 94.56 392 TYR A N 1
ATOM 3011 C CA . TYR A 1 392 ? -1.306 6.624 15.853 1.00 94.56 392 TYR A CA 1
ATOM 3012 C C . TYR A 1 392 ? -2.193 5.574 16.543 1.00 94.56 392 TYR A C 1
ATOM 3014 O O . TYR A 1 392 ? -3.121 5.931 17.273 1.00 94.56 392 TYR A O 1
ATOM 3022 N N . ALA A 1 393 ? -1.905 4.282 16.361 1.00 91.81 393 ALA A N 1
ATOM 3023 C CA . ALA A 1 393 ? -2.659 3.212 17.012 1.00 91.81 393 ALA A CA 1
ATOM 3024 C C . ALA A 1 393 ? -2.575 3.296 18.548 1.00 91.81 393 ALA A C 1
ATOM 3026 O O . ALA A 1 393 ? -3.597 3.156 19.222 1.00 91.81 393 ALA A O 1
ATOM 3027 N N . TRP A 1 394 ? -1.397 3.602 19.100 1.00 91.81 394 TRP A N 1
ATOM 3028 C CA . TRP A 1 394 ? -1.178 3.754 20.540 1.00 91.81 394 TRP A CA 1
ATOM 3029 C C . TRP A 1 394 ? -1.842 5.000 21.124 1.00 91.81 394 TRP A C 1
ATOM 3031 O O . TRP A 1 394 ? -2.420 4.936 22.207 1.00 91.81 394 TRP A O 1
ATOM 3041 N N . LEU A 1 395 ? -1.846 6.125 20.403 1.00 92.38 395 LEU A N 1
ATOM 3042 C CA . LEU A 1 395 ? -2.663 7.284 20.783 1.00 92.38 395 LEU A CA 1
ATOM 3043 C C . LEU A 1 395 ? -4.149 6.921 20.865 1.00 92.38 395 LEU A C 1
ATOM 3045 O O . LEU A 1 395 ? -4.884 7.488 21.671 1.00 92.38 395 LEU A O 1
ATOM 3049 N N . GLY A 1 396 ? -4.566 5.927 20.084 1.00 89.81 396 GLY A N 1
ATOM 3050 C CA . GLY A 1 396 ? -5.889 5.336 20.139 1.00 89.81 396 GLY A CA 1
ATOM 3051 C C . GLY A 1 396 ? -6.252 4.653 21.457 1.00 89.81 396 GLY A C 1
ATOM 3052 O O . GLY A 1 396 ? -7.431 4.419 21.691 1.00 89.81 396 GLY A O 1
ATOM 3053 N N . PHE A 1 397 ? -5.308 4.362 22.353 1.00 90.88 397 PHE A N 1
ATOM 3054 C CA . PHE A 1 397 ? -5.664 3.904 23.698 1.00 90.88 397 PHE A CA 1
ATOM 3055 C C . PHE A 1 397 ? -6.352 5.008 24.509 1.00 90.88 397 PHE A C 1
ATOM 3057 O O . PHE A 1 397 ? -7.268 4.728 25.273 1.00 90.88 397 PHE A O 1
ATOM 3064 N N . LEU A 1 398 ? -6.008 6.278 24.275 1.00 89.31 398 LEU A N 1
ATOM 3065 C CA . LEU A 1 398 ? -6.564 7.414 25.022 1.00 89.31 398 LEU A CA 1
ATOM 3066 C C . LEU A 1 398 ? -8.084 7.587 24.831 1.00 89.31 398 LEU A C 1
ATOM 3068 O O . LEU A 1 398 ? -8.742 8.176 25.684 1.00 89.31 398 LEU A O 1
ATOM 3072 N N . ARG A 1 399 ? -8.651 7.064 23.734 1.00 90.38 399 ARG A N 1
ATOM 3073 C CA . ARG A 1 399 ? -10.106 7.055 23.471 1.00 90.38 399 ARG A CA 1
ATOM 3074 C C . ARG A 1 399 ? -10.833 5.848 24.077 1.00 90.38 399 ARG A C 1
ATOM 3076 O O . ARG A 1 399 ? -12.062 5.819 24.050 1.00 90.38 399 ARG A O 1
ATOM 3083 N N . ILE A 1 400 ? -10.113 4.852 24.599 1.00 90.38 400 ILE A N 1
ATOM 3084 C CA . ILE A 1 400 ? -10.681 3.617 25.158 1.00 90.38 400 ILE A CA 1
ATOM 3085 C C . ILE A 1 400 ? -10.524 3.641 26.685 1.00 90.38 400 ILE A C 1
ATOM 3087 O O . ILE A 1 400 ? -9.403 3.472 27.176 1.00 90.38 400 ILE A O 1
ATOM 3091 N N . PRO A 1 401 ? -11.613 3.821 27.454 1.00 87.50 401 PRO A N 1
ATOM 3092 C CA . PRO A 1 401 ? -11.551 3.706 28.911 1.00 87.50 401 PRO A CA 1
ATOM 3093 C C . PRO A 1 401 ? -11.177 2.276 29.339 1.00 87.50 401 PRO A C 1
ATOM 3095 O O . PRO A 1 401 ? -11.659 1.312 28.740 1.00 87.50 401 PRO A O 1
ATOM 3098 N N . GLY A 1 402 ? -10.330 2.123 30.364 1.00 85.69 402 GLY A N 1
ATOM 3099 C CA . GLY A 1 402 ? -9.861 0.804 30.815 1.00 85.69 402 GLY A CA 1
ATOM 3100 C C . GLY A 1 402 ? -8.699 0.234 29.988 1.00 85.69 402 GLY A C 1
ATOM 3101 O O . GLY A 1 402 ? -8.519 -0.985 29.932 1.00 85.69 402 GLY A O 1
ATOM 3102 N N . SER A 1 403 ? -7.951 1.087 29.277 1.00 89.44 403 SER A N 1
ATOM 3103 C CA . SER A 1 403 ? -6.790 0.711 28.450 1.00 89.44 403 SER A CA 1
ATOM 3104 C C . SER A 1 403 ? -5.430 0.983 29.116 1.00 89.44 403 SER A C 1
ATOM 3106 O O . SER A 1 403 ? -4.379 0.790 28.502 1.00 89.44 403 SER A O 1
ATOM 3108 N N . GLU A 1 404 ? -5.421 1.436 30.372 1.00 88.06 404 GLU A N 1
ATOM 3109 C CA . GLU A 1 404 ? -4.231 1.897 31.099 1.00 88.06 404 GLU A CA 1
ATOM 3110 C C . GLU A 1 404 ? -3.176 0.785 31.227 1.00 88.06 404 GLU A C 1
ATOM 3112 O O . GLU A 1 404 ? -1.975 1.021 31.069 1.00 88.06 404 GLU A O 1
ATOM 3117 N N . ALA A 1 405 ? -3.621 -0.458 31.434 1.00 86.44 405 ALA A N 1
ATOM 3118 C CA . ALA A 1 405 ? -2.746 -1.625 31.530 1.00 86.44 405 ALA A CA 1
ATOM 3119 C C . ALA A 1 405 ? -2.017 -1.942 30.212 1.00 86.44 405 ALA A C 1
ATOM 3121 O O . ALA A 1 405 ? -0.913 -2.486 30.236 1.00 86.44 405 ALA A O 1
ATOM 3122 N N . GLN A 1 406 ? -2.615 -1.615 29.066 1.00 88.62 406 GLN A N 1
ATOM 3123 C CA . GLN A 1 406 ? -2.026 -1.793 27.741 1.00 88.62 406 GLN A CA 1
ATOM 3124 C C . GLN A 1 406 ? -1.073 -0.639 27.409 1.00 88.62 406 GLN A C 1
ATOM 3126 O O . GLN A 1 406 ? 0.002 -0.875 26.858 1.00 88.62 406 GLN A O 1
ATOM 3131 N N . GLN A 1 407 ? -1.414 0.590 27.812 1.00 87.94 407 GLN A N 1
ATOM 3132 C CA . GLN A 1 407 ? -0.599 1.786 27.565 1.00 87.94 407 GLN A CA 1
ATOM 3133 C C . GLN A 1 407 ? 0.811 1.693 28.163 1.00 87.94 407 GLN A C 1
ATOM 3135 O O . GLN A 1 407 ? 1.762 2.186 27.558 1.00 87.94 407 GLN A O 1
ATOM 3140 N N . ARG A 1 408 ? 0.985 1.009 29.302 1.00 88.94 408 ARG A N 1
ATOM 3141 C CA . ARG A 1 408 ? 2.302 0.852 29.953 1.00 88.94 408 ARG A CA 1
ATOM 3142 C C . ARG A 1 408 ? 3.366 0.181 29.073 1.00 88.94 408 ARG A C 1
ATOM 3144 O O . ARG A 1 408 ? 4.552 0.365 29.316 1.00 88.94 408 ARG A O 1
ATOM 3151 N N . TRP A 1 409 ? 2.955 -0.604 28.075 1.00 88.62 409 TRP A N 1
ATOM 3152 C CA . TRP A 1 409 ? 3.866 -1.327 27.179 1.00 88.62 409 TRP A CA 1
ATOM 3153 C C . TRP A 1 409 ? 4.344 -0.486 25.993 1.00 88.62 409 TRP A C 1
ATOM 3155 O O . TRP A 1 409 ? 5.338 -0.835 25.357 1.00 88.62 409 TRP A O 1
ATOM 3165 N N . VAL A 1 410 ? 3.674 0.636 25.711 1.00 89.25 410 VAL A N 1
ATOM 3166 C CA . VAL A 1 410 ? 3.972 1.505 24.564 1.00 89.25 410 VAL A CA 1
ATOM 3167 C C . VAL A 1 410 ? 5.440 1.963 24.532 1.00 89.25 410 VAL A C 1
ATOM 3169 O O . VAL A 1 410 ? 6.055 1.834 23.472 1.00 89.25 410 VAL A O 1
ATOM 3172 N N . PRO A 1 411 ? 6.064 2.423 25.641 1.00 89.56 411 PRO A N 1
ATOM 3173 C CA . PRO A 1 411 ? 7.471 2.828 25.615 1.00 89.56 411 PRO A CA 1
ATOM 3174 C C . PRO A 1 411 ? 8.420 1.682 25.241 1.00 89.56 411 PRO A C 1
ATOM 3176 O O . PRO A 1 411 ? 9.334 1.882 24.446 1.00 89.56 411 PRO A O 1
ATOM 3179 N N . ALA A 1 412 ? 8.178 0.475 25.762 1.00 90.00 412 ALA A N 1
ATOM 3180 C CA . ALA A 1 412 ? 9.002 -0.694 25.467 1.00 90.00 412 ALA A CA 1
ATOM 3181 C C . ALA A 1 412 ? 8.912 -1.082 23.984 1.00 90.00 412 ALA A C 1
ATOM 3183 O O . ALA A 1 412 ? 9.936 -1.297 23.339 1.00 90.00 412 ALA A O 1
ATOM 3184 N N . PHE A 1 413 ? 7.703 -1.105 23.414 1.00 90.88 413 PHE A N 1
ATOM 3185 C CA . PHE A 1 413 ? 7.521 -1.381 21.986 1.00 90.88 413 PHE A CA 1
ATOM 3186 C C . PHE A 1 413 ? 8.168 -0.321 21.107 1.00 90.88 413 PHE A C 1
ATOM 3188 O O . PHE A 1 413 ? 8.791 -0.669 20.110 1.00 90.88 413 PHE A O 1
ATOM 3195 N N . ASN A 1 414 ? 8.090 0.952 21.494 1.00 89.12 414 ASN A N 1
ATOM 3196 C CA . ASN A 1 414 ? 8.750 2.020 20.757 1.00 89.12 414 ASN A CA 1
ATOM 3197 C C . ASN A 1 414 ? 10.278 1.846 20.738 1.00 89.12 414 ASN A C 1
ATOM 3199 O O . ASN A 1 414 ? 10.889 1.962 19.681 1.00 89.12 414 ASN A O 1
ATOM 3203 N N . ILE A 1 415 ? 10.890 1.498 21.877 1.00 90.06 415 ILE A N 1
ATOM 3204 C CA . ILE A 1 415 ? 12.332 1.213 21.951 1.00 90.06 415 ILE A CA 1
ATOM 3205 C C . ILE A 1 415 ? 12.696 0.031 21.045 1.00 90.06 415 ILE A C 1
ATOM 3207 O O . ILE A 1 415 ? 13.642 0.134 20.268 1.00 90.06 415 ILE A O 1
ATOM 3211 N N . ILE A 1 416 ? 11.932 -1.067 21.091 1.00 90.00 416 ILE A N 1
ATOM 3212 C CA . ILE A 1 416 ? 12.199 -2.248 20.254 1.00 90.00 416 ILE A CA 1
ATOM 3213 C C . ILE A 1 416 ? 12.063 -1.911 18.763 1.00 90.00 416 ILE A C 1
ATOM 3215 O O . ILE A 1 416 ? 12.910 -2.325 17.975 1.00 90.00 416 ILE A O 1
ATOM 3219 N N . LEU A 1 417 ? 11.042 -1.139 18.370 1.00 91.44 417 LEU A N 1
ATOM 3220 C CA . LEU A 1 417 ? 10.882 -0.693 16.984 1.00 91.44 417 LEU A CA 1
ATOM 3221 C C . LEU A 1 417 ? 12.068 0.162 16.537 1.00 91.44 417 LEU A C 1
ATOM 3223 O O . LEU A 1 417 ? 12.630 -0.111 15.482 1.00 91.44 417 LEU A O 1
ATOM 3227 N N . ILE A 1 418 ? 12.479 1.152 17.334 1.00 90.94 418 ILE A N 1
ATOM 3228 C CA . ILE A 1 418 ? 13.614 2.024 17.002 1.00 90.94 418 ILE A CA 1
ATOM 3229 C C . ILE A 1 418 ? 14.895 1.199 16.845 1.00 90.94 418 ILE A C 1
ATOM 3231 O O . ILE A 1 418 ? 15.562 1.318 15.822 1.00 90.94 418 ILE A O 1
ATOM 3235 N N . LEU A 1 419 ? 15.210 0.319 17.800 1.00 91.50 419 LEU A N 1
ATOM 3236 C CA . LEU A 1 419 ? 16.398 -0.538 17.724 1.00 91.50 419 LEU A CA 1
ATOM 3237 C C . LEU A 1 419 ? 16.349 -1.483 16.516 1.00 91.50 419 LEU A C 1
ATOM 3239 O O . LEU A 1 419 ? 17.339 -1.620 15.800 1.00 91.50 419 LEU A O 1
ATOM 3243 N N . GLY A 1 420 ? 15.192 -2.093 16.247 1.00 91.75 420 GLY A N 1
ATOM 3244 C CA . GLY A 1 420 ? 14.989 -2.926 15.064 1.00 91.75 420 GLY A CA 1
ATOM 3245 C C . GLY A 1 420 ? 15.208 -2.139 13.771 1.00 91.75 420 GLY A C 1
ATOM 3246 O O . GLY A 1 420 ? 15.927 -2.594 12.884 1.00 91.75 420 GLY A O 1
ATOM 3247 N N . PHE A 1 421 ? 14.660 -0.929 13.670 1.00 90.50 421 PHE A N 1
ATOM 3248 C CA . PHE A 1 421 ? 14.838 -0.086 12.491 1.00 90.50 421 PHE A CA 1
ATOM 3249 C C . PHE A 1 421 ? 16.267 0.432 12.338 1.00 90.50 421 PHE A C 1
ATOM 3251 O O . PHE A 1 421 ? 16.737 0.523 11.208 1.00 90.50 421 PHE A O 1
ATOM 3258 N N . MET A 1 422 ? 16.986 0.694 13.433 1.00 89.06 422 MET A N 1
ATOM 3259 C CA . MET A 1 422 ? 18.415 1.022 13.384 1.00 89.06 422 MET A CA 1
ATOM 3260 C C . MET A 1 422 ? 19.229 -0.127 12.779 1.00 89.06 422 MET A C 1
ATOM 3262 O O . MET A 1 422 ? 20.041 0.107 11.885 1.00 89.06 422 MET A O 1
ATOM 3266 N N . VAL A 1 423 ? 18.974 -1.372 13.198 1.00 90.00 423 VAL A N 1
ATOM 3267 C CA . VAL A 1 423 ? 19.620 -2.554 12.599 1.00 90.00 423 VAL A CA 1
ATOM 3268 C C . VAL A 1 423 ? 19.225 -2.699 11.130 1.00 90.00 423 VAL A C 1
ATOM 3270 O O . VAL A 1 423 ? 20.079 -2.906 10.272 1.00 90.00 423 VAL A O 1
ATOM 3273 N N . T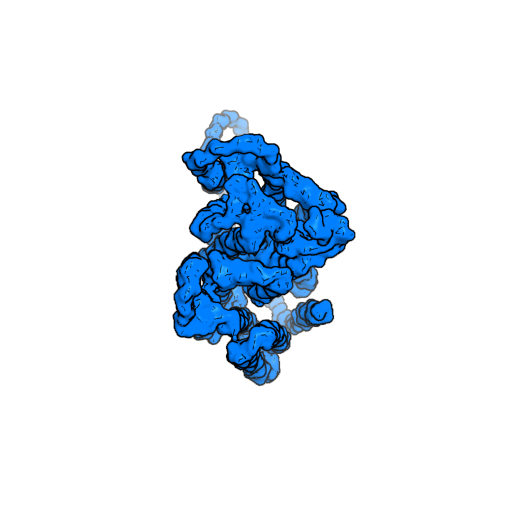RP A 1 424 ? 17.940 -2.543 10.811 1.00 88.12 424 TRP A N 1
ATOM 3274 C CA . TRP A 1 424 ? 17.450 -2.708 9.444 1.00 88.12 424 TRP A CA 1
ATOM 3275 C C . TRP A 1 424 ? 18.021 -1.666 8.470 1.00 88.12 424 TRP A C 1
ATOM 3277 O O . TRP A 1 424 ? 18.395 -2.010 7.349 1.00 88.12 424 TRP A O 1
ATOM 3287 N N . ALA A 1 425 ? 18.154 -0.416 8.920 1.00 86.06 425 ALA A N 1
ATOM 3288 C CA . ALA A 1 425 ? 18.732 0.691 8.162 1.00 86.06 425 ALA A CA 1
ATOM 3289 C C . ALA A 1 425 ? 20.271 0.718 8.188 1.00 86.06 425 ALA A C 1
ATOM 3291 O O . ALA A 1 425 ? 20.868 1.639 7.635 1.00 86.06 425 ALA A O 1
ATOM 3292 N N . THR A 1 426 ? 20.936 -0.262 8.813 1.00 85.81 426 THR A N 1
ATOM 3293 C CA . THR A 1 426 ? 22.401 -0.294 8.853 1.00 85.81 426 THR A CA 1
ATOM 3294 C C . THR A 1 426 ? 22.969 -0.593 7.453 1.00 85.81 426 THR A C 1
ATOM 3296 O O . THR A 1 426 ? 22.631 -1.628 6.854 1.00 85.81 426 THR A O 1
ATOM 3299 N N . PRO A 1 427 ? 23.824 0.283 6.892 1.00 77.75 427 PRO A N 1
ATOM 3300 C CA . PRO A 1 427 ? 24.469 0.030 5.611 1.00 77.75 427 PRO A CA 1
ATOM 3301 C C . PRO A 1 427 ? 25.557 -1.042 5.748 1.00 77.75 427 PRO A C 1
ATOM 3303 O O . PRO A 1 427 ? 26.221 -1.139 6.775 1.00 77.75 427 PRO A O 1
ATOM 3306 N N . HIS A 1 428 ? 25.747 -1.850 4.701 1.00 71.38 428 HIS A N 1
ATOM 3307 C CA . HIS A 1 428 ? 26.831 -2.844 4.660 1.00 71.38 428 HIS A CA 1
ATOM 3308 C C . HIS A 1 428 ? 28.196 -2.200 4.363 1.00 71.38 428 HIS A C 1
ATOM 3310 O O . HIS A 1 428 ? 29.236 -2.710 4.769 1.00 71.38 428 HIS A O 1
ATOM 3316 N N . THR A 1 429 ? 28.190 -1.061 3.671 1.00 70.50 429 THR A N 1
ATOM 3317 C CA . THR A 1 429 ? 29.366 -0.256 3.340 1.00 70.50 429 THR A CA 1
ATOM 3318 C C . THR A 1 429 ? 29.009 1.224 3.463 1.00 70.50 429 THR A C 1
ATOM 3320 O O . THR A 1 429 ? 27.880 1.609 3.167 1.00 70.50 429 THR A O 1
ATOM 3323 N N . MET A 1 430 ? 29.957 2.036 3.933 1.00 69.81 430 MET A N 1
ATOM 3324 C CA . MET A 1 430 ? 29.823 3.498 3.978 1.00 69.81 430 MET A CA 1
ATOM 3325 C C . MET A 1 430 ? 30.257 4.163 2.667 1.00 69.81 430 MET A C 1
ATOM 3327 O O . MET A 1 430 ? 30.111 5.374 2.543 1.00 69.81 430 MET A O 1
ATOM 3331 N N . ALA A 1 431 ? 30.778 3.387 1.712 1.00 63.41 431 ALA A N 1
ATOM 3332 C CA . ALA A 1 431 ? 31.208 3.892 0.419 1.00 63.41 431 ALA A CA 1
ATOM 3333 C C . ALA A 1 431 ? 30.024 4.514 -0.331 1.00 63.41 431 ALA A C 1
ATOM 3335 O O . ALA A 1 431 ? 28.970 3.888 -0.492 1.00 63.41 431 ALA A O 1
ATOM 3336 N N . ALA A 1 432 ? 30.194 5.753 -0.779 1.00 60.00 432 ALA A N 1
ATOM 3337 C CA . ALA A 1 432 ? 29.210 6.463 -1.585 1.00 60.00 432 ALA A CA 1
ATOM 3338 C C . ALA A 1 432 ? 29.322 6.110 -3.079 1.00 60.00 432 ALA A C 1
ATOM 3340 O O . ALA A 1 432 ? 28.346 6.268 -3.814 1.00 60.00 432 ALA A O 1
ATOM 3341 N N . SER A 1 433 ? 30.474 5.591 -3.522 1.00 59.62 433 SER A N 1
ATOM 3342 C CA . SER A 1 433 ? 30.709 5.120 -4.893 1.00 59.62 433 SER A CA 1
ATOM 3343 C C . SER A 1 433 ? 31.365 3.735 -4.939 1.00 59.62 433 SER A C 1
ATOM 3345 O O . SER A 1 433 ? 31.874 3.220 -3.942 1.00 59.62 433 SER A O 1
ATOM 3347 N N . ILE A 1 434 ? 31.358 3.120 -6.127 1.00 59.41 434 ILE A N 1
ATOM 3348 C CA . ILE A 1 434 ? 32.043 1.843 -6.370 1.00 59.41 434 ILE A CA 1
ATOM 3349 C C . ILE A 1 434 ? 33.565 2.009 -6.208 1.00 59.41 434 ILE A C 1
ATOM 3351 O O . ILE A 1 434 ? 34.209 1.087 -5.711 1.00 59.41 434 ILE A O 1
ATOM 3355 N N . GLU A 1 435 ? 34.138 3.174 -6.548 1.00 59.69 435 GLU A N 1
ATOM 3356 C CA . GLU A 1 435 ? 35.577 3.427 -6.357 1.00 59.69 435 GLU A CA 1
ATOM 3357 C C . GLU A 1 435 ? 35.962 3.492 -4.875 1.00 59.69 435 GLU A C 1
ATOM 3359 O O . GLU A 1 435 ? 37.031 3.025 -4.495 1.00 59.69 435 GLU A O 1
ATOM 3364 N N . GLU A 1 436 ? 35.082 4.017 -4.020 1.00 62.72 436 GLU A N 1
ATOM 3365 C CA . GLU A 1 436 ? 35.302 4.077 -2.570 1.00 62.72 436 GLU A CA 1
ATOM 3366 C C . GLU A 1 436 ? 35.075 2.709 -1.888 1.00 62.72 436 GLU A C 1
ATOM 3368 O O . GLU A 1 436 ? 35.557 2.453 -0.782 1.00 62.72 436 GLU A O 1
ATOM 3373 N N . SER A 1 437 ? 34.400 1.775 -2.571 1.00 57.97 437 SER A N 1
ATOM 3374 C CA . SER A 1 437 ? 34.117 0.424 -2.070 1.00 57.97 437 SER A CA 1
ATOM 3375 C C . SER A 1 437 ? 35.343 -0.504 -2.034 1.00 57.97 437 SER A C 1
ATOM 3377 O O . SER A 1 437 ? 35.207 -1.671 -1.658 1.00 57.97 437 SER A O 1
ATOM 3379 N N . THR A 1 438 ? 36.537 -0.030 -2.404 1.00 58.44 438 THR A N 1
ATOM 3380 C CA . THR A 1 438 ? 37.787 -0.804 -2.306 1.00 58.44 438 THR A CA 1
ATOM 3381 C C . THR A 1 438 ? 38.344 -0.876 -0.879 1.00 58.44 438 THR A C 1
ATOM 3383 O O . THR A 1 438 ? 39.271 -1.644 -0.621 1.00 58.44 438 THR A O 1
ATOM 3386 N N . GLY A 1 439 ? 37.800 -0.092 0.060 1.00 59.03 439 GLY A N 1
ATOM 3387 C CA . GLY A 1 439 ? 38.101 -0.196 1.489 1.00 59.03 439 GLY A CA 1
ATOM 3388 C C . GLY A 1 439 ? 37.394 -1.391 2.139 1.00 59.03 439 GLY A C 1
ATOM 3389 O O . GLY A 1 439 ? 36.230 -1.664 1.859 1.00 59.03 439 GLY A O 1
ATOM 3390 N N . GLY A 1 440 ? 38.091 -2.120 3.017 1.00 63.03 440 GLY A N 1
ATOM 3391 C CA . GLY A 1 440 ? 37.502 -3.234 3.770 1.00 63.03 440 GLY A CA 1
ATOM 3392 C C . GLY A 1 440 ? 36.277 -2.827 4.606 1.00 63.03 440 GLY A C 1
ATOM 3393 O O . GLY A 1 440 ? 36.060 -1.655 4.908 1.00 63.03 440 GLY A O 1
ATOM 3394 N N . PHE A 1 441 ? 35.465 -3.805 5.009 1.00 69.12 441 PHE A N 1
ATOM 3395 C CA . PHE A 1 441 ? 34.230 -3.537 5.752 1.00 69.12 441 PHE A CA 1
ATOM 3396 C C . PHE A 1 441 ? 34.499 -3.140 7.210 1.00 69.12 441 PHE A C 1
ATOM 3398 O O . PHE A 1 441 ? 35.298 -3.766 7.907 1.00 69.12 441 PHE A O 1
ATOM 3405 N N . HIS A 1 442 ? 33.763 -2.144 7.709 1.00 76.00 442 HIS A N 1
ATOM 3406 C CA . HIS A 1 442 ? 33.772 -1.805 9.131 1.00 76.00 442 HIS A CA 1
ATOM 3407 C C . HIS A 1 442 ? 33.224 -2.989 9.958 1.00 76.00 442 HIS A C 1
ATOM 3409 O O . HIS A 1 442 ? 32.144 -3.479 9.630 1.00 76.00 442 HIS A O 1
ATOM 3415 N N . PRO A 1 443 ? 33.856 -3.414 11.071 1.00 78.38 443 PRO A N 1
ATOM 3416 C CA . PRO A 1 443 ? 33.474 -4.636 11.795 1.00 78.38 443 PRO A CA 1
ATOM 3417 C C . PRO A 1 443 ? 31.993 -4.714 12.206 1.00 78.38 443 PRO A C 1
ATOM 3419 O O . PRO A 1 443 ? 31.338 -5.728 11.985 1.00 78.38 443 PRO A O 1
ATOM 3422 N N . LEU A 1 444 ? 31.439 -3.629 12.765 1.00 78.69 444 LEU A N 1
ATOM 3423 C CA . LEU A 1 444 ? 30.025 -3.571 13.171 1.00 78.69 444 LEU A CA 1
ATOM 3424 C C . LEU A 1 444 ? 29.054 -3.403 11.990 1.00 78.69 444 LEU A C 1
ATOM 3426 O O . LEU A 1 444 ? 28.093 -4.161 11.883 1.00 78.69 444 LEU A O 1
ATOM 3430 N N . LEU A 1 445 ? 29.292 -2.427 11.105 1.00 77.88 445 LEU A N 1
ATOM 3431 C CA . LEU A 1 445 ? 28.416 -2.145 9.960 1.00 77.88 445 LEU A CA 1
ATOM 3432 C C . LEU A 1 445 ? 28.423 -3.285 8.936 1.00 77.88 445 LEU A C 1
ATOM 3434 O O . LEU A 1 445 ? 27.371 -3.658 8.435 1.00 77.88 445 LEU A O 1
ATOM 3438 N N . GLY A 1 446 ? 29.580 -3.898 8.690 1.00 74.75 446 GLY A N 1
ATOM 3439 C CA . GLY A 1 446 ? 29.703 -5.081 7.844 1.00 74.75 446 GLY A CA 1
ATOM 3440 C C . GLY A 1 446 ? 28.909 -6.260 8.403 1.00 74.75 446 GLY A C 1
ATOM 3441 O O . GLY A 1 446 ? 28.184 -6.906 7.659 1.00 74.75 446 GLY A O 1
ATOM 3442 N N . ALA A 1 447 ? 28.954 -6.501 9.719 1.00 80.94 447 ALA A N 1
ATOM 3443 C CA . ALA A 1 447 ? 28.178 -7.571 10.345 1.00 80.94 447 ALA A CA 1
ATOM 3444 C C . ALA A 1 447 ? 26.662 -7.300 10.311 1.00 80.94 447 ALA A C 1
ATOM 3446 O O . ALA A 1 447 ? 25.892 -8.146 9.857 1.00 80.94 447 ALA A O 1
ATOM 3447 N N . LEU A 1 448 ? 26.222 -6.122 10.766 1.00 83.12 448 LEU A N 1
ATOM 3448 C CA . LEU A 1 448 ? 24.800 -5.762 10.869 1.00 83.12 448 LEU A CA 1
ATOM 3449 C C . LEU A 1 448 ? 24.156 -5.424 9.518 1.00 83.12 448 LEU A C 1
ATOM 3451 O O . LEU A 1 448 ? 22.956 -5.618 9.337 1.00 83.12 448 LEU A O 1
ATOM 3455 N N . GLY A 1 449 ? 24.946 -4.952 8.557 1.00 76.44 449 GLY A N 1
ATOM 3456 C CA . GLY A 1 449 ? 24.495 -4.586 7.220 1.00 76.44 449 GLY A CA 1
ATOM 3457 C C . GLY A 1 449 ? 24.174 -5.780 6.318 1.00 76.44 449 GLY A C 1
ATOM 3458 O O . GLY A 1 449 ? 23.579 -5.583 5.253 1.00 76.44 449 GLY A O 1
ATOM 3459 N N . LEU A 1 450 ? 24.520 -7.005 6.734 1.00 77.69 450 LEU A N 1
ATOM 3460 C CA . LEU A 1 450 ? 24.151 -8.243 6.047 1.00 77.69 450 LEU A CA 1
ATOM 3461 C C . LEU A 1 450 ? 22.631 -8.456 6.031 1.00 77.69 450 LEU A C 1
ATOM 3463 O O . LEU A 1 450 ? 21.882 -7.964 6.874 1.00 77.69 450 LEU A O 1
ATOM 3467 N N . MET A 1 451 ? 22.161 -9.278 5.090 1.00 77.69 451 MET A N 1
ATOM 3468 C CA . MET A 1 451 ? 20.731 -9.592 4.986 1.00 77.69 451 MET A CA 1
ATOM 3469 C C . MET A 1 451 ? 20.191 -10.362 6.199 1.00 77.69 451 MET A C 1
ATOM 3471 O O . MET A 1 451 ? 19.042 -10.160 6.573 1.00 77.69 451 MET A O 1
ATOM 3475 N N . ALA A 1 452 ? 20.991 -11.217 6.847 1.00 82.56 452 ALA A N 1
ATOM 3476 C CA . ALA A 1 452 ? 20.507 -12.033 7.965 1.00 82.56 452 ALA A CA 1
ATOM 3477 C C . ALA A 1 452 ? 20.069 -11.190 9.188 1.00 82.56 452 ALA A C 1
ATOM 3479 O O . ALA A 1 452 ? 18.919 -11.343 9.604 1.00 82.56 452 ALA A O 1
ATOM 3480 N N . PRO A 1 453 ? 20.878 -10.251 9.727 1.00 86.88 453 PRO A N 1
ATOM 3481 C CA . PRO A 1 453 ? 20.431 -9.373 10.815 1.00 86.88 453 PRO A CA 1
ATOM 3482 C C . PRO A 1 453 ? 19.247 -8.485 10.422 1.00 86.88 453 PRO A C 1
ATOM 3484 O O . PRO A 1 453 ? 18.322 -8.306 11.214 1.00 86.88 453 PRO A O 1
ATOM 3487 N N . LYS A 1 454 ? 19.222 -7.997 9.176 1.00 86.62 454 LYS A N 1
ATOM 3488 C CA . LYS A 1 454 ? 18.097 -7.229 8.623 1.00 86.62 454 LYS A CA 1
ATOM 3489 C C . LYS A 1 454 ? 16.791 -8.026 8.626 1.00 86.62 454 LYS A C 1
ATOM 3491 O O . LYS A 1 454 ? 15.747 -7.472 8.966 1.00 86.62 454 LYS A O 1
ATOM 3496 N N . MET A 1 455 ? 16.847 -9.319 8.299 1.00 86.25 455 MET A N 1
ATOM 3497 C CA . MET A 1 455 ? 15.681 -10.206 8.324 1.00 86.25 455 MET A CA 1
ATOM 3498 C C . MET A 1 455 ? 15.178 -10.487 9.745 1.00 86.25 455 MET A C 1
ATOM 3500 O O . MET A 1 455 ? 13.966 -10.482 9.967 1.00 86.25 455 MET A O 1
ATOM 3504 N N . ILE A 1 456 ? 16.077 -10.643 10.722 1.00 90.56 456 ILE A N 1
ATOM 3505 C CA . ILE A 1 456 ? 15.693 -10.751 12.141 1.00 90.56 456 ILE A CA 1
ATOM 3506 C C . ILE A 1 456 ? 14.998 -9.463 12.585 1.00 90.56 456 ILE A C 1
ATOM 3508 O O . ILE A 1 456 ? 13.907 -9.496 13.151 1.00 90.56 456 ILE A O 1
ATOM 3512 N N . ALA A 1 457 ? 15.607 -8.314 12.292 1.00 91.88 457 ALA A N 1
ATOM 3513 C CA . ALA A 1 457 ? 15.080 -7.019 12.688 1.00 91.88 457 ALA A CA 1
ATOM 3514 C C . ALA A 1 457 ? 13.679 -6.769 12.113 1.00 91.88 457 ALA A C 1
ATOM 3516 O O . ALA A 1 457 ? 12.755 -6.474 12.870 1.00 91.88 457 ALA A O 1
ATOM 3517 N N . VAL A 1 458 ? 13.488 -6.946 10.798 1.00 89.88 458 VAL A N 1
ATOM 3518 C CA . VAL A 1 458 ? 12.187 -6.697 10.158 1.00 89.88 458 VAL A CA 1
ATOM 3519 C C . VAL A 1 458 ? 11.105 -7.651 10.671 1.00 89.88 458 VAL A C 1
ATOM 3521 O O . VAL A 1 458 ? 9.987 -7.221 10.933 1.00 89.88 458 VAL A O 1
ATOM 3524 N N . THR A 1 459 ? 11.412 -8.932 10.888 1.00 90.94 459 THR A N 1
ATOM 3525 C CA . THR A 1 459 ? 10.413 -9.900 11.372 1.00 90.94 459 THR A CA 1
ATOM 3526 C C . THR A 1 459 ? 10.030 -9.661 12.835 1.00 90.94 459 THR A C 1
ATOM 3528 O O . THR A 1 459 ? 8.851 -9.764 13.178 1.00 90.94 459 THR A O 1
ATOM 3531 N N . LEU A 1 460 ? 10.973 -9.247 13.689 1.00 92.38 460 LEU A N 1
ATOM 3532 C CA . LEU A 1 460 ? 10.677 -8.829 15.064 1.00 92.38 460 LEU A CA 1
ATOM 3533 C C . LEU A 1 460 ? 9.879 -7.521 15.121 1.00 92.38 460 LEU A C 1
ATOM 3535 O O . LEU A 1 460 ? 8.941 -7.415 15.911 1.00 92.38 460 LEU A O 1
ATOM 3539 N N . ILE A 1 461 ? 10.193 -6.550 14.261 1.00 92.62 461 ILE A N 1
ATOM 3540 C CA . ILE A 1 461 ? 9.407 -5.318 14.096 1.00 92.62 461 ILE A CA 1
ATOM 3541 C C . ILE A 1 461 ? 7.949 -5.658 13.772 1.00 92.62 461 ILE A C 1
ATOM 3543 O O . ILE A 1 461 ? 7.031 -5.166 14.430 1.00 92.62 461 ILE A O 1
ATOM 3547 N N . LEU A 1 462 ? 7.728 -6.543 12.797 1.00 91.88 462 LEU A N 1
ATOM 3548 C CA . LEU A 1 462 ? 6.391 -6.992 12.409 1.00 91.88 462 LEU A CA 1
ATOM 3549 C C . LEU A 1 462 ? 5.664 -7.717 13.551 1.00 91.88 462 LEU A C 1
ATOM 3551 O O . LEU A 1 462 ? 4.468 -7.492 13.752 1.00 91.88 462 LEU A O 1
ATOM 3555 N N . LEU A 1 463 ? 6.377 -8.521 14.345 1.00 92.94 463 LEU A N 1
ATOM 3556 C CA . LEU A 1 463 ? 5.820 -9.153 15.540 1.00 92.94 463 LEU A CA 1
ATOM 3557 C C . LEU A 1 463 ? 5.371 -8.107 16.575 1.00 92.94 463 LEU A C 1
ATOM 3559 O O . LEU A 1 463 ? 4.265 -8.209 17.098 1.00 92.94 463 LEU A O 1
ATOM 3563 N N . VAL A 1 464 ? 6.172 -7.069 16.837 1.00 92.19 464 VAL A N 1
ATOM 3564 C CA . VAL A 1 464 ? 5.818 -5.980 17.772 1.00 92.19 464 VAL A CA 1
ATOM 3565 C C . VAL A 1 464 ? 4.597 -5.189 17.296 1.00 92.19 464 VAL A C 1
ATOM 3567 O O . VAL A 1 464 ? 3.731 -4.829 18.100 1.00 92.19 464 VAL A O 1
ATOM 3570 N N . LEU A 1 465 ? 4.485 -4.938 15.992 1.00 90.62 465 LEU A N 1
ATOM 3571 C CA . LEU A 1 465 ? 3.323 -4.267 15.404 1.00 90.62 465 LEU A CA 1
ATOM 3572 C C . LEU A 1 465 ? 2.054 -5.111 15.543 1.00 90.62 465 LEU A C 1
ATOM 3574 O O . LEU A 1 465 ? 1.004 -4.598 15.934 1.00 90.62 465 LEU A O 1
ATOM 3578 N N . TYR A 1 466 ? 2.160 -6.416 15.298 1.00 91.62 466 TYR A N 1
ATOM 3579 C CA . TYR A 1 466 ? 1.065 -7.351 15.529 1.00 91.62 466 TYR A CA 1
ATOM 3580 C C . TYR A 1 466 ? 0.655 -7.409 17.008 1.00 91.62 466 TYR A C 1
ATOM 3582 O O . TYR A 1 466 ? -0.531 -7.333 17.332 1.00 91.62 466 TYR A O 1
ATOM 3590 N N . VAL A 1 467 ? 1.621 -7.467 17.925 1.00 91.62 467 VAL A N 1
ATOM 3591 C CA . VAL A 1 467 ? 1.350 -7.439 19.367 1.00 91.62 467 VAL A CA 1
ATOM 3592 C C . VAL A 1 467 ? 0.674 -6.130 19.780 1.00 91.62 467 VAL A C 1
ATOM 3594 O O . VAL A 1 467 ? -0.274 -6.146 20.564 1.00 91.62 467 VAL A O 1
ATOM 3597 N N . SER A 1 468 ? 1.099 -4.995 19.220 1.00 89.44 468 SER A N 1
ATOM 3598 C CA . SER A 1 468 ? 0.442 -3.700 19.440 1.00 89.44 468 SER A CA 1
ATOM 3599 C C . SER A 1 468 ? -1.030 -3.735 19.024 1.00 89.44 468 SER A C 1
ATOM 3601 O O . SER A 1 468 ? -1.891 -3.208 19.731 1.00 89.44 468 SER A O 1
ATOM 3603 N N . TYR A 1 469 ? -1.336 -4.403 17.911 1.00 88.19 469 TYR A N 1
ATOM 3604 C CA . TYR A 1 469 ? -2.707 -4.625 17.468 1.00 88.19 469 TYR A CA 1
ATOM 3605 C C . TYR A 1 469 ? -3.499 -5.549 18.412 1.00 88.19 469 TYR A C 1
ATOM 3607 O O . TYR A 1 469 ? -4.648 -5.239 18.733 1.00 88.19 469 TYR A O 1
ATOM 3615 N N . LEU A 1 470 ? -2.904 -6.634 18.924 1.00 89.94 470 LEU A N 1
ATOM 3616 C CA . LEU A 1 470 ? -3.551 -7.485 19.934 1.00 89.94 470 LEU A CA 1
ATOM 3617 C C . LEU A 1 470 ? -3.874 -6.713 21.219 1.00 89.94 470 LEU A C 1
ATOM 3619 O O . LEU A 1 470 ? -4.998 -6.792 21.717 1.00 89.94 470 LEU A O 1
ATOM 3623 N N . LEU A 1 471 ? -2.935 -5.899 21.716 1.00 89.25 471 LEU A N 1
ATOM 3624 C CA . LEU A 1 471 ? -3.189 -5.028 22.868 1.00 89.25 471 LEU A CA 1
ATOM 3625 C C . LEU A 1 471 ? -4.359 -4.079 22.602 1.00 89.25 471 LEU A C 1
ATOM 3627 O O . LEU A 1 471 ? -5.216 -3.904 23.466 1.00 89.25 471 LEU A O 1
ATOM 3631 N N . TYR A 1 472 ? -4.436 -3.507 21.399 1.00 87.19 472 TYR A N 1
ATOM 3632 C CA . TYR A 1 472 ? -5.565 -2.673 20.995 1.00 87.19 472 TYR A CA 1
ATOM 3633 C C . TYR A 1 472 ? -6.897 -3.431 21.016 1.00 87.19 472 TYR A C 1
ATOM 3635 O O . TYR A 1 472 ? -7.899 -2.899 21.488 1.00 87.19 472 TYR A O 1
ATOM 3643 N N . ARG A 1 473 ? -6.929 -4.688 20.564 1.00 87.12 473 ARG A N 1
ATOM 3644 C CA . ARG A 1 473 ? -8.144 -5.520 20.606 1.00 87.12 473 ARG A CA 1
ATOM 3645 C C . ARG A 1 473 ? -8.601 -5.863 22.021 1.00 87.12 473 ARG A C 1
ATOM 3647 O O . ARG A 1 473 ? -9.796 -6.071 22.225 1.00 87.12 473 ARG A O 1
ATOM 3654 N N . HIS A 1 474 ? -7.671 -5.950 22.968 1.00 88.50 474 HIS A N 1
ATOM 3655 C CA . HIS A 1 474 ? -7.951 -6.234 24.380 1.00 88.50 474 HIS A CA 1
ATOM 3656 C C . HIS A 1 474 ? -8.275 -4.976 25.190 1.00 88.50 474 HIS A C 1
ATOM 3658 O O . HIS A 1 474 ? -8.841 -5.080 26.277 1.00 88.50 474 HIS A O 1
ATOM 3664 N N . ALA A 1 475 ? -7.922 -3.792 24.687 1.00 88.12 475 ALA A N 1
ATOM 3665 C CA . ALA A 1 475 ? -8.132 -2.531 25.385 1.00 88.12 475 ALA A CA 1
ATOM 3666 C C . ALA A 1 475 ? -9.616 -2.318 25.727 1.00 88.12 475 ALA A C 1
ATOM 3668 O O . ALA A 1 475 ? -10.491 -2.449 24.868 1.00 88.12 475 ALA A O 1
ATOM 3669 N N . GLY A 1 476 ? -9.900 -1.997 26.994 1.00 84.88 476 GLY A N 1
ATOM 3670 C CA . GLY A 1 476 ? -11.263 -1.757 27.476 1.00 84.88 476 GLY A CA 1
ATOM 3671 C C . GLY A 1 476 ? -12.182 -2.984 27.458 1.00 84.88 476 GLY A C 1
ATOM 3672 O O . GLY A 1 476 ? -13.395 -2.826 27.602 1.00 84.88 476 GLY A O 1
ATOM 3673 N N . ARG A 1 477 ? -11.653 -4.205 27.285 1.00 88.44 477 ARG A N 1
ATOM 3674 C CA . ARG A 1 477 ? -12.434 -5.452 27.305 1.00 88.44 477 ARG A CA 1
ATOM 3675 C C . ARG A 1 477 ? -12.073 -6.322 28.504 1.00 88.44 477 ARG A C 1
ATOM 3677 O O . ARG A 1 477 ? -10.916 -6.420 28.895 1.00 88.44 477 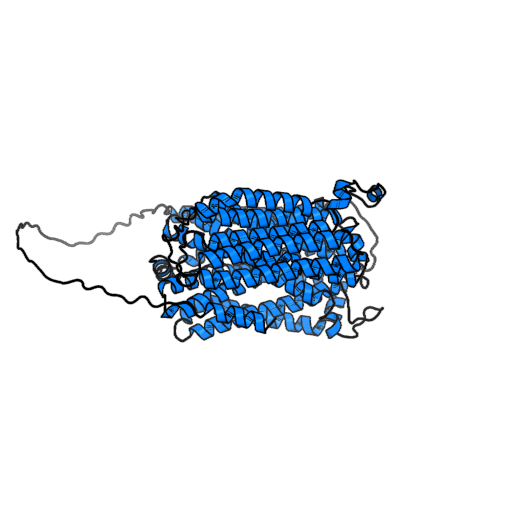ARG A O 1
ATOM 3684 N N . ILE A 1 478 ? -13.083 -6.969 29.075 1.00 87.56 478 ILE A N 1
ATOM 3685 C CA . ILE A 1 478 ? -12.941 -7.969 30.135 1.00 87.56 478 ILE A CA 1
ATOM 3686 C C . ILE A 1 478 ? -13.232 -9.338 29.526 1.00 87.56 478 ILE A C 1
ATOM 3688 O O . ILE A 1 478 ? -14.319 -9.572 28.991 1.00 87.56 478 ILE A O 1
ATOM 3692 N N . LEU A 1 479 ? -12.254 -10.238 29.624 1.00 89.94 479 LEU A N 1
ATOM 3693 C CA . LEU A 1 479 ? -12.380 -11.624 29.180 1.00 89.94 479 LEU A CA 1
ATOM 3694 C C . LEU A 1 479 ? -13.333 -12.376 30.118 1.00 89.94 479 LEU A C 1
ATOM 3696 O O . LEU A 1 479 ? -13.116 -12.412 31.328 1.00 89.94 479 LEU A O 1
ATOM 3700 N N . THR A 1 480 ? -14.392 -12.962 29.563 1.00 92.12 480 THR A N 1
ATOM 3701 C CA . THR A 1 480 ? -15.457 -13.650 30.318 1.00 92.12 480 THR A CA 1
ATOM 3702 C C . THR A 1 480 ? -15.377 -15.171 30.228 1.00 92.12 480 THR A C 1
ATOM 3704 O O . THR A 1 480 ? -16.041 -15.866 30.995 1.00 92.12 480 THR A O 1
ATOM 3707 N N . VAL A 1 481 ? -14.565 -15.702 29.311 1.00 92.75 481 VAL A N 1
ATOM 3708 C CA . VAL A 1 481 ? -14.395 -17.146 29.128 1.00 92.75 481 VAL A CA 1
ATOM 3709 C C . VAL A 1 481 ? -13.713 -17.786 30.352 1.00 92.75 481 VAL A C 1
ATOM 3711 O O . VAL A 1 481 ? -12.785 -17.201 30.916 1.00 92.75 481 VAL A O 1
ATOM 3714 N N . PRO A 1 482 ? -14.108 -19.006 30.768 1.00 92.81 482 PRO A N 1
ATOM 3715 C CA . PRO A 1 482 ? -13.618 -19.617 32.011 1.00 92.81 482 PRO A CA 1
ATOM 3716 C C . PRO A 1 482 ? -12.114 -19.927 31.979 1.00 92.81 482 PRO A C 1
ATOM 3718 O O . PRO A 1 482 ? -11.442 -19.916 33.006 1.00 92.81 482 PRO A O 1
ATOM 3721 N N . TRP A 1 483 ? -11.562 -20.149 30.786 1.00 94.00 483 TRP A N 1
ATOM 3722 C CA . TRP A 1 483 ? -10.147 -20.428 30.557 1.00 94.00 483 TRP A CA 1
ATOM 3723 C C . TRP A 1 483 ? -9.328 -19.166 30.231 1.00 94.00 483 TRP A C 1
ATOM 3725 O O . TRP A 1 483 ? -8.192 -19.286 29.784 1.00 94.00 483 TRP A O 1
ATOM 3735 N N . ALA A 1 484 ? -9.856 -17.955 30.470 1.00 91.94 484 ALA A N 1
ATOM 3736 C CA . ALA A 1 484 ? -9.225 -16.690 30.071 1.00 91.94 484 ALA A CA 1
ATOM 3737 C C . ALA A 1 484 ? -7.777 -16.537 30.559 1.00 91.94 484 ALA A C 1
ATOM 3739 O O . ALA A 1 484 ? -6.915 -16.108 29.793 1.00 91.94 484 ALA A O 1
ATOM 3740 N N . LYS A 1 485 ? -7.489 -16.916 31.813 1.00 92.62 485 LYS A N 1
ATOM 3741 C CA . LYS A 1 485 ? -6.131 -16.850 32.381 1.00 92.62 485 LYS A CA 1
ATOM 3742 C C . LYS A 1 485 ? -5.172 -17.781 31.639 1.00 92.62 485 LYS A C 1
ATOM 3744 O O . LYS A 1 485 ? -4.133 -17.334 31.161 1.00 92.62 485 LYS A O 1
ATOM 3749 N N . THR A 1 486 ? -5.548 -19.053 31.503 1.00 93.06 486 THR A N 1
ATOM 3750 C CA . THR A 1 486 ? -4.739 -20.070 30.818 1.00 93.06 486 THR A CA 1
ATOM 3751 C C . THR A 1 486 ? -4.558 -19.728 29.346 1.00 93.06 486 THR A C 1
ATOM 3753 O O . THR A 1 486 ? -3.444 -19.760 28.840 1.00 93.06 486 THR A O 1
ATOM 3756 N N . GLY A 1 487 ? -5.630 -19.334 28.661 1.00 93.31 487 GLY A N 1
ATOM 3757 C CA . GLY A 1 487 ? -5.580 -18.959 27.254 1.00 93.31 487 GLY A CA 1
ATOM 3758 C C . GLY A 1 487 ? -4.736 -17.718 26.997 1.00 93.31 487 GLY A C 1
ATOM 3759 O O . GLY A 1 487 ? -3.957 -17.717 26.052 1.00 93.31 487 GLY A O 1
ATOM 3760 N N . SER A 1 488 ? -4.815 -16.703 27.864 1.00 93.06 488 SER A N 1
ATOM 3761 C CA . SER A 1 488 ? -3.938 -15.529 27.770 1.00 93.06 488 SER A CA 1
ATOM 3762 C C . SER A 1 488 ? -2.473 -15.915 27.977 1.00 93.06 488 SER A C 1
ATOM 3764 O O . SER A 1 488 ? -1.616 -15.483 27.213 1.00 93.06 488 SER A O 1
ATOM 3766 N N . LEU A 1 489 ? -2.173 -16.764 28.969 1.00 95.25 489 LEU A N 1
ATOM 3767 C CA . LEU A 1 489 ? -0.814 -17.261 29.202 1.00 95.25 489 LEU A CA 1
ATOM 3768 C C . LEU A 1 489 ? -0.276 -18.014 27.977 1.00 95.25 489 LEU A C 1
ATOM 3770 O O . LEU A 1 489 ? 0.848 -17.762 27.552 1.00 95.25 489 LEU A O 1
ATOM 3774 N N . VAL A 1 490 ? -1.090 -18.889 27.380 1.00 96.50 490 VAL A N 1
ATOM 3775 C CA . VAL A 1 490 ? -0.740 -19.619 26.152 1.00 96.50 490 VAL A CA 1
ATOM 3776 C C . VAL A 1 490 ? -0.534 -18.657 24.984 1.00 96.50 490 VAL A C 1
ATOM 3778 O O . VAL A 1 490 ? 0.455 -18.782 24.272 1.00 96.50 490 VAL A O 1
ATOM 3781 N N . GLN A 1 491 ? -1.414 -17.671 24.795 1.00 95.69 491 GLN A N 1
ATOM 3782 C CA . GLN A 1 491 ? -1.302 -16.689 23.716 1.00 95.69 491 GLN A CA 1
ATOM 3783 C C . GLN A 1 491 ? 0.014 -15.908 23.805 1.00 95.69 491 GLN A C 1
ATOM 3785 O O . GLN A 1 491 ? 0.770 -15.860 22.835 1.00 95.69 491 GLN A O 1
ATOM 3790 N N . TRP A 1 492 ? 0.323 -15.348 24.977 1.00 94.38 492 TRP A N 1
ATOM 3791 C CA . TRP A 1 492 ? 1.569 -14.614 25.204 1.00 94.38 492 TRP A CA 1
ATOM 3792 C C . TRP A 1 492 ? 2.802 -15.522 25.131 1.00 94.38 492 TRP A C 1
ATOM 3794 O O . TRP A 1 492 ? 3.821 -15.116 24.573 1.00 94.38 492 TRP A O 1
ATOM 3804 N N . GLY A 1 493 ? 2.699 -16.766 25.608 1.00 96.69 493 GLY A N 1
ATOM 3805 C CA . GLY A 1 493 ? 3.748 -17.777 25.476 1.00 96.69 493 GLY A CA 1
ATOM 3806 C C . GLY A 1 493 ? 4.051 -18.133 24.018 1.00 96.69 493 GLY A C 1
ATOM 3807 O O . GLY A 1 493 ? 5.215 -18.194 23.633 1.00 96.69 493 GLY A O 1
ATOM 3808 N N . LEU A 1 494 ? 3.025 -18.290 23.177 1.00 97.06 494 LEU A N 1
ATOM 3809 C CA . LEU A 1 494 ? 3.178 -18.547 21.741 1.00 97.06 494 LEU A CA 1
ATOM 3810 C C . LEU A 1 494 ? 3.799 -17.356 21.001 1.00 97.06 494 LEU A C 1
ATOM 3812 O O . LEU A 1 494 ? 4.617 -17.554 20.104 1.00 97.06 494 LEU A O 1
ATOM 3816 N N . ILE A 1 495 ? 3.456 -16.124 21.384 1.00 96.25 495 ILE A N 1
ATOM 3817 C CA . ILE A 1 495 ? 4.084 -14.909 20.839 1.00 96.25 495 ILE A CA 1
ATOM 3818 C C . ILE A 1 495 ? 5.574 -14.873 21.201 1.00 96.25 495 ILE A C 1
ATOM 3820 O O . ILE A 1 495 ? 6.412 -14.658 20.325 1.00 96.25 495 ILE A O 1
ATOM 3824 N N . ALA A 1 496 ? 5.915 -15.134 22.467 1.00 96.06 496 ALA A N 1
ATOM 3825 C CA . ALA A 1 496 ? 7.305 -15.192 22.916 1.00 96.06 496 ALA A CA 1
ATOM 3826 C C . ALA A 1 496 ? 8.087 -16.306 22.200 1.00 96.06 496 ALA A C 1
ATOM 3828 O O . ALA A 1 496 ? 9.198 -16.070 21.727 1.00 96.06 496 ALA A O 1
ATOM 3829 N N . LEU A 1 497 ? 7.481 -17.488 22.041 1.00 97.50 497 LEU A N 1
ATOM 3830 C CA . LEU A 1 497 ? 8.057 -18.604 21.290 1.00 97.50 497 LEU A CA 1
ATOM 3831 C C . LEU A 1 497 ? 8.277 -18.247 19.815 1.00 97.50 497 LEU A C 1
ATOM 3833 O O . LEU A 1 497 ? 9.318 -18.580 19.260 1.00 97.50 497 LEU A O 1
ATOM 3837 N N . THR A 1 498 ? 7.333 -17.535 19.193 1.00 97.38 498 THR A N 1
ATOM 3838 C CA . THR A 1 498 ? 7.461 -17.049 17.810 1.00 97.38 498 THR A CA 1
ATOM 3839 C C . THR A 1 498 ? 8.674 -16.127 17.678 1.00 97.38 498 THR A C 1
ATOM 3841 O O . THR A 1 498 ? 9.501 -16.325 16.791 1.00 97.38 498 THR A O 1
ATOM 3844 N N . GLY A 1 499 ? 8.831 -15.164 18.594 1.00 96.06 499 GLY A N 1
ATOM 3845 C CA . GLY A 1 499 ? 10.000 -14.280 18.628 1.00 96.06 499 GLY A CA 1
ATOM 3846 C C . GLY A 1 499 ? 11.314 -15.040 18.839 1.00 96.06 499 GLY A C 1
ATOM 3847 O O . GLY A 1 499 ? 12.279 -14.813 18.111 1.00 96.06 499 GLY A O 1
ATOM 3848 N N . ALA A 1 500 ? 11.343 -15.991 19.775 1.00 96.88 500 ALA A N 1
ATOM 3849 C CA . ALA A 1 500 ? 12.517 -16.823 20.037 1.00 96.88 500 ALA A CA 1
ATOM 3850 C C . ALA A 1 500 ? 12.898 -17.698 18.829 1.00 96.88 500 ALA A C 1
ATOM 3852 O O . ALA A 1 500 ? 14.075 -17.795 18.488 1.00 96.88 500 ALA A O 1
ATOM 3853 N N . ALA A 1 501 ? 11.914 -18.288 18.146 1.00 96.75 501 ALA A N 1
ATOM 3854 C CA . ALA A 1 501 ? 12.130 -19.091 16.946 1.00 96.75 501 ALA A CA 1
ATOM 3855 C C . ALA A 1 501 ? 12.669 -18.249 15.778 1.00 96.75 501 ALA A C 1
ATOM 3857 O O . ALA A 1 501 ? 13.598 -18.681 15.099 1.00 96.75 501 ALA A O 1
ATOM 3858 N N . ILE A 1 502 ? 12.146 -17.033 15.579 1.00 95.44 502 ILE A N 1
ATOM 3859 C CA . ILE A 1 502 ? 12.663 -16.076 14.587 1.00 95.44 502 ILE A CA 1
ATOM 3860 C C . ILE A 1 502 ? 14.137 -15.757 14.861 1.00 95.44 502 ILE A C 1
ATOM 3862 O O . ILE A 1 502 ? 14.970 -15.868 13.960 1.00 95.44 502 ILE A O 1
ATOM 3866 N N . ILE A 1 503 ? 14.469 -15.413 16.110 1.00 94.81 503 ILE A N 1
ATOM 3867 C CA . ILE A 1 503 ? 15.844 -15.104 16.519 1.00 94.81 503 ILE A CA 1
ATOM 3868 C C . ILE A 1 503 ? 16.753 -16.319 16.305 1.00 94.81 503 ILE A C 1
ATOM 3870 O O . ILE A 1 503 ? 17.814 -16.184 15.699 1.00 94.81 503 ILE A O 1
ATOM 3874 N N . GLY A 1 504 ? 16.330 -17.509 16.739 1.00 95.06 504 GLY A N 1
ATOM 3875 C CA . GLY A 1 504 ? 17.100 -18.745 16.584 1.00 95.06 504 GLY A CA 1
ATOM 3876 C C . GLY A 1 504 ? 17.383 -19.091 15.120 1.00 95.06 504 GLY A C 1
ATOM 3877 O O . GLY A 1 504 ? 18.531 -19.355 14.762 1.00 95.06 504 GLY A O 1
ATOM 3878 N N . LEU A 1 505 ? 16.365 -19.018 14.255 1.00 93.56 505 LEU A N 1
ATOM 3879 C CA . LEU A 1 505 ? 16.515 -19.234 12.811 1.00 93.56 505 LEU A CA 1
ATOM 3880 C C . LEU A 1 505 ? 17.449 -18.207 12.170 1.00 93.56 505 LEU A C 1
ATOM 3882 O O . LEU A 1 505 ? 18.248 -18.559 11.303 1.00 93.56 505 LEU A O 1
ATOM 3886 N N . GLY A 1 506 ? 17.362 -16.945 12.588 1.00 91.12 506 GLY A N 1
ATOM 3887 C CA . GLY A 1 506 ? 18.213 -15.885 12.070 1.00 91.12 506 GLY A CA 1
ATOM 3888 C C . GLY A 1 506 ? 19.674 -16.014 12.491 1.00 91.12 506 GLY A C 1
ATOM 3889 O O . GLY A 1 506 ? 20.556 -15.860 11.648 1.00 91.12 506 GLY A O 1
ATOM 3890 N N . ILE A 1 507 ? 19.941 -16.348 13.759 1.00 92.12 507 ILE A N 1
ATOM 3891 C CA . ILE A 1 507 ? 21.300 -16.616 14.254 1.00 92.12 507 ILE A CA 1
ATOM 3892 C C . ILE A 1 507 ? 21.894 -17.816 13.514 1.00 92.12 507 ILE A C 1
ATOM 3894 O O . ILE A 1 507 ? 23.022 -17.743 13.033 1.00 92.12 507 ILE A O 1
ATOM 3898 N N . TYR A 1 508 ? 21.127 -18.896 13.351 1.00 92.44 508 TYR A N 1
ATOM 3899 C CA . TYR A 1 508 ? 21.569 -20.049 12.569 1.00 92.44 508 TYR A CA 1
ATOM 3900 C C . TYR A 1 508 ? 21.882 -19.663 11.112 1.00 92.44 508 TYR A C 1
ATOM 3902 O O . TYR A 1 508 ? 22.964 -19.959 10.607 1.00 92.44 508 TYR A O 1
ATOM 3910 N N . GLY A 1 509 ? 20.981 -18.927 10.453 1.00 87.69 509 GLY A N 1
ATOM 3911 C CA . GLY A 1 509 ? 21.164 -18.452 9.079 1.00 87.69 509 GLY A CA 1
ATOM 3912 C C . GLY A 1 509 ? 22.353 -17.502 8.891 1.00 87.69 509 GLY A C 1
ATOM 3913 O O . GLY A 1 509 ? 22.946 -17.467 7.809 1.00 87.69 509 GLY A O 1
ATOM 3914 N N . TYR A 1 510 ? 22.732 -16.755 9.932 1.00 88.19 510 TYR A N 1
ATOM 3915 C CA . TYR A 1 510 ? 23.890 -15.860 9.916 1.00 88.19 510 TYR A CA 1
ATOM 3916 C C . TYR A 1 510 ? 25.198 -16.631 9.707 1.00 88.19 510 TYR A C 1
ATOM 3918 O O . TYR A 1 510 ? 25.993 -16.271 8.837 1.00 88.19 510 TYR A O 1
ATOM 3926 N N . PHE A 1 511 ? 25.386 -17.725 10.448 1.00 90.00 511 PHE A N 1
ATOM 3927 C CA . PHE A 1 511 ? 26.582 -18.569 10.362 1.00 90.00 511 PHE A CA 1
ATOM 3928 C C . PHE A 1 511 ? 26.513 -19.620 9.245 1.00 90.00 511 PHE A C 1
ATOM 3930 O O . PHE A 1 511 ? 27.509 -20.280 8.956 1.00 90.00 511 PHE A O 1
ATOM 3937 N N . ALA A 1 512 ? 25.357 -19.774 8.596 1.00 88.81 512 ALA A N 1
ATOM 3938 C CA . ALA A 1 512 ? 25.162 -20.753 7.538 1.00 88.81 512 ALA A CA 1
ATOM 3939 C C . ALA A 1 512 ? 25.630 -20.252 6.148 1.00 88.81 512 ALA A C 1
ATOM 3941 O O . ALA A 1 512 ? 25.673 -19.037 5.890 1.00 88.81 512 ALA A O 1
ATOM 3942 N N . PRO A 1 513 ? 25.922 -21.182 5.213 1.00 86.88 513 PRO A N 1
ATOM 3943 C CA . PRO A 1 513 ? 26.154 -20.871 3.803 1.00 86.88 513 PRO A CA 1
ATOM 3944 C C . PRO A 1 513 ? 24.979 -20.123 3.154 1.00 86.88 513 PRO A C 1
ATOM 3946 O O . PRO A 1 513 ? 23.830 -20.246 3.582 1.00 86.88 513 PRO A O 1
ATOM 3949 N N . ALA A 1 514 ? 25.248 -19.392 2.067 1.00 75.38 514 ALA A N 1
ATOM 3950 C CA . ALA A 1 514 ? 24.279 -18.493 1.429 1.00 75.38 514 ALA A CA 1
ATOM 3951 C C . ALA A 1 514 ? 22.941 -19.162 1.047 1.00 75.38 514 ALA A C 1
ATOM 3953 O O . ALA A 1 514 ? 21.883 -18.577 1.270 1.00 75.38 514 ALA A O 1
ATOM 3954 N N . HIS A 1 515 ? 22.964 -20.400 0.540 1.00 76.50 515 HIS A N 1
ATOM 3955 C CA . HIS A 1 515 ? 21.741 -21.123 0.171 1.00 76.50 515 HIS A CA 1
ATOM 3956 C C . HIS A 1 515 ? 20.849 -21.430 1.391 1.00 76.50 515 HIS A C 1
ATOM 3958 O O . HIS A 1 515 ? 19.637 -21.224 1.337 1.00 76.50 515 HIS A O 1
ATOM 3964 N N . ILE A 1 516 ? 21.445 -21.834 2.520 1.00 84.31 516 ILE A N 1
ATOM 3965 C CA . ILE A 1 516 ? 20.725 -22.065 3.783 1.00 84.31 516 ILE A CA 1
ATOM 3966 C C . ILE A 1 516 ? 20.223 -20.735 4.350 1.00 84.31 516 ILE A C 1
ATOM 3968 O O . ILE A 1 516 ? 19.087 -20.642 4.807 1.00 84.31 516 ILE A O 1
ATOM 3972 N N . ARG A 1 517 ? 21.024 -19.668 4.271 1.00 82.25 517 ARG A N 1
ATOM 3973 C CA . ARG A 1 517 ? 20.639 -18.328 4.739 1.00 82.25 517 ARG A CA 1
ATOM 3974 C C . ARG A 1 517 ? 19.359 -17.818 4.071 1.00 82.25 517 ARG A C 1
ATOM 3976 O O . ARG A 1 517 ? 18.478 -17.290 4.753 1.00 82.25 517 ARG A O 1
ATOM 3983 N N . ILE A 1 518 ? 19.214 -18.021 2.763 1.00 78.62 518 ILE A N 1
ATOM 3984 C CA . ILE A 1 518 ? 17.986 -17.671 2.034 1.00 78.62 518 ILE A CA 1
ATOM 3985 C C . ILE A 1 518 ? 16.805 -18.501 2.556 1.00 78.62 518 ILE A C 1
ATOM 3987 O O . ILE A 1 518 ? 15.772 -17.941 2.920 1.00 78.62 518 ILE A O 1
ATOM 3991 N N . GLN A 1 519 ? 16.971 -19.819 2.699 1.00 83.19 519 GLN A N 1
ATOM 3992 C CA . GLN A 1 519 ? 15.916 -20.696 3.222 1.00 83.19 519 GLN A CA 1
ATOM 3993 C C . GLN A 1 519 ? 15.492 -20.323 4.647 1.00 83.19 519 GLN A C 1
ATOM 3995 O O . GLN A 1 519 ? 14.301 -20.233 4.934 1.00 83.19 519 GLN A O 1
ATOM 4000 N N . THR A 1 520 ? 16.441 -20.049 5.545 1.00 87.81 520 THR A N 1
ATOM 4001 C CA . THR A 1 520 ? 16.135 -19.625 6.924 1.00 87.81 520 THR A CA 1
ATOM 4002 C C . THR A 1 520 ? 15.361 -18.310 6.968 1.00 87.81 520 THR A C 1
ATOM 4004 O O . THR A 1 520 ? 14.523 -18.132 7.848 1.00 87.81 520 THR A O 1
ATOM 4007 N N . SER A 1 521 ? 15.579 -17.413 6.002 1.00 83.38 521 SER A N 1
ATOM 4008 C CA . SER A 1 521 ? 14.817 -16.166 5.882 1.00 83.38 521 SER A CA 1
ATOM 4009 C C . SER A 1 521 ? 13.357 -16.444 5.511 1.00 83.38 521 SER A C 1
ATOM 4011 O O . SER A 1 521 ? 12.455 -15.860 6.105 1.00 83.38 521 SER A O 1
ATOM 4013 N N . ILE A 1 522 ? 13.104 -17.401 4.610 1.00 85.06 522 ILE A N 1
ATOM 4014 C CA . ILE A 1 522 ? 11.747 -17.875 4.284 1.00 85.06 522 ILE A CA 1
ATOM 4015 C C . ILE A 1 522 ? 11.090 -18.511 5.518 1.00 85.06 522 ILE A C 1
ATOM 4017 O O . ILE A 1 522 ? 9.940 -18.206 5.838 1.00 85.06 522 ILE A O 1
ATOM 4021 N N . TRP A 1 523 ? 11.819 -19.348 6.261 1.00 89.75 523 TRP A N 1
ATOM 4022 C CA . TRP A 1 523 ? 11.303 -19.974 7.481 1.00 89.75 523 TRP A CA 1
ATOM 4023 C C . TRP A 1 523 ? 10.952 -18.962 8.575 1.00 89.75 523 TRP A C 1
ATOM 4025 O O . TRP A 1 523 ? 9.903 -19.108 9.197 1.00 89.75 523 TRP A O 1
ATOM 4035 N N . GLN A 1 524 ? 11.756 -17.912 8.780 1.00 91.81 524 GLN A N 1
ATOM 4036 C CA . GLN A 1 524 ? 11.424 -16.829 9.720 1.00 91.81 524 GLN A CA 1
ATOM 4037 C C . GLN A 1 524 ? 10.071 -16.185 9.382 1.00 91.81 524 GLN A C 1
ATOM 4039 O O . GLN A 1 524 ? 9.258 -15.938 10.272 1.00 91.81 524 GLN A O 1
ATOM 4044 N N . ILE A 1 525 ? 9.800 -15.967 8.091 1.00 87.38 525 ILE A N 1
ATOM 4045 C CA . ILE A 1 525 ? 8.531 -15.408 7.610 1.00 87.38 525 ILE A CA 1
ATOM 4046 C C . ILE A 1 525 ? 7.373 -16.375 7.877 1.00 87.38 525 ILE A C 1
ATOM 4048 O O . ILE A 1 525 ? 6.332 -15.966 8.389 1.00 87.38 525 ILE A O 1
ATOM 4052 N N . LEU A 1 526 ? 7.543 -17.660 7.560 1.00 90.38 526 LEU A N 1
ATOM 4053 C CA . LEU A 1 526 ? 6.511 -18.674 7.792 1.00 90.38 526 LEU A CA 1
ATOM 4054 C C . LEU A 1 526 ? 6.195 -18.839 9.283 1.00 90.38 526 LEU A C 1
ATOM 4056 O O . LEU A 1 526 ? 5.025 -18.951 9.643 1.00 90.38 526 LEU A O 1
ATOM 4060 N N . VAL A 1 527 ? 7.214 -18.798 10.145 1.00 94.75 527 VAL A N 1
ATOM 4061 C CA . VAL A 1 527 ? 7.054 -18.811 11.605 1.00 94.75 527 VAL A CA 1
ATOM 4062 C C . VAL A 1 527 ? 6.289 -17.579 12.078 1.00 94.75 527 VAL A C 1
ATOM 4064 O O . VAL A 1 527 ? 5.347 -17.721 12.853 1.00 94.75 527 VAL A O 1
ATOM 4067 N N . LEU A 1 528 ? 6.627 -16.387 11.578 1.00 93.38 528 LEU A N 1
ATOM 4068 C CA . LEU A 1 528 ? 5.908 -15.156 11.905 1.00 93.38 528 LEU A CA 1
ATOM 4069 C C . LEU A 1 528 ? 4.432 -15.233 11.488 1.00 93.38 528 LEU A C 1
ATOM 4071 O O . LEU A 1 528 ? 3.553 -14.998 12.312 1.00 93.38 528 LEU A O 1
ATOM 4075 N N . ILE A 1 529 ? 4.144 -15.602 10.235 1.00 90.69 529 ILE A N 1
ATOM 4076 C CA . ILE A 1 529 ? 2.768 -15.721 9.728 1.00 90.69 529 ILE A CA 1
ATOM 4077 C C . ILE A 1 529 ? 1.999 -16.793 10.508 1.00 90.69 529 ILE A C 1
ATOM 4079 O O . ILE A 1 529 ? 0.870 -16.550 10.931 1.00 90.69 529 ILE A O 1
ATOM 4083 N N . GLY A 1 530 ? 2.604 -17.962 10.731 1.00 93.44 530 GLY A N 1
ATOM 4084 C CA . GLY A 1 530 ? 2.008 -19.045 11.511 1.00 93.44 530 GLY A CA 1
ATOM 4085 C C . GLY A 1 530 ? 1.696 -18.615 12.944 1.00 93.44 530 GLY A C 1
ATOM 4086 O O . GLY A 1 530 ? 0.573 -18.808 13.409 1.00 93.44 530 GLY A O 1
ATOM 4087 N N . GLY A 1 531 ? 2.646 -17.957 13.612 1.00 95.00 531 GLY A N 1
ATOM 4088 C CA . GLY A 1 531 ? 2.478 -17.410 14.957 1.00 95.00 531 GLY A CA 1
ATOM 4089 C C . GLY A 1 531 ? 1.355 -16.378 15.026 1.00 95.00 531 GLY A C 1
ATOM 4090 O O . GLY A 1 531 ? 0.492 -16.472 15.901 1.00 95.00 531 GLY A O 1
ATOM 4091 N N . ILE A 1 532 ? 1.295 -15.449 14.067 1.00 93.25 532 ILE A N 1
ATOM 4092 C CA . ILE A 1 532 ? 0.215 -14.460 13.946 1.00 93.25 532 ILE A CA 1
ATOM 4093 C C . ILE A 1 532 ? -1.136 -15.152 13.767 1.00 93.25 532 ILE A C 1
ATOM 4095 O O . ILE A 1 532 ? -2.059 -14.881 14.525 1.00 93.25 532 ILE A O 1
ATOM 4099 N N . VAL A 1 533 ? -1.265 -16.077 12.813 1.00 93.00 533 VAL A N 1
ATOM 4100 C CA . VAL A 1 533 ? -2.538 -16.759 12.534 1.00 93.00 533 VAL A CA 1
ATOM 4101 C C . VAL A 1 533 ? -3.016 -17.556 13.747 1.00 93.00 533 VAL A C 1
ATOM 4103 O O . VAL A 1 533 ? -4.166 -17.407 14.152 1.00 93.00 533 VAL A O 1
ATOM 4106 N N . VAL A 1 534 ? -2.147 -18.366 14.357 1.00 95.81 534 VAL A N 1
ATOM 4107 C CA . VAL A 1 534 ? -2.506 -19.196 15.517 1.00 95.81 534 VAL A CA 1
ATOM 4108 C C . VAL A 1 534 ? -2.926 -18.326 16.699 1.00 95.81 534 VAL A C 1
ATOM 4110 O O . VAL A 1 534 ? -3.984 -18.548 17.291 1.00 95.81 534 VAL A O 1
ATOM 4113 N N . THR A 1 535 ? -2.133 -17.306 17.030 1.00 95.94 535 THR A N 1
ATOM 4114 C CA . THR A 1 535 ? -2.423 -16.433 18.177 1.00 95.94 535 THR A CA 1
ATOM 4115 C C . THR A 1 535 ? -3.622 -15.525 17.926 1.00 95.94 535 THR A C 1
ATOM 4117 O O . THR A 1 535 ? -4.340 -15.227 18.876 1.00 95.94 535 THR A O 1
ATOM 4120 N N . PHE A 1 536 ? -3.888 -15.136 16.675 1.00 93.81 536 PHE A N 1
ATOM 4121 C CA . PHE A 1 536 ? -5.073 -14.370 16.293 1.00 93.81 536 PHE A CA 1
ATOM 4122 C C . PHE A 1 536 ? -6.330 -15.232 16.366 1.00 93.81 536 PHE A C 1
ATOM 4124 O O . PHE A 1 536 ? -7.350 -14.779 16.864 1.00 93.81 536 PHE A O 1
ATOM 4131 N N . VAL A 1 537 ? -6.285 -16.486 15.912 1.00 94.19 537 VAL A N 1
ATOM 4132 C CA . VAL A 1 537 ? -7.420 -17.413 16.049 1.00 94.19 537 VAL A CA 1
ATOM 4133 C C . VAL A 1 537 ? -7.728 -17.662 17.526 1.00 94.19 537 VAL A C 1
ATOM 4135 O O . VAL A 1 537 ? -8.884 -17.562 17.935 1.00 94.19 537 VAL A O 1
ATOM 4138 N N . LEU A 1 538 ? -6.699 -17.904 18.343 1.00 94.25 538 LEU A N 1
ATOM 4139 C CA . LEU A 1 538 ? -6.850 -18.020 19.793 1.00 94.25 538 LEU A CA 1
ATOM 4140 C C . LEU A 1 538 ? -7.453 -16.746 20.406 1.00 94.25 538 LEU A C 1
ATOM 4142 O O . LEU A 1 538 ? -8.341 -16.835 21.252 1.00 94.25 538 LEU A O 1
ATOM 4146 N N . ASP A 1 539 ? -7.023 -15.573 19.935 1.00 93.94 539 ASP A N 1
ATOM 4147 C CA . ASP A 1 539 ? -7.557 -14.272 20.341 1.00 93.94 539 ASP A CA 1
ATOM 4148 C C . ASP A 1 539 ? -9.067 -14.151 20.113 1.00 93.94 539 ASP A C 1
ATOM 4150 O O . ASP A 1 539 ? -9.797 -13.667 20.977 1.00 93.94 539 ASP A O 1
ATOM 4154 N N . GLN A 1 540 ? -9.548 -14.611 18.953 1.00 92.19 540 GLN A N 1
ATOM 4155 C CA . GLN A 1 540 ? -10.975 -14.584 18.620 1.00 92.19 540 GLN A CA 1
ATOM 4156 C C . GLN A 1 540 ? -11.792 -15.412 19.615 1.00 92.19 540 GLN A C 1
ATOM 4158 O O . GLN A 1 540 ? -12.853 -14.971 20.056 1.00 92.19 540 GLN A O 1
ATOM 4163 N N . PHE A 1 541 ? -11.288 -16.586 20.005 1.00 93.62 541 PHE A N 1
ATOM 4164 C CA . PHE A 1 541 ? -11.941 -17.431 21.005 1.00 93.62 541 PHE A CA 1
ATOM 4165 C C . PHE A 1 541 ? -11.845 -16.853 22.421 1.00 93.62 541 PHE A C 1
ATOM 4167 O O . PHE A 1 541 ? -12.808 -16.951 23.177 1.00 93.62 541 PHE A O 1
ATOM 4174 N N . LEU A 1 542 ? -10.726 -16.216 22.776 1.00 92.62 542 LEU A N 1
ATOM 4175 C CA . LEU A 1 542 ? -10.556 -15.540 24.067 1.00 92.62 542 LEU A CA 1
ATOM 4176 C C . LEU A 1 542 ? -11.530 -14.373 24.246 1.00 92.62 542 LEU A C 1
ATOM 4178 O O . LEU A 1 542 ? -12.068 -14.169 25.334 1.00 92.62 542 LEU A O 1
ATOM 4182 N N . LEU A 1 543 ? -11.765 -13.614 23.176 1.00 90.38 543 LEU A N 1
ATOM 4183 C CA . LEU A 1 543 ? -12.669 -12.466 23.173 1.00 90.38 543 LEU A CA 1
ATOM 4184 C C . LEU A 1 543 ? -14.141 -12.848 22.962 1.00 90.38 543 LEU A C 1
ATOM 4186 O O . LEU A 1 543 ? -15.004 -11.965 22.964 1.00 90.38 543 LEU A O 1
ATOM 4190 N N . ALA A 1 544 ? -14.453 -14.135 22.799 1.00 89.19 544 ALA A N 1
ATOM 4191 C CA . ALA A 1 544 ? -15.822 -14.595 22.627 1.00 89.19 544 ALA A CA 1
ATOM 4192 C C . ALA A 1 544 ? -16.668 -14.239 23.862 1.00 89.19 544 ALA A C 1
ATOM 4194 O O . ALA A 1 544 ? -16.415 -14.704 24.970 1.00 89.19 544 ALA A O 1
ATOM 4195 N N . GLY A 1 545 ? -17.676 -13.384 23.669 1.00 83.81 545 GLY A N 1
ATOM 4196 C CA . GLY A 1 545 ? -18.541 -12.914 24.756 1.00 83.81 545 GLY A CA 1
ATOM 4197 C C . GLY A 1 545 ? -17.871 -11.938 25.732 1.00 83.81 545 GLY A C 1
ATOM 4198 O O . GLY A 1 545 ? -18.398 -11.729 26.829 1.00 83.81 545 GLY A O 1
ATOM 4199 N N . ALA A 1 546 ? -16.723 -11.352 25.372 1.00 85.56 546 ALA A N 1
ATOM 4200 C CA . ALA A 1 546 ? -16.048 -10.356 26.199 1.00 85.56 546 ALA A CA 1
ATOM 4201 C C . ALA A 1 546 ? -16.956 -9.144 26.468 1.00 85.56 546 ALA A C 1
ATOM 4203 O O . ALA A 1 546 ? -17.664 -8.662 25.582 1.00 85.56 546 ALA A O 1
ATOM 4204 N N . ARG A 1 547 ? -16.915 -8.630 27.702 1.00 84.06 547 ARG A N 1
ATOM 4205 C CA . ARG A 1 547 ? -17.663 -7.426 28.091 1.00 84.06 547 ARG A CA 1
ATOM 4206 C C . ARG A 1 547 ? -16.808 -6.191 27.852 1.00 84.06 547 ARG A C 1
ATOM 4208 O O . ARG A 1 547 ? -15.651 -6.154 28.264 1.00 84.06 547 ARG A O 1
ATOM 4215 N N . THR A 1 548 ? -17.380 -5.174 27.222 1.00 82.12 548 THR A N 1
ATOM 4216 C CA . THR A 1 548 ? -16.707 -3.882 27.038 1.00 82.12 548 THR A CA 1
ATOM 4217 C C . THR A 1 548 ? -16.938 -3.028 28.284 1.00 82.12 548 THR A C 1
ATOM 4219 O O . THR A 1 548 ? -18.082 -2.864 28.699 1.00 82.12 548 THR A O 1
ATOM 4222 N N . GLN A 1 549 ? -15.868 -2.519 28.901 1.00 78.44 549 GLN A N 1
ATOM 4223 C CA . GLN A 1 549 ? -15.927 -1.744 30.149 1.00 78.44 549 GLN A CA 1
ATOM 4224 C C . GLN A 1 549 ? -16.665 -0.415 29.967 1.00 78.44 549 GLN A C 1
ATOM 4226 O O . GLN A 1 549 ? -17.442 -0.015 30.829 1.00 78.44 549 GLN A O 1
ATOM 4231 N N . ALA A 1 550 ? -16.437 0.257 28.839 1.00 77.81 550 ALA A N 1
ATOM 4232 C CA . ALA A 1 550 ? -17.135 1.473 28.450 1.00 77.81 550 ALA A CA 1
ATOM 4233 C C . ALA A 1 550 ? -17.076 1.666 26.930 1.00 77.81 550 ALA A C 1
ATOM 4235 O O . ALA A 1 550 ? -16.190 1.134 26.258 1.00 77.81 550 ALA A O 1
ATOM 4236 N N . ALA A 1 551 ? -18.002 2.459 26.390 1.00 80.38 551 ALA A N 1
ATOM 4237 C CA . ALA A 1 551 ? -17.981 2.827 24.980 1.00 80.38 551 ALA A CA 1
ATOM 4238 C C . ALA A 1 551 ? -16.706 3.617 24.624 1.00 80.38 551 ALA A C 1
ATOM 4240 O O . ALA A 1 551 ? -16.203 4.423 25.413 1.00 80.38 551 ALA A O 1
ATOM 4241 N N . VAL A 1 552 ? -16.196 3.386 23.413 1.00 85.81 552 VAL A N 1
ATOM 4242 C CA . VAL A 1 552 ? -15.064 4.141 22.861 1.00 85.81 552 VAL A CA 1
ATOM 4243 C C . VAL A 1 552 ? -15.492 5.589 22.636 1.00 85.81 552 VAL A C 1
ATOM 4245 O O . VAL A 1 552 ? -16.523 5.849 22.017 1.00 85.81 552 VAL A O 1
ATOM 4248 N N . ARG A 1 553 ? -14.681 6.536 23.109 1.00 90.88 553 ARG A N 1
ATOM 4249 C CA . ARG A 1 553 ? -14.929 7.977 22.994 1.00 90.88 553 ARG A CA 1
ATOM 4250 C C . ARG A 1 553 ? -14.417 8.496 21.650 1.00 90.88 553 ARG A C 1
ATOM 4252 O O . ARG A 1 553 ? -13.333 9.062 21.558 1.00 90.88 553 ARG A O 1
ATOM 4259 N N . TRP A 1 554 ? -15.168 8.246 20.583 1.00 91.81 554 TRP A N 1
ATOM 4260 C CA . TRP A 1 554 ? -14.834 8.767 19.255 1.00 91.81 554 TRP A CA 1
ATOM 4261 C C . TRP A 1 554 ? -14.849 10.300 19.243 1.00 91.81 554 TRP A C 1
ATOM 4263 O O . TRP A 1 554 ? -15.683 10.924 19.890 1.00 91.81 554 TRP A O 1
ATOM 4273 N N . GLY A 1 555 ? -13.912 10.911 18.518 1.00 91.94 555 GLY A N 1
ATOM 4274 C CA . GLY A 1 555 ? -13.803 12.368 18.403 1.00 91.94 555 GLY A CA 1
ATOM 4275 C C . GLY A 1 555 ? -12.853 13.003 19.422 1.00 91.94 555 GLY A C 1
ATOM 4276 O O . GLY A 1 555 ? -12.490 14.169 19.270 1.00 91.94 555 GLY A O 1
ATOM 4277 N N . THR A 1 556 ? -12.384 12.244 20.421 1.00 93.12 556 THR A N 1
ATOM 4278 C CA . THR A 1 556 ? -11.455 12.734 21.458 1.00 93.12 556 THR A CA 1
ATOM 4279 C C . THR A 1 556 ? -9.984 12.464 21.136 1.00 93.12 556 THR A C 1
ATOM 4281 O O . THR A 1 556 ? -9.115 12.648 21.990 1.00 93.12 556 THR A O 1
ATOM 4284 N N . MET A 1 557 ? -9.679 12.001 19.921 1.00 93.75 557 MET A N 1
ATOM 4285 C CA . MET A 1 557 ? -8.307 11.762 19.479 1.00 93.75 557 MET A CA 1
ATOM 4286 C C . MET A 1 557 ? -7.493 13.070 19.506 1.00 93.75 557 MET A C 1
ATOM 4288 O O . MET A 1 557 ? -7.939 14.087 18.964 1.00 93.75 557 MET A O 1
ATOM 4292 N N . PRO A 1 558 ? -6.286 13.093 20.102 1.00 94.69 558 PRO A N 1
ATOM 4293 C CA . PRO A 1 558 ? -5.490 14.311 20.163 1.00 94.69 558 PRO A CA 1
ATOM 4294 C C . PRO A 1 558 ? -5.046 14.751 18.762 1.00 94.69 558 PRO A C 1
ATOM 4296 O O . PRO A 1 558 ? -4.719 13.921 17.912 1.00 94.69 558 PRO A O 1
ATOM 4299 N N . ARG A 1 559 ? -4.939 16.070 18.539 1.00 94.69 559 ARG A N 1
ATOM 4300 C CA . ARG A 1 559 ? -4.577 16.665 17.231 1.00 94.69 559 ARG A CA 1
ATOM 4301 C C . ARG A 1 559 ? -3.298 16.086 16.622 1.00 94.69 559 ARG A C 1
ATOM 4303 O O . ARG A 1 559 ? -3.232 15.895 15.414 1.00 94.69 559 ARG A O 1
ATOM 4310 N N . ARG A 1 560 ? -2.313 15.737 17.457 1.00 96.06 560 ARG A N 1
ATOM 4311 C CA . ARG A 1 560 ? -1.067 15.089 17.015 1.00 96.06 560 ARG A CA 1
ATOM 4312 C C . ARG A 1 560 ? -1.300 13.777 16.257 1.00 96.06 560 ARG A C 1
ATOM 4314 O O . ARG A 1 560 ? -0.566 13.506 15.321 1.00 96.06 560 ARG A O 1
ATOM 4321 N N . GLY A 1 561 ? -2.342 13.010 16.590 1.00 95.56 561 GLY A N 1
ATOM 4322 C CA . GLY A 1 561 ? -2.713 11.816 15.825 1.00 95.56 561 GLY A CA 1
ATOM 4323 C C . GLY A 1 561 ? -3.164 12.155 14.402 1.00 95.56 561 GLY A C 1
ATOM 4324 O O . GLY A 1 561 ? -2.817 11.457 13.458 1.00 95.56 561 GLY A O 1
ATOM 4325 N N . GLN A 1 562 ? -3.862 13.274 14.219 1.00 96.56 562 GLN A N 1
ATOM 4326 C CA . GLN A 1 562 ? -4.307 13.713 12.894 1.00 96.56 562 GLN A CA 1
ATOM 4327 C C . GLN A 1 562 ? -3.130 14.180 12.030 1.00 96.56 562 GLN A C 1
ATOM 4329 O O . GLN A 1 562 ? -3.048 13.831 10.855 1.00 96.56 562 GLN A O 1
ATOM 4334 N N . TYR A 1 563 ? -2.167 14.892 12.623 1.00 97.19 563 TYR A N 1
ATOM 4335 C CA . TYR A 1 563 ? -0.927 15.252 11.928 1.00 97.19 563 TYR A CA 1
ATOM 4336 C C . TYR A 1 563 ? -0.117 14.022 11.513 1.00 97.19 563 TYR A C 1
ATOM 4338 O O . TYR A 1 563 ? 0.451 14.013 10.426 1.00 97.19 563 TYR A O 1
ATOM 4346 N N . VAL A 1 564 ? -0.118 12.965 12.331 1.00 97.62 564 VAL A N 1
ATOM 4347 C CA . VAL A 1 564 ? 0.525 11.690 11.987 1.00 97.62 564 VAL A CA 1
ATOM 4348 C C . VAL A 1 564 ? -0.135 11.054 10.765 1.00 97.62 564 VAL A C 1
ATOM 4350 O O . VAL A 1 564 ? 0.582 10.669 9.854 1.00 97.62 564 VAL A O 1
ATOM 4353 N N . LEU A 1 565 ? -1.469 10.999 10.678 1.00 97.56 565 LEU A N 1
ATOM 4354 C CA . LEU A 1 565 ? -2.149 10.455 9.489 1.00 97.56 565 LEU A CA 1
ATOM 4355 C C . LEU A 1 565 ? -1.809 11.231 8.208 1.00 97.56 565 LEU A C 1
ATOM 4357 O O . LEU A 1 565 ? -1.560 10.625 7.169 1.00 97.56 565 LEU A O 1
ATOM 4361 N N . ILE A 1 566 ? -1.757 12.564 8.287 1.00 96.69 566 ILE A N 1
ATOM 4362 C CA . ILE A 1 566 ? -1.356 13.416 7.158 1.00 96.69 566 ILE A CA 1
ATOM 4363 C C . ILE A 1 566 ? 0.108 13.153 6.775 1.00 96.69 566 ILE A C 1
ATOM 4365 O O . ILE A 1 566 ? 0.419 13.006 5.594 1.00 96.69 566 ILE A O 1
ATOM 4369 N N . ALA A 1 567 ? 1.002 13.042 7.761 1.00 97.56 567 ALA A N 1
ATOM 4370 C CA . ALA A 1 567 ? 2.405 12.721 7.522 1.00 97.56 567 ALA A CA 1
ATOM 4371 C C . ALA A 1 567 ? 2.570 11.334 6.882 1.00 97.56 567 ALA A C 1
ATOM 4373 O O . ALA A 1 567 ? 3.308 11.201 5.912 1.00 97.56 567 ALA A O 1
ATOM 4374 N N . LEU A 1 568 ? 1.846 10.314 7.355 1.00 97.88 568 LEU A N 1
ATOM 4375 C CA . LEU A 1 568 ? 1.877 8.965 6.783 1.00 97.88 568 LEU A CA 1
ATOM 4376 C C . LEU A 1 568 ? 1.458 8.955 5.311 1.00 97.88 568 LEU A C 1
ATOM 4378 O O . LEU A 1 568 ? 2.112 8.298 4.504 1.00 97.88 568 LEU A O 1
ATOM 4382 N N . ALA A 1 569 ? 0.417 9.711 4.952 1.00 97.12 569 ALA A N 1
ATOM 4383 C CA . ALA A 1 569 ? 0.024 9.901 3.559 1.00 97.12 569 ALA A CA 1
ATOM 4384 C C . ALA A 1 569 ? 1.146 10.529 2.721 1.00 97.12 569 ALA A C 1
ATOM 4386 O O . ALA A 1 569 ? 1.426 10.059 1.622 1.00 97.12 569 ALA A O 1
ATOM 4387 N N . PHE A 1 570 ? 1.813 11.567 3.229 1.00 97.12 570 PHE A N 1
ATOM 4388 C CA . PHE A 1 570 ? 2.933 12.178 2.512 1.00 97.12 570 PHE A CA 1
ATOM 4389 C C . PHE A 1 570 ? 4.090 11.192 2.316 1.00 97.12 570 PHE A C 1
ATOM 4391 O O . PHE A 1 570 ? 4.600 11.035 1.208 1.00 97.12 570 PHE A O 1
ATOM 4398 N N . ILE A 1 571 ? 4.457 10.479 3.380 1.00 97.56 571 ILE A N 1
ATOM 4399 C CA . ILE A 1 571 ? 5.566 9.525 3.380 1.00 97.56 571 ILE A CA 1
ATOM 4400 C C . ILE A 1 571 ? 5.292 8.365 2.411 1.00 97.56 571 ILE A C 1
ATOM 4402 O O . ILE A 1 571 ? 6.193 7.991 1.664 1.00 97.56 571 ILE A O 1
ATOM 4406 N N . ILE A 1 572 ? 4.072 7.808 2.365 1.00 97.31 572 ILE A N 1
ATOM 4407 C CA . ILE A 1 572 ? 3.762 6.694 1.448 1.00 97.31 572 ILE A CA 1
ATOM 4408 C C . ILE A 1 572 ? 3.748 7.145 -0.019 1.00 97.31 572 ILE A C 1
ATOM 4410 O O . ILE A 1 572 ? 4.196 6.400 -0.890 1.00 97.31 572 ILE A O 1
ATOM 4414 N N . VAL A 1 573 ? 3.296 8.372 -0.298 1.00 97.50 573 VAL A N 1
ATOM 4415 C CA . VAL A 1 573 ? 3.352 8.966 -1.642 1.00 97.50 573 VAL A CA 1
ATOM 4416 C C . VAL A 1 573 ? 4.792 9.145 -2.096 1.00 97.50 573 VAL A C 1
ATOM 4418 O O . VAL A 1 573 ? 5.158 8.688 -3.181 1.00 97.50 573 VAL A O 1
ATOM 4421 N N . TRP A 1 574 ? 5.622 9.726 -1.235 1.00 97.25 574 TRP A N 1
ATOM 4422 C CA . TRP A 1 574 ? 7.035 9.916 -1.521 1.00 97.25 574 TRP A CA 1
ATOM 4423 C C . TRP A 1 574 ? 7.763 8.574 -1.702 1.00 97.25 574 TRP A C 1
ATOM 4425 O O . TRP A 1 574 ? 8.504 8.396 -2.668 1.00 97.25 574 TRP A O 1
ATOM 4435 N N . LEU A 1 575 ? 7.481 7.581 -0.845 1.00 95.75 575 LEU A N 1
ATOM 4436 C CA . LEU A 1 575 ? 8.015 6.219 -0.963 1.00 95.75 575 LEU A CA 1
ATOM 4437 C C . LEU A 1 575 ? 7.646 5.575 -2.302 1.00 95.75 575 LEU A C 1
ATOM 4439 O O . LEU A 1 575 ? 8.479 4.921 -2.925 1.00 95.75 575 LEU A O 1
ATOM 4443 N N . MET A 1 576 ? 6.410 5.755 -2.767 1.00 94.88 576 MET A N 1
ATOM 4444 C CA . MET A 1 576 ? 5.986 5.213 -4.055 1.00 94.88 576 MET A CA 1
ATOM 4445 C C . MET A 1 576 ? 6.702 5.891 -5.231 1.00 94.88 576 MET A C 1
ATOM 4447 O O . MET A 1 576 ? 6.986 5.228 -6.232 1.00 94.88 576 MET A O 1
ATOM 4451 N N . GLY A 1 577 ? 7.045 7.174 -5.087 1.00 94.25 577 GLY A N 1
ATOM 4452 C CA . GLY A 1 577 ? 7.971 7.896 -5.961 1.00 94.25 577 GLY A CA 1
ATOM 4453 C C . GLY A 1 577 ? 9.363 7.273 -5.993 1.00 94.25 577 GLY A C 1
ATOM 4454 O O . GLY A 1 577 ? 9.850 6.893 -7.058 1.00 94.25 577 GLY A O 1
ATOM 4455 N N . LEU A 1 578 ? 9.963 7.082 -4.815 1.00 93.50 578 LEU A N 1
ATOM 4456 C CA . LEU A 1 578 ? 11.284 6.468 -4.669 1.00 93.50 578 LEU A CA 1
ATOM 4457 C C . LEU A 1 578 ? 11.340 5.066 -5.286 1.00 93.50 578 LEU A C 1
ATOM 4459 O O . LEU A 1 578 ? 12.272 4.745 -6.017 1.00 93.50 578 LEU A O 1
ATOM 4463 N N . MET A 1 579 ? 10.327 4.233 -5.039 1.00 91.81 579 MET A N 1
ATOM 4464 C CA . MET A 1 579 ? 10.295 2.870 -5.575 1.00 91.81 579 MET A CA 1
ATOM 4465 C C . MET A 1 579 ? 9.949 2.817 -7.065 1.00 91.81 579 MET A C 1
ATOM 4467 O O . MET A 1 579 ? 10.354 1.877 -7.750 1.00 91.81 579 MET A O 1
ATOM 4471 N N . GLY A 1 580 ? 9.215 3.806 -7.584 1.00 90.69 580 GLY A N 1
ATOM 4472 C CA . GLY A 1 580 ? 9.033 4.004 -9.023 1.00 90.69 580 GLY A CA 1
ATOM 4473 C C . GLY A 1 580 ? 10.363 4.279 -9.713 1.00 90.69 580 GLY A C 1
ATOM 4474 O O . GLY A 1 580 ? 10.719 3.569 -10.656 1.00 90.69 580 GLY A O 1
ATOM 4475 N N . TYR A 1 581 ? 11.130 5.223 -9.162 1.00 90.88 581 TYR A N 1
ATOM 4476 C CA . TYR A 1 581 ? 12.490 5.521 -9.597 1.00 90.88 581 TYR A CA 1
ATOM 4477 C C . TYR A 1 581 ? 13.392 4.285 -9.524 1.00 90.88 581 TYR A C 1
ATOM 4479 O O . TYR A 1 581 ? 13.972 3.907 -10.537 1.00 90.88 581 TYR A O 1
ATOM 4487 N N . ALA A 1 582 ? 13.428 3.590 -8.380 1.00 89.00 582 ALA A N 1
ATOM 4488 C CA . ALA A 1 582 ? 14.249 2.396 -8.181 1.00 89.00 582 ALA A CA 1
ATOM 4489 C C . ALA A 1 582 ? 14.020 1.337 -9.271 1.00 89.00 582 ALA A C 1
ATOM 4491 O O . ALA A 1 582 ? 14.976 0.825 -9.843 1.00 89.00 582 ALA A O 1
ATOM 4492 N N . ARG A 1 583 ? 12.759 1.045 -9.622 1.00 88.06 583 ARG A N 1
ATOM 4493 C CA . ARG A 1 583 ? 12.424 0.063 -10.672 1.00 88.06 583 ARG A CA 1
ATOM 4494 C C . ARG A 1 583 ? 12.879 0.476 -12.071 1.00 88.06 583 ARG A C 1
ATOM 4496 O O . ARG A 1 583 ? 13.118 -0.393 -12.903 1.00 88.06 583 ARG A O 1
ATOM 4503 N N . SER A 1 584 ? 12.966 1.773 -12.350 1.00 87.62 584 SER A N 1
ATOM 4504 C CA . SER A 1 584 ? 13.532 2.254 -13.612 1.00 87.62 584 SER A CA 1
ATOM 4505 C C . SER A 1 584 ? 15.058 2.226 -13.574 1.00 87.62 584 SER A C 1
ATOM 4507 O O . SER A 1 584 ? 15.695 1.698 -14.478 1.00 87.62 584 SER A O 1
ATOM 4509 N N . ALA A 1 585 ? 15.626 2.720 -12.478 1.00 86.31 585 ALA A N 1
ATOM 4510 C CA . ALA A 1 585 ? 17.051 2.818 -12.202 1.00 86.31 585 ALA A CA 1
ATOM 4511 C C . ALA A 1 585 ? 17.792 1.476 -12.276 1.00 86.31 585 ALA A C 1
ATOM 4513 O O . ALA A 1 585 ? 18.913 1.413 -12.773 1.00 86.31 585 ALA A O 1
ATOM 4514 N N . VAL A 1 586 ? 17.167 0.382 -11.832 1.00 86.25 586 VAL A N 1
ATOM 4515 C CA . VAL A 1 586 ? 17.784 -0.955 -11.892 1.00 86.25 586 VAL A CA 1
ATOM 4516 C C . VAL A 1 586 ? 18.036 -1.464 -13.305 1.00 86.25 586 VAL A C 1
ATOM 4518 O O . VAL A 1 586 ? 18.858 -2.357 -13.485 1.00 86.25 586 VAL A O 1
ATOM 4521 N N . ARG A 1 587 ? 17.337 -0.915 -14.303 1.00 88.00 587 ARG A N 1
ATOM 4522 C CA . ARG A 1 587 ? 17.588 -1.222 -15.713 1.00 88.00 587 ARG A CA 1
ATOM 4523 C C . ARG A 1 587 ? 18.721 -0.381 -16.296 1.00 88.00 587 ARG A C 1
ATOM 4525 O O . ARG A 1 587 ? 19.034 -0.566 -17.460 1.00 88.00 587 ARG A O 1
ATOM 4532 N N . LEU A 1 588 ? 19.350 0.500 -15.512 1.00 84.56 588 LEU A N 1
ATOM 4533 C CA . LEU A 1 588 ? 20.460 1.353 -15.938 1.00 84.56 588 LEU A CA 1
ATOM 4534 C C . LEU A 1 588 ? 20.087 2.164 -17.196 1.00 84.56 588 LEU A C 1
ATOM 4536 O O . LEU A 1 588 ? 19.162 2.976 -17.157 1.00 84.56 588 LEU A O 1
ATOM 4540 N N . ASN A 1 589 ? 20.788 1.921 -18.300 1.00 84.88 589 ASN A N 1
ATOM 4541 C CA . ASN A 1 589 ? 20.606 2.515 -19.620 1.00 84.88 589 ASN A CA 1
ATOM 4542 C C . ASN A 1 589 ? 19.702 1.675 -20.540 1.00 84.88 589 ASN A C 1
ATOM 4544 O O . ASN A 1 589 ? 19.830 1.773 -21.749 1.00 84.88 589 ASN A O 1
ATOM 4548 N N . TRP A 1 590 ? 18.809 0.831 -20.017 1.00 88.38 590 TRP A N 1
ATOM 4549 C CA . TRP A 1 590 ? 17.920 0.002 -20.840 1.00 88.38 590 TRP A CA 1
ATOM 4550 C C . TRP A 1 590 ? 16.453 0.415 -20.699 1.00 88.38 590 TRP A C 1
ATOM 4552 O O . TRP A 1 590 ? 15.912 0.491 -19.589 1.00 88.38 590 TRP A O 1
ATOM 4562 N N . HIS A 1 591 ? 15.763 0.580 -21.831 1.00 89.75 591 HIS A N 1
ATOM 4563 C CA . HIS A 1 591 ? 14.299 0.599 -21.845 1.00 89.75 591 HIS A CA 1
ATOM 4564 C C . HIS A 1 591 ? 13.743 -0.791 -21.535 1.00 89.75 591 HIS A C 1
ATOM 4566 O O . HIS A 1 591 ? 12.827 -0.922 -20.721 1.00 89.75 591 HIS A O 1
ATOM 4572 N N . ILE A 1 592 ? 14.333 -1.817 -22.158 1.00 93.44 592 ILE A N 1
ATOM 4573 C CA . ILE A 1 592 ? 14.025 -3.232 -21.944 1.00 93.44 592 ILE A CA 1
ATOM 4574 C C . ILE A 1 592 ? 15.344 -3.950 -21.710 1.00 93.44 592 ILE A C 1
ATOM 4576 O O . ILE A 1 592 ? 16.203 -3.981 -22.592 1.00 93.44 592 ILE A O 1
ATOM 4580 N N . PHE A 1 593 ? 15.514 -4.493 -20.510 1.00 92.06 593 PHE A N 1
ATOM 4581 C CA . PHE A 1 593 ? 16.788 -5.031 -20.053 1.00 92.06 593 PHE A CA 1
ATOM 4582 C C . PHE A 1 593 ? 17.328 -6.121 -20.992 1.00 92.06 593 PHE A C 1
ATOM 4584 O O . PHE A 1 593 ? 16.683 -7.145 -21.196 1.00 92.06 593 PHE A O 1
ATOM 4591 N N . GLY A 1 594 ? 18.511 -5.891 -21.569 1.00 89.56 594 GLY A N 1
ATOM 4592 C CA . GLY A 1 594 ? 19.178 -6.827 -22.479 1.00 89.56 594 GLY A CA 1
ATOM 4593 C C . GLY A 1 594 ? 18.599 -6.911 -23.898 1.00 89.56 594 GLY A C 1
ATOM 4594 O O . GLY A 1 594 ? 19.095 -7.711 -24.683 1.00 89.56 594 GLY A O 1
ATOM 4595 N N . LEU A 1 595 ? 17.580 -6.111 -24.240 1.00 90.81 595 LEU A N 1
ATOM 4596 C CA . LEU A 1 595 ? 16.942 -6.125 -25.566 1.00 90.81 595 LEU A CA 1
ATOM 4597 C C . LEU A 1 595 ? 16.931 -4.762 -26.258 1.00 90.81 595 LEU A C 1
ATOM 4599 O O . LEU A 1 595 ? 17.172 -4.685 -27.457 1.00 90.81 595 LEU A O 1
ATOM 4603 N N . MET A 1 596 ? 16.628 -3.689 -25.523 1.00 90.69 596 MET A N 1
ATOM 4604 C CA . MET A 1 596 ? 16.521 -2.342 -26.084 1.00 90.69 596 MET A CA 1
ATOM 4605 C C . MET A 1 596 ? 17.203 -1.328 -25.171 1.00 90.69 596 MET A C 1
ATOM 4607 O O . MET A 1 596 ? 16.683 -0.990 -24.101 1.00 90.69 596 MET A O 1
ATOM 4611 N N . GLU A 1 597 ? 18.370 -0.865 -25.607 1.00 88.25 597 GLU A N 1
ATOM 4612 C CA . GLU A 1 597 ? 19.137 0.183 -24.938 1.00 88.25 597 GLU A CA 1
ATOM 4613 C C . GLU A 1 597 ? 18.451 1.550 -25.108 1.00 88.25 597 GLU A C 1
ATOM 4615 O O . GLU A 1 597 ? 17.824 1.832 -26.130 1.00 88.25 597 GLU A O 1
ATOM 4620 N N . ASP A 1 598 ? 18.530 2.378 -24.072 1.00 85.50 598 ASP A N 1
ATOM 4621 C CA . ASP A 1 598 ? 18.128 3.779 -24.074 1.00 85.50 598 ASP A CA 1
ATOM 4622 C C . ASP A 1 598 ? 19.291 4.610 -24.613 1.00 85.50 598 ASP A C 1
ATOM 4624 O O . ASP A 1 598 ? 20.283 4.826 -23.919 1.00 85.50 598 ASP A O 1
ATOM 4628 N N . THR A 1 599 ? 19.176 5.060 -25.863 1.00 82.31 599 THR A N 1
ATOM 4629 C CA . THR A 1 599 ? 20.175 5.925 -26.506 1.00 82.31 599 THR A CA 1
ATOM 4630 C C . THR A 1 599 ? 19.688 7.373 -26.614 1.00 82.31 599 THR A C 1
ATOM 4632 O O . THR A 1 599 ? 20.149 8.115 -27.485 1.00 82.31 599 THR A O 1
ATOM 4635 N N . SER A 1 600 ? 18.708 7.772 -25.794 1.00 76.50 600 SER A N 1
ATOM 4636 C CA . SER A 1 600 ? 18.218 9.152 -25.747 1.00 76.50 600 SER A CA 1
ATOM 4637 C C . SER A 1 600 ? 19.255 10.100 -25.131 1.00 76.50 600 SER A C 1
ATOM 4639 O O . SER A 1 600 ? 20.156 9.680 -24.409 1.00 76.50 600 SER A O 1
ATOM 4641 N N . ALA A 1 601 ? 19.128 11.408 -25.382 1.00 69.94 601 ALA A N 1
ATOM 4642 C CA . ALA A 1 601 ? 20.029 12.406 -24.791 1.00 69.94 601 ALA A CA 1
ATOM 4643 C C . ALA A 1 601 ? 19.941 12.457 -23.250 1.00 69.94 601 ALA A C 1
ATOM 4645 O O . ALA A 1 601 ? 20.916 12.807 -22.592 1.00 69.94 601 ALA A O 1
ATOM 4646 N N . GLY A 1 602 ? 18.790 12.073 -22.686 1.00 68.62 602 GLY A N 1
ATOM 4647 C CA . GLY A 1 602 ? 18.564 11.920 -21.246 1.00 68.62 602 GLY A CA 1
ATOM 4648 C C . GLY A 1 602 ? 18.863 10.513 -20.712 1.00 68.62 602 GLY A C 1
ATOM 4649 O O . GLY A 1 602 ? 18.458 10.190 -19.591 1.00 68.62 602 GLY A O 1
ATOM 4650 N N . ALA A 1 603 ? 19.514 9.646 -21.497 1.00 71.50 603 ALA A N 1
ATOM 4651 C CA . ALA A 1 603 ? 19.855 8.295 -21.073 1.00 71.50 603 ALA A CA 1
ATOM 4652 C C . ALA A 1 603 ? 20.827 8.326 -19.888 1.00 71.50 603 ALA A C 1
ATOM 4654 O O . ALA A 1 603 ? 21.869 8.979 -19.918 1.00 71.50 603 ALA A O 1
ATOM 4655 N N . GLY A 1 604 ? 20.490 7.593 -18.829 1.00 68.75 604 GLY A N 1
ATOM 4656 C CA . GLY A 1 604 ? 21.332 7.500 -17.645 1.00 68.75 604 GLY A CA 1
ATOM 4657 C C . GLY A 1 604 ? 20.560 7.377 -16.340 1.00 68.75 604 GLY A C 1
ATOM 4658 O O . GLY A 1 604 ? 19.324 7.315 -16.291 1.00 68.75 604 GLY A O 1
ATOM 4659 N N . LEU A 1 605 ? 21.334 7.313 -15.262 1.00 77.38 605 LEU A N 1
ATOM 4660 C CA . LEU A 1 605 ? 20.852 7.196 -13.897 1.00 77.38 605 LEU A CA 1
ATOM 4661 C C . LEU A 1 605 ? 20.983 8.560 -13.199 1.00 77.38 605 LEU A C 1
ATOM 4663 O O . LEU A 1 605 ? 22.107 8.932 -12.863 1.00 77.38 605 LEU A O 1
ATOM 4667 N N . PRO A 1 606 ? 19.878 9.296 -12.966 1.00 81.81 606 PRO A N 1
ATOM 4668 C CA . PRO A 1 606 ? 19.908 10.506 -12.151 1.00 81.81 606 PRO A CA 1
ATOM 4669 C C . PRO A 1 606 ? 20.567 10.251 -10.793 1.00 81.81 606 PRO A C 1
ATOM 4671 O O . PRO A 1 606 ? 20.400 9.182 -10.191 1.00 81.81 606 PRO A O 1
ATOM 4674 N N . SER A 1 607 ? 21.281 11.238 -10.261 1.00 83.00 607 SER A N 1
ATOM 4675 C CA . SER A 1 607 ? 21.781 11.138 -8.892 1.00 83.00 607 SER A CA 1
ATOM 4676 C C . SER A 1 607 ? 20.614 10.995 -7.905 1.00 83.00 607 SER A C 1
ATOM 4678 O O . SER A 1 607 ? 19.483 11.417 -8.163 1.00 83.00 607 SER A O 1
ATOM 4680 N N . LEU A 1 608 ? 20.870 10.413 -6.728 1.00 83.00 608 LEU A N 1
ATOM 4681 C CA . LEU A 1 608 ? 19.829 10.280 -5.700 1.00 83.00 608 LEU A CA 1
ATOM 4682 C C . LEU A 1 608 ? 19.286 11.642 -5.242 1.00 83.00 608 LEU A C 1
ATOM 4684 O O . LEU A 1 608 ? 18.108 11.737 -4.903 1.00 83.00 608 LEU A O 1
ATOM 4688 N N . GLY A 1 609 ? 20.120 12.688 -5.262 1.00 85.31 609 GLY A N 1
ATOM 4689 C CA . GLY A 1 609 ? 19.711 14.056 -4.943 1.00 85.31 609 GLY A CA 1
ATOM 4690 C C . GLY A 1 609 ? 18.725 14.621 -5.967 1.00 85.31 609 GLY A C 1
ATOM 4691 O O . GLY A 1 609 ? 17.642 15.065 -5.588 1.00 85.31 609 GLY A O 1
ATOM 4692 N N . GLU A 1 610 ? 19.052 14.535 -7.258 1.00 87.06 610 GLU A N 1
ATOM 4693 C CA . GLU A 1 610 ? 18.158 14.963 -8.346 1.00 87.06 610 GLU A CA 1
ATOM 4694 C C . GLU A 1 610 ? 16.850 14.173 -8.325 1.00 87.06 610 GLU A C 1
ATOM 4696 O O . GLU A 1 610 ? 15.762 14.751 -8.374 1.00 87.06 610 GLU A O 1
ATOM 4701 N N . ALA A 1 611 ? 16.938 12.850 -8.155 1.00 89.06 611 ALA A N 1
ATOM 4702 C CA . ALA A 1 611 ? 15.761 12.003 -8.058 1.00 89.06 611 ALA A CA 1
ATOM 4703 C C . ALA A 1 611 ? 14.868 12.399 -6.876 1.00 89.06 611 ALA A C 1
ATOM 4705 O O . ALA A 1 611 ? 13.650 12.489 -7.030 1.00 89.06 611 ALA A O 1
ATOM 4706 N N . ALA A 1 612 ? 15.450 12.692 -5.709 1.00 90.81 612 ALA A N 1
ATOM 4707 C CA . ALA A 1 612 ? 14.700 13.140 -4.541 1.00 90.81 612 ALA A CA 1
ATOM 4708 C C . ALA A 1 612 ? 13.987 14.482 -4.780 1.00 90.81 612 ALA A C 1
ATOM 4710 O O . ALA A 1 612 ? 12.845 14.641 -4.338 1.00 90.81 612 ALA A O 1
ATOM 4711 N N . ILE A 1 613 ? 14.610 15.426 -5.496 1.00 92.75 613 ILE A N 1
ATOM 4712 C CA . ILE A 1 613 ? 13.990 16.710 -5.866 1.00 92.75 613 ILE A CA 1
ATOM 4713 C C . ILE A 1 613 ? 12.787 16.471 -6.781 1.00 92.75 613 ILE A C 1
ATOM 4715 O O . ILE A 1 613 ? 11.686 16.937 -6.476 1.00 92.75 613 ILE A O 1
ATOM 4719 N N . VAL A 1 614 ? 12.964 15.686 -7.849 1.00 92.25 614 VAL A N 1
ATOM 4720 C CA . VAL A 1 614 ? 11.890 15.364 -8.801 1.00 92.25 614 VAL A CA 1
ATOM 4721 C C . VAL A 1 614 ? 10.737 14.647 -8.095 1.00 92.25 614 VAL A C 1
ATOM 4723 O O . VAL A 1 614 ? 9.588 15.078 -8.196 1.00 92.25 614 VAL A O 1
ATOM 4726 N N . ILE A 1 615 ? 11.023 13.611 -7.300 1.00 95.12 615 ILE A N 1
ATOM 4727 C CA . ILE A 1 615 ? 10.010 12.873 -6.526 1.00 95.12 615 ILE A CA 1
ATOM 4728 C C . ILE A 1 615 ? 9.250 13.806 -5.578 1.00 95.12 615 ILE A C 1
ATOM 4730 O O . ILE A 1 615 ? 8.025 13.707 -5.464 1.00 95.12 615 ILE A O 1
ATOM 4734 N N . THR A 1 616 ? 9.949 14.724 -4.909 1.00 95.56 616 THR A N 1
ATOM 4735 C CA . THR A 1 616 ? 9.325 15.699 -4.005 1.00 95.56 616 THR A CA 1
ATOM 4736 C C . THR A 1 616 ? 8.410 16.645 -4.778 1.00 95.56 616 THR A C 1
ATOM 4738 O O . THR A 1 616 ? 7.265 16.846 -4.377 1.00 95.56 616 THR A O 1
ATOM 4741 N N . GLY A 1 617 ? 8.859 17.156 -5.924 1.00 96.12 617 GLY A N 1
ATOM 4742 C CA . GLY A 1 617 ? 8.051 17.983 -6.816 1.00 96.12 617 GLY A CA 1
ATOM 4743 C C . GLY A 1 617 ? 6.767 17.287 -7.275 1.00 96.12 617 GLY A C 1
ATOM 4744 O O . GLY A 1 617 ? 5.671 17.822 -7.103 1.00 96.12 617 GLY A O 1
ATOM 4745 N N . ILE A 1 618 ? 6.881 16.049 -7.765 1.00 96.00 618 ILE A N 1
ATOM 4746 C CA . ILE A 1 618 ? 5.735 15.224 -8.179 1.00 96.00 618 ILE A CA 1
ATOM 4747 C C . ILE A 1 618 ? 4.796 14.963 -6.991 1.00 96.00 618 ILE A C 1
ATOM 4749 O O . ILE A 1 618 ? 3.578 15.065 -7.133 1.00 96.00 618 ILE A O 1
ATOM 4753 N N . THR A 1 619 ? 5.341 14.677 -5.805 1.00 96.44 619 THR A N 1
ATOM 4754 C CA . THR A 1 619 ? 4.558 14.470 -4.574 1.00 96.44 619 THR A CA 1
ATOM 4755 C C . THR A 1 619 ? 3.725 15.708 -4.233 1.00 96.44 619 THR A C 1
ATOM 4757 O O . THR A 1 619 ? 2.535 15.594 -3.939 1.00 96.44 619 THR A O 1
ATOM 4760 N N . LEU A 1 620 ? 4.312 16.904 -4.317 1.00 96.31 620 LEU A N 1
ATOM 4761 C CA . LEU A 1 620 ? 3.596 18.158 -4.073 1.00 96.31 620 LEU A CA 1
ATOM 4762 C C . LEU A 1 620 ? 2.494 18.397 -5.112 1.00 96.31 620 LEU A C 1
ATOM 4764 O O . LEU A 1 620 ? 1.371 18.736 -4.735 1.00 96.31 620 LEU A O 1
ATOM 4768 N N . ILE A 1 621 ? 2.778 18.161 -6.398 1.00 95.44 621 ILE A N 1
ATOM 4769 C CA . ILE A 1 621 ? 1.777 18.248 -7.473 1.00 95.44 621 ILE A CA 1
ATOM 4770 C C . ILE A 1 621 ? 0.617 17.287 -7.193 1.00 95.44 621 ILE A C 1
ATOM 4772 O O . ILE A 1 621 ? -0.545 17.693 -7.248 1.00 95.44 621 ILE A O 1
ATOM 4776 N N . PHE A 1 622 ? 0.916 16.038 -6.824 1.00 95.81 622 PHE A N 1
ATOM 4777 C CA . PHE A 1 622 ? -0.093 15.046 -6.465 1.00 95.81 622 PHE A CA 1
ATOM 4778 C C . PHE A 1 622 ? -0.991 15.535 -5.325 1.00 95.81 622 PHE A C 1
ATOM 4780 O O . PHE A 1 622 ? -2.212 15.502 -5.464 1.00 95.81 622 PHE A O 1
ATOM 4787 N N . PHE A 1 623 ? -0.423 16.051 -4.229 1.00 94.00 623 PHE A N 1
ATOM 4788 C CA . PHE A 1 623 ? -1.221 16.554 -3.107 1.00 94.00 623 PHE A CA 1
ATOM 4789 C C . PHE A 1 623 ? -2.051 17.787 -3.456 1.00 94.00 623 PHE A C 1
ATOM 4791 O O . PHE A 1 623 ? -3.166 17.917 -2.950 1.00 94.00 623 PHE A O 1
ATOM 4798 N N . VAL A 1 624 ? -1.566 18.673 -4.329 1.00 92.69 624 VAL A N 1
ATOM 4799 C CA . VAL A 1 624 ? -2.369 19.805 -4.810 1.00 92.69 624 VAL A CA 1
ATOM 4800 C C . VAL A 1 624 ? -3.557 19.316 -5.636 1.00 92.69 624 VAL A C 1
ATOM 4802 O O . VAL A 1 624 ? -4.687 19.742 -5.390 1.00 92.69 624 VAL A O 1
ATOM 4805 N N . LEU A 1 625 ? -3.329 18.400 -6.580 1.00 92.06 625 LEU A N 1
ATOM 4806 C CA . LEU A 1 625 ? -4.394 17.811 -7.393 1.00 92.06 625 LEU A CA 1
ATOM 4807 C C . LEU A 1 625 ? -5.399 17.044 -6.521 1.00 92.06 625 LEU A C 1
ATOM 4809 O O . LEU A 1 625 ? -6.611 17.201 -6.679 1.00 92.06 625 LEU A O 1
ATOM 4813 N N . LEU A 1 626 ? -4.906 16.282 -5.543 1.00 88.56 626 LEU A N 1
ATOM 4814 C CA . LEU A 1 626 ? -5.724 15.558 -4.577 1.00 88.56 626 LEU A CA 1
ATOM 4815 C C . LEU A 1 626 ? -6.551 16.521 -3.712 1.00 88.56 626 LEU A C 1
ATOM 4817 O O . LEU A 1 626 ? -7.757 16.326 -3.566 1.00 88.56 626 LEU A O 1
ATOM 4821 N N . ALA A 1 627 ? -5.961 17.602 -3.200 1.00 86.25 627 ALA A N 1
ATOM 4822 C CA . ALA A 1 627 ? -6.684 18.625 -2.447 1.00 86.25 627 ALA A CA 1
ATOM 4823 C C . ALA A 1 627 ? -7.761 19.313 -3.303 1.00 86.25 627 ALA A C 1
ATOM 4825 O O . ALA A 1 627 ? -8.880 19.527 -2.831 1.00 86.25 627 ALA A O 1
ATOM 4826 N N . GLY A 1 628 ? -7.463 19.597 -4.576 1.00 84.12 628 GLY A N 1
ATOM 4827 C CA . GLY A 1 628 ? -8.447 20.074 -5.550 1.00 84.12 628 GLY A CA 1
ATOM 4828 C C . GLY A 1 628 ? -9.613 19.094 -5.719 1.00 84.12 628 GLY A C 1
ATOM 4829 O O . GLY A 1 628 ? -10.776 19.497 -5.656 1.00 84.12 628 GLY A O 1
ATOM 4830 N N . SER A 1 629 ? -9.319 17.795 -5.828 1.00 79.44 629 SER A N 1
ATOM 4831 C CA . SER A 1 629 ? -10.332 16.733 -5.912 1.00 79.44 629 SER A CA 1
ATOM 4832 C C . SER A 1 629 ? -11.212 16.659 -4.652 1.00 79.44 629 SER A C 1
ATOM 4834 O O . SER A 1 629 ? -12.436 16.514 -4.744 1.00 79.44 629 SER A O 1
ATOM 4836 N N . PHE A 1 630 ? -10.620 16.843 -3.467 1.00 76.31 630 PHE A N 1
ATOM 4837 C CA . PHE A 1 630 ? -11.331 16.845 -2.188 1.00 76.31 630 PHE A CA 1
ATOM 4838 C C . PHE A 1 630 ? -12.232 18.070 -2.040 1.00 76.31 630 PHE A C 1
ATOM 4840 O O . PHE A 1 630 ? -13.357 17.943 -1.551 1.00 76.31 630 PHE A O 1
ATOM 4847 N N . ALA A 1 631 ? -11.780 19.237 -2.503 1.00 73.94 631 ALA A N 1
ATOM 4848 C CA . ALA A 1 631 ? -12.587 20.451 -2.522 1.00 73.94 631 ALA A CA 1
ATOM 4849 C C . ALA A 1 631 ? -13.817 20.290 -3.431 1.00 73.94 631 ALA A C 1
ATOM 4851 O O . ALA A 1 631 ? -14.928 20.626 -3.022 1.00 73.94 631 ALA A O 1
ATOM 4852 N N . ILE A 1 632 ? -13.647 19.711 -4.626 1.00 74.25 632 ILE A N 1
ATOM 4853 C CA . ILE A 1 632 ? -14.754 19.417 -5.552 1.00 74.25 632 ILE A CA 1
ATOM 4854 C C . ILE A 1 632 ? -15.737 18.416 -4.926 1.00 74.25 632 ILE A C 1
ATOM 4856 O O . ILE A 1 632 ? -16.947 18.648 -4.939 1.00 74.25 632 ILE A O 1
ATOM 4860 N N . SER A 1 633 ? -15.226 17.348 -4.305 1.00 66.62 633 SER A N 1
ATOM 4861 C CA . SER A 1 633 ? -16.050 16.345 -3.610 1.00 66.62 633 SER A CA 1
ATOM 4862 C C . SER A 1 633 ? -16.886 16.972 -2.491 1.00 66.62 633 SER A C 1
ATOM 4864 O O . SER A 1 633 ? -18.086 16.712 -2.386 1.00 66.62 633 SER A O 1
ATOM 4866 N N . GLY A 1 634 ? -16.265 17.842 -1.685 1.00 60.31 634 GLY A N 1
ATOM 4867 C CA . GLY A 1 634 ? -16.914 18.547 -0.579 1.00 60.31 634 GLY A CA 1
ATOM 4868 C C . GLY A 1 634 ? -18.024 19.505 -1.022 1.00 60.31 634 GLY A C 1
ATOM 4869 O O . GLY A 1 634 ? -19.002 19.667 -0.298 1.00 60.31 634 GLY A O 1
ATOM 4870 N N . LEU A 1 635 ? -17.921 20.088 -2.222 1.00 56.00 635 LEU A N 1
ATOM 4871 C CA . LEU A 1 635 ? -18.968 20.938 -2.802 1.00 56.00 635 LEU A CA 1
ATOM 4872 C C . LEU A 1 635 ? -20.199 20.134 -3.254 1.00 56.00 635 LEU A C 1
ATOM 4874 O O . LEU A 1 635 ? -21.317 20.639 -3.165 1.00 56.00 635 LEU A O 1
ATOM 4878 N N . SER A 1 636 ? -20.021 18.882 -3.693 1.00 48.03 636 SER A N 1
ATOM 4879 C CA . SER A 1 636 ? -21.142 18.020 -4.113 1.00 48.03 636 SER A CA 1
ATOM 4880 C C . SER A 1 636 ? -22.015 17.534 -2.942 1.00 48.03 636 SER A C 1
ATOM 4882 O O . SER A 1 636 ? -23.197 17.251 -3.125 1.00 48.03 636 SER A O 1
ATOM 4884 N N . GLY A 1 637 ? -21.474 17.527 -1.716 1.00 43.62 637 GLY A N 1
ATOM 4885 C CA . GLY A 1 637 ? -22.177 17.126 -0.488 1.00 43.62 637 GLY A CA 1
ATOM 4886 C C . GLY A 1 637 ? -23.195 18.143 0.054 1.00 43.62 637 GLY A C 1
ATOM 4887 O O . GLY A 1 637 ? -23.768 17.924 1.118 1.00 43.62 637 GLY A O 1
ATOM 4888 N N . GLY A 1 638 ? -23.438 19.257 -0.648 1.00 32.41 638 GLY A N 1
ATOM 4889 C CA . GLY A 1 638 ? -24.363 20.320 -0.231 1.00 32.41 638 GLY A CA 1
ATOM 4890 C C . GLY A 1 638 ? -25.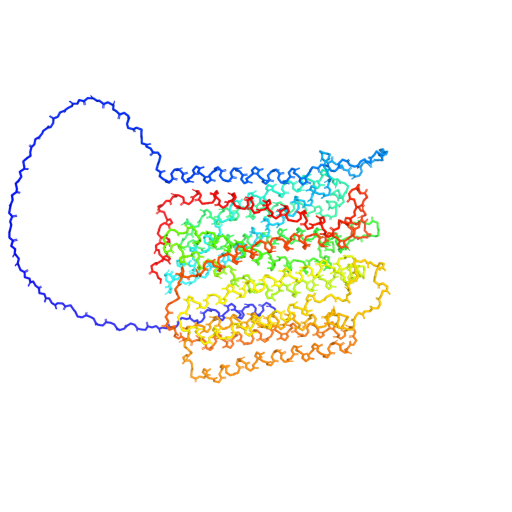861 19.985 -0.321 1.00 32.41 638 GLY A C 1
ATOM 4891 O O . GLY A 1 638 ? -26.684 20.784 0.129 1.00 32.41 638 GLY A O 1
ATOM 4892 N N . SER A 1 639 ? -26.251 18.824 -0.862 1.00 32.78 639 SER A N 1
ATOM 4893 C CA . SER A 1 639 ? -27.655 18.385 -0.876 1.00 32.78 639 SER A CA 1
ATOM 4894 C C . SER A 1 639 ? -28.049 17.784 0.481 1.00 32.78 639 SER A C 1
ATOM 4896 O O . SER A 1 639 ? -27.968 16.579 0.713 1.00 32.78 639 SER A O 1
ATOM 4898 N N . LYS A 1 640 ? -28.475 18.651 1.407 1.00 36.09 640 LYS A N 1
ATOM 4899 C CA . LYS A 1 640 ? -28.827 18.341 2.811 1.00 36.09 640 LYS A CA 1
ATOM 4900 C C . LYS A 1 640 ? -30.019 17.374 3.013 1.00 36.09 640 LYS A C 1
ATOM 4902 O O . LYS A 1 640 ? -30.383 17.119 4.155 1.00 36.09 640 LYS A O 1
ATOM 4907 N N . GLY A 1 641 ? -30.640 16.838 1.958 1.00 33.09 641 GLY A N 1
ATOM 4908 C CA . GLY A 1 641 ? -31.905 16.091 2.057 1.00 33.09 641 GLY A CA 1
ATOM 4909 C C . GLY A 1 641 ? -31.786 14.605 2.426 1.00 33.09 641 GLY A C 1
ATOM 4910 O O . GLY A 1 641 ? -32.536 14.135 3.274 1.00 33.09 641 GLY A O 1
ATOM 4911 N N . ALA A 1 642 ? -30.851 13.862 1.818 1.00 36.53 642 ALA A N 1
ATOM 4912 C CA . ALA A 1 642 ? -30.764 12.399 1.971 1.00 36.53 642 ALA A CA 1
ATOM 4913 C C . ALA A 1 642 ? -29.647 11.957 2.939 1.00 36.53 642 ALA A C 1
ATOM 4915 O O . ALA A 1 642 ? -29.897 11.170 3.852 1.00 36.53 642 ALA A O 1
ATOM 4916 N N . HIS A 1 643 ? -28.449 12.544 2.833 1.00 43.84 643 HIS A N 1
ATOM 4917 C CA . HIS A 1 643 ? -27.294 12.190 3.677 1.00 43.84 643 HIS A CA 1
ATOM 4918 C C . HIS A 1 643 ? -27.391 12.669 5.131 1.00 43.84 643 HIS A C 1
ATOM 4920 O O . HIS A 1 643 ? -26.638 12.211 5.989 1.00 43.84 643 HIS A O 1
ATOM 4926 N N . GLY A 1 644 ? -28.334 13.565 5.439 1.00 47.00 644 GLY A N 1
ATOM 4927 C CA . GLY A 1 644 ? -28.658 13.909 6.823 1.00 47.00 644 GLY A CA 1
ATOM 4928 C C . GLY A 1 644 ? -29.263 12.731 7.594 1.00 47.00 644 GLY A C 1
ATOM 4929 O O . GLY A 1 644 ? -29.075 12.653 8.802 1.00 47.00 644 GLY A O 1
ATOM 4930 N N . SER A 1 645 ? -29.948 11.805 6.911 1.00 45.22 645 SER A N 1
ATOM 4931 C CA . SER A 1 645 ? -30.563 10.627 7.540 1.00 45.22 645 SER A CA 1
ATOM 4932 C C . SER A 1 645 ? -29.543 9.527 7.854 1.00 45.22 645 SER A C 1
ATOM 4934 O O . SER A 1 645 ? -29.549 9.006 8.963 1.00 45.22 645 SER A O 1
ATOM 4936 N N . GLU A 1 646 ? -28.607 9.253 6.940 1.00 50.44 646 GLU A N 1
ATOM 4937 C CA . GLU A 1 646 ? -27.495 8.312 7.147 1.00 50.44 646 GLU A CA 1
ATOM 4938 C C . GLU A 1 646 ? -26.518 8.815 8.209 1.00 50.44 646 GLU A C 1
ATOM 4940 O O . GLU A 1 646 ? -26.133 8.047 9.086 1.00 50.44 646 GLU A O 1
ATOM 4945 N N . ARG A 1 647 ? -26.175 10.116 8.191 1.00 54.38 647 ARG A N 1
ATOM 4946 C CA . ARG A 1 647 ? -25.370 10.730 9.259 1.00 54.38 647 ARG A CA 1
ATOM 4947 C C . ARG A 1 647 ? -26.061 10.593 10.613 1.00 54.38 647 ARG A C 1
ATOM 4949 O O . ARG A 1 647 ? -25.442 10.059 11.518 1.00 54.38 647 ARG A O 1
ATOM 4956 N N . ARG A 1 648 ? -27.344 10.969 10.724 1.00 51.66 648 ARG A N 1
ATOM 4957 C CA . ARG A 1 648 ? -28.127 10.834 11.970 1.00 51.66 648 ARG A CA 1
ATOM 4958 C C . ARG A 1 648 ? -28.271 9.384 12.443 1.00 51.66 648 ARG A C 1
ATOM 4960 O O . ARG A 1 648 ? -28.309 9.140 13.641 1.00 51.66 648 ARG A O 1
ATOM 4967 N N . ALA A 1 649 ? -28.371 8.422 11.526 1.00 55.78 649 ALA A N 1
ATOM 4968 C CA . ALA A 1 649 ? -28.440 7.002 11.867 1.00 55.78 649 ALA A CA 1
ATOM 4969 C C . ALA A 1 649 ? -27.079 6.447 12.321 1.00 55.78 649 ALA A C 1
ATOM 4971 O O . ALA A 1 649 ? -27.031 5.615 13.223 1.00 55.78 649 ALA A O 1
ATOM 4972 N N . ALA A 1 650 ? -25.979 6.925 11.731 1.00 55.09 650 ALA A N 1
ATOM 4973 C CA . ALA A 1 650 ? -24.619 6.541 12.101 1.00 55.09 650 ALA A CA 1
ATOM 4974 C C . ALA A 1 650 ? -24.169 7.129 13.453 1.00 55.09 650 ALA A C 1
ATOM 4976 O O . ALA A 1 650 ? -23.224 6.624 14.057 1.00 55.09 650 ALA A O 1
ATOM 4977 N N . THR A 1 651 ? -24.822 8.192 13.921 1.00 49.94 651 THR A N 1
ATOM 4978 C CA . THR A 1 651 ? -24.417 8.958 15.108 1.00 49.94 651 THR A CA 1
ATOM 4979 C C . THR A 1 651 ? -25.332 8.766 16.309 1.00 49.94 651 THR A C 1
ATOM 4981 O O . THR A 1 651 ? -24.953 9.103 17.426 1.00 49.94 651 THR A O 1
ATOM 4984 N N . ALA A 1 652 ? -26.503 8.153 16.115 1.00 41.50 652 ALA A N 1
ATOM 4985 C CA . ALA A 1 652 ? -27.431 7.778 17.182 1.00 41.50 652 ALA A CA 1
ATOM 4986 C C . ALA A 1 652 ? -26.971 6.572 18.044 1.00 41.50 652 ALA A C 1
ATOM 4988 O O . ALA A 1 652 ? -27.752 6.084 18.862 1.00 41.50 652 ALA A O 1
ATOM 4989 N N . SER A 1 653 ? -25.732 6.086 17.878 1.00 36.91 653 SER A N 1
ATOM 4990 C CA . SER A 1 653 ? -25.122 4.953 18.607 1.00 36.91 653 SER A CA 1
ATOM 4991 C C . SER A 1 653 ? -23.712 5.271 19.074 1.00 36.91 653 SER A C 1
ATOM 4993 O O . SER A 1 653 ? -23.318 4.781 20.152 1.00 36.91 653 SER A O 1
#

Secondary structure (DSSP, 8-state):
-HHHHHHHHHHTSS-------------------------------------------PPPHHHHHHHHHHHHHHHHHHHHHHHHHHHT--------------SS--GGGS-HHHHHHHHHHHHHHHHHHHHHHHHHHHHHHHHHHHHTTT-HHHHHHHHHHHHHHHTTHHHHHHHHHHHHHHHHHHHHHH-HHHHHHHHHHHHHHHHHHHHHHHHHHHHHHHHHHTTTTT-GGGHHHHHHHHHHHHHHHHHHHHHHHHHHHHTTS--SB-TT--BS-HHHHHS-TTHHHHHHHHHHHHHHHHHHHHHHHHHHHHHH-SSHHHHHHHHHHHHHHHHHHHHHHTTHHHHHHHHHHHHHHH-HHHHIIIIISTTHHHHHHHHHHHHHHHHHHHHHHHHGGGGSTT-HHHHTTHHHHHHHHHHHHHHHT--S---SSTTGGGSPPPHHHHHHTSHHHHHHHHHHHHHHHHHHHHHHHHTTEE--STTHHHHHHHHHHHHHHHHHHHHHHHHHHHHS-HHHHHHHHHHHHHHHHHHHHHHHHHHHHHTTTPEESS---TT---HHHHHHHHHHHHHHHHHHHHHHHHHHHTTTTEEETTTEE--STT-S---HHHHHHHHHHHHHHHHHHHHHHHHHHHHHTT-TTTHHHHHHHHH--

Solvent-accessible surface area (backbone atoms only — not comparable to full-atom values): 34935 Å² total; per-residue (Å²): 112,75,68,60,54,50,52,57,61,54,68,73,70,78,82,79,83,88,79,87,86,85,83,90,81,88,82,88,86,82,89,87,84,88,87,89,87,89,82,89,84,88,87,89,80,92,84,90,82,90,79,94,73,86,75,82,75,74,78,51,73,68,54,53,50,54,52,51,49,52,51,50,51,51,51,44,49,50,49,36,53,49,50,52,50,58,72,53,51,66,80,90,68,90,80,93,75,79,92,64,88,72,64,52,40,60,67,87,78,29,63,46,59,57,54,43,46,51,30,46,54,52,19,50,53,34,46,31,34,53,54,18,44,52,54,56,25,43,52,34,34,53,50,12,62,71,29,46,86,81,39,51,50,63,12,37,35,28,39,48,51,16,51,64,58,47,57,58,38,68,54,39,45,53,50,21,52,53,31,43,53,51,30,53,53,43,43,52,59,28,33,42,55,62,45,51,51,52,44,66,64,40,41,71,56,67,60,50,42,60,54,36,49,50,51,21,50,52,24,47,54,50,31,66,76,34,54,81,78,27,48,75,95,40,34,65,59,40,53,49,28,41,51,50,22,46,51,27,41,49,50,42,48,51,54,55,39,17,60,60,24,27,28,66,37,60,38,34,47,49,98,87,62,50,77,75,31,63,65,37,27,44,67,16,73,37,22,65,34,43,48,54,28,49,57,41,47,19,37,25,49,20,20,26,46,49,10,21,51,18,24,54,50,32,77,68,39,88,48,65,65,60,14,18,54,22,41,51,44,22,50,50,15,45,51,50,18,56,58,34,53,68,49,42,67,55,29,48,47,52,30,49,50,42,44,37,74,75,34,63,64,45,40,46,40,47,69,73,33,80,41,29,63,56,54,36,55,48,40,52,54,50,42,50,42,54,53,42,53,49,50,41,55,57,57,51,41,81,30,30,50,76,18,66,84,55,56,72,50,49,65,60,52,49,52,51,42,52,55,24,44,53,42,45,40,34,51,45,61,88,50,84,44,70,82,55,54,77,58,81,68,53,76,65,42,35,58,39,26,35,68,43,52,25,51,37,22,52,53,51,39,46,50,51,54,50,49,53,49,52,44,59,71,47,44,14,48,43,68,62,42,93,54,38,67,61,50,49,52,49,42,53,49,48,52,50,49,37,54,50,51,29,48,52,37,27,56,52,23,58,79,39,59,73,74,54,25,55,52,30,52,54,48,37,50,51,45,48,53,51,40,50,54,55,42,48,54,51,45,56,62,46,50,48,81,40,45,66,75,50,77,68,45,61,45,66,68,58,69,69,46,33,54,39,31,41,47,43,28,51,51,51,50,41,49,53,38,54,52,53,50,48,66,51,51,66,37,48,49,28,66,24,44,98,74,36,74,43,84,52,96,74,51,56,70,74,52,73,68,59,48,51,52,52,34,50,52,48,42,53,37,47,51,44,54,49,50,49,36,49,54,56,45,60,62,68,66,69,63,71,78,62,62,52,55,49,53,52,42,40,65,76,111

Foldseek 3Di:
DVVVVVVVVVLVQPADDDDDDDDDDDDDDDDDDDDDDDDDDDDDDDDDDDDDDDDPDDDDPVVVVLVVVVVVLVVLLVVLVVLVVVLQPDPPDDDDDDDDPPLFDDPPPGPLVLQLLLLVLLLLLLLLQLLQLLVVLLVLLVVLVSCCVPPVLSSLLSLCLSLLLLLLNPLSLVSNVVSVVSSVVSCCRGRVPVVVLLCQLCVVLVVVLVVLVVLLVVLSCCLNVCSVVCPDPNSVVSSVSSVSNNVSSLVNVLSVLLSLVCLQFNFQADLQRHHNDSVCSSVGLLRPLVSLLSNLLSNLLNLLVQLLVLLVQLVVDPDLLSVLSSLVSNVRSLVSNLVSLLCNVVSVVSSLVSSCVSDVLLVCCCCVFQNVVLVLVLLVLSLLLLLLSLVLLLLLLVQAPQLVVLNVCSVVLSVLSVVLSCLLSQALDPDNHPVSVVDDTDPVSVLSNDVLVNLLSSLVNSLSSLVSVLSSVCRQWDFPDPCLVVLVVVLVVLSVVLNVLLVVLSVVLSPDDPVSVVVSSVVNSVSSVVSSVVSVSSSSVRCRVIDGNDDGRRSPRDSVSSVSSSVSSLSSSLSSLSVSLSSVCSCAQGSRRSNGGNPDPPGGRDRPVSSSSSSNSSSSSSVSSSVVSSSVSVVVPPPCPPVVVSSCSNSVD

Mean predicted aligned error: 11.91 Å

Sequence (653 aa):
MYSTFKAAAAAFSTTSGRCESSSKVSAGSRDHQSRRGDGAWSVSSLTRGSGARAVTRAPSAETKRGQAMRRTCAVLGLIAVAAAAALLAPDAALAQGTPALRSYADPVGADSRLVVWIAAQLHLMFAAFVLAVPMFALYLECMGWRLAKREPATAARYDWLAHEMARLLPPAYSLTAITGAFLGFALFAAYPGFMGYMTNVFGPTFVVYPLFFVAETLCLYLWYYAWNRLQGDRKWLHVMLGVLLNLFGTIVMFIADAWATFMMTPAGVDQSGNLISLYAAVWNPGWMPLNIHRLVANITFGALLCGAYAAYRFLLAADDEERALYDWMGYTGNLIALFTMLFLPFAGYYFGFELFAFSATYGVTLMGGVLSWLFIIQAIVIASLFIGAAYYAWLGFLRIPGSEAQQRWVPAFNIILILGFMVWATPHTMAASIEESTGGFHPLLGALGLMAPKMIAVTLILLVLYVSYLLYRHAGRILTVPWAKTGSLVQWGLIALTGAAIIGLGIYGYFAPAHIRIQTSIWQILVLIGGIVVTFVLDQFLLAGARTQAAVRWGTMPRRGQYVLIALAFIIVWLMGLMGYARSAVRLNWHIFGLMEDTSAGAGLPSLGEAAIVITGITLIFFVLLAGSFAISGLSGGSKGAHGSERRAATAS

Radius of gyration: 29.15 Å; Cα contacts (8 Å, |Δi|>4): 744; chains: 1; bounding box: 96×74×76 Å

pLDDT: mean 79.73, std 22.39, range [20.62, 98.25]